Protein AF-A0A1G8CGW4-F1 (afdb_monomer)

pLDDT: mean 90.84, std 11.84, range [31.55, 98.88]

Solvent-accessible surface area (backbone atoms only — not comparable to full-atom values): 29692 Å² total; per-residue (Å²): 132,90,88,74,92,79,82,89,87,81,94,85,67,89,87,60,102,64,40,67,22,37,55,49,38,66,64,34,34,50,25,34,24,39,78,62,74,44,86,91,69,63,57,94,56,52,45,51,52,45,38,72,76,63,40,30,22,38,37,41,40,33,54,54,66,86,44,53,74,89,82,52,40,70,70,52,55,58,46,53,51,51,54,52,48,50,33,44,75,48,68,31,45,45,38,43,44,34,28,82,80,83,76,54,65,69,58,52,49,53,51,50,53,50,52,51,64,73,42,61,93,42,64,80,48,25,42,26,81,45,55,48,44,51,72,75,78,75,28,77,46,48,67,46,48,31,53,48,50,55,54,48,50,54,61,46,46,74,81,40,73,76,42,38,33,37,45,51,25,43,61,48,9,24,67,90,22,55,87,41,61,40,67,76,58,75,70,38,57,31,32,26,41,27,28,40,53,42,70,60,50,56,65,25,40,14,25,68,46,81,93,20,48,87,33,47,39,51,78,45,69,70,44,73,72,61,41,48,54,47,50,52,53,54,50,55,49,48,57,52,32,73,78,35,77,74,56,32,45,30,32,61,30,34,49,40,34,55,39,51,42,95,91,61,65,71,86,46,16,39,42,66,51,22,45,40,44,54,45,13,52,51,34,33,53,31,58,77,69,66,34,17,34,17,38,36,30,44,57,69,61,34,34,48,31,39,81,91,76,73,43,68,44,61,69,51,49,41,21,56,76,60,41,63,87,82,68,89,52,30,42,76,79,39,70,57,61,48,58,45,75,38,40,52,77,31,70,47,70,54,51,40,28,25,32,57,41,82,44,74,46,50,28,35,58,38,83,92,79,73,44,78,41,79,62,80,72,52,49,74,47,78,43,80,44,98,87,68,34,29,37,40,36,42,28,50,73,57,58,36,49,94,85,55,83,58,73,40,44,31,37,42,39,36,22,16,80,89,78,68,43,56,41,69,50,54,62,20,32,35,37,70,34,88,62,76,56,71,31,42,78,71,42,62,46,54,65,60,48,77,34,45,59,74,32,62,44,72,58,59,36,27,24,34,46,39,77,49,73,45,36,29,38,46,55,95,95,40,77,41,86,42,46,88,68,34,52,71,48,76,46,68,58,96,47,33,28,37,42,37,38,32,39,82,55,53,37,50,81,90,52,55,61,70,42,33,32,34,44,41,33,34,14,79,64,70,42,75,34,66,42,54,62,21,38,38,41,55,38,53,77,81,54,59,82,77,110

InterPro domains:
  IPR001547 Glycoside hydrolase, family 5 [PF00150] (42-298)
  IPR017853 Glycoside hydrolase superfamily [SSF51445] (27-311)
  IPR050386 Glycosyl Hydrolase 5 (Cellulase A) [PTHR31297] (39-300)

Mean predicted aligned error: 7.2 Å

Organism: NCBI:txid861298

Secondary structure (DSSP, 8-state):
-PPP---S----S-SS---HHHHHHHHH-EEEEEES--TTT--TTHHHHHHHHT--EEEEE---GGG--SS--TTHHHHHHHHHHHHHHTT-EEEEE--S--S-HHHHHHHHHHHHHHTTT-TT-EEES-SS--TTTT-SSHHHHHHHHHHHHHHHHHH-TT--EEEE-HHHH-GGGGGG--HHHHT-TTEEEEEEE--SHHHHTTTSSGGGGGGTT------HHHHHHHHHHHHHHHHHHHH-TT--EEEEEE----S--TTS-GGGSPPHHHHHHHHHHHHHHHHHHT-EEEES-SSSSS-SEETTTTEE-HHHHHHHHS-----S--EEEE---SEEEEETTS--EEEEEEES--EEEEEEEETTTTEEEE--SEEEEEEE-TTS-EEEEEEESS---TTS-SSEEEEEEEE-TTT--EEEPPPEEEEEESSPPPPEEEEPPPSEEEEETTS--EEEEEEESEEEEEEEEEETTEEEE-GGGEEEEEEEETTEEEEEEEESS---GGG-S-EEEEEEEEETTS-EEEPPPEEEEEE-HHHHTT-

Radius of gyration: 27.42 Å; Cα contacts (8 Å, |Δi|>4): 1152; chains: 1; bounding box: 69×53×90 Å

Nearest PDB structures (foldseek):
  6ujf-assembly1_A  TM=8.740E-01  e=1.408E-23  Clostridioides difficile
  6eg1-assembly1_B  TM=3.807E-01  e=9.665E-10  Drosophila melanogaster
  8fax-assembly1_A  TM=4.239E-01  e=7.892E-08  Homo sapiens
  9ii9-assembly1_A  TM=4.288E-01  e=3.610E-06  Homo sapiens
  8gv0-assembly4_G  TM=4.431E-01  e=1.536E-05  Homo sapiens

Sequence (547 aa):
MKLKNIEPNKINIRADDLTPAQIRNSAMGQGINLDHPSDNVIDDHYFNIIKEAGFSNVRLAIEWQSYWNGSDFGKLETTAIDIVKDAINSGLYVIVDLHHFIGDVETFITIWSAIQTLFVDYPDVMFEPLNEPRPYDEFTDGQSWAYYLEAFYSLIRDREAERIIIAGTLNWNQASGLDDLPDIVNNDEYTIVSLHQYAPQTFTHQGTDSQYDNTLGSTWSATETQRGVVDGVIDEIKEYIELYPNMPINIGEFGVYHKVHDGFEPYNATPEYSRRRWVEYNALCFKNNNFSSCYWEFEKGFGIYNPNAGVLDEVMVDAILYPQEIPLVPTITTNIDEVDYAIINSKYSVSLTAENADEFQLQQYDSETGSWNTLTNYNQTITENEDGTVTVRFQTSSIASSSWASPSAFRILATNSETGETIESNVMVRKVVSEIPAPSVVNDLPETSTVELGRKYSLSASFSDAVSARIFSVKDDTSTDSTKSYKFTEYTIDGIYYVEFESYNEAEESWSSPLTFYIEATGYDGTTVQTSPTVRTVVGVEEALMV

Structure (mmCIF, N/CA/C/O backbone):
data_AF-A0A1G8CGW4-F1
#
_entry.id   AF-A0A1G8CGW4-F1
#
loop_
_atom_site.group_PDB
_atom_site.id
_atom_site.type_symbol
_atom_site.label_atom_id
_atom_site.label_alt_id
_atom_site.label_comp_id
_atom_site.label_asym_id
_atom_site.label_entity_id
_atom_site.label_seq_id
_atom_site.pdbx_PDB_ins_code
_atom_site.Cartn_x
_atom_site.Cartn_y
_atom_site.Cartn_z
_atom_site.occupancy
_atom_site.B_iso_or_equiv
_atom_site.auth_seq_id
_atom_site.auth_comp_id
_atom_site.auth_asym_id
_atom_site.auth_atom_id
_atom_site.pdbx_PDB_model_num
ATOM 1 N N . MET A 1 1 ? -14.783 -2.019 -31.075 1.00 35.62 1 MET A N 1
ATOM 2 C CA . MET A 1 1 ? -15.016 -1.948 -32.540 1.00 35.62 1 MET A CA 1
ATOM 3 C C . MET A 1 1 ? -14.163 -3.041 -33.187 1.00 35.62 1 MET A C 1
ATOM 5 O O . MET A 1 1 ? -12.988 -3.108 -32.872 1.00 35.62 1 MET A O 1
ATOM 9 N N . LYS A 1 2 ? -14.731 -3.977 -33.965 1.00 31.55 2 LYS A N 1
ATOM 10 C CA . LYS A 1 2 ? -13.983 -5.137 -34.504 1.00 31.55 2 LYS A CA 1
ATOM 11 C C . LYS A 1 2 ? -13.010 -4.699 -35.609 1.00 31.55 2 LYS A C 1
ATOM 13 O O . LYS A 1 2 ? -13.472 -4.237 -36.651 1.00 31.55 2 LYS A O 1
ATOM 18 N N . LEU A 1 3 ? -11.706 -4.889 -35.405 1.00 33.28 3 LEU A N 1
ATOM 19 C CA . LEU A 1 3 ? -10.679 -4.693 -36.434 1.00 33.28 3 LEU A CA 1
ATOM 20 C C . LEU A 1 3 ? -10.740 -5.838 -37.459 1.00 33.28 3 LEU A C 1
ATOM 22 O O . LEU A 1 3 ? -10.772 -7.015 -37.103 1.00 33.28 3 LEU A O 1
ATOM 26 N N . LYS A 1 4 ? -10.820 -5.480 -38.744 1.00 37.94 4 LYS A N 1
ATOM 27 C CA . LYS A 1 4 ? -10.759 -6.400 -39.888 1.00 37.94 4 LYS A CA 1
ATOM 28 C C . LYS A 1 4 ? -9.350 -6.384 -40.484 1.00 37.94 4 LYS A C 1
ATOM 30 O O . LYS A 1 4 ? -8.773 -5.316 -40.637 1.00 37.94 4 LYS A O 1
ATOM 35 N N . ASN A 1 5 ? -8.895 -7.577 -40.872 1.00 41.81 5 ASN A N 1
ATOM 36 C CA . ASN A 1 5 ? -7.714 -7.916 -41.674 1.00 41.81 5 ASN A CA 1
ATOM 37 C C . ASN A 1 5 ? -7.188 -6.797 -42.592 1.00 41.81 5 ASN A C 1
ATOM 39 O O . ASN A 1 5 ? -7.919 -6.328 -43.468 1.00 41.81 5 ASN A O 1
ATOM 43 N N . ILE A 1 6 ? -5.896 -6.481 -42.465 1.00 37.69 6 ILE A N 1
ATOM 44 C CA . ILE A 1 6 ? -5.139 -5.642 -43.402 1.00 37.69 6 ILE A CA 1
ATOM 45 C C . ILE A 1 6 ? -4.110 -6.527 -44.121 1.00 37.69 6 ILE A C 1
ATOM 47 O O . ILE A 1 6 ? -3.376 -7.281 -43.484 1.00 37.69 6 ILE A O 1
ATOM 51 N N . GLU A 1 7 ? -4.099 -6.464 -45.456 1.00 33.66 7 GLU A N 1
ATOM 52 C CA . GLU A 1 7 ? -3.117 -7.146 -46.306 1.00 33.66 7 GLU A CA 1
ATOM 53 C C . GLU A 1 7 ? -1.731 -6.474 -46.251 1.00 33.66 7 GLU A C 1
ATOM 55 O O . GLU A 1 7 ? -1.641 -5.247 -46.149 1.00 33.66 7 GLU A O 1
ATOM 60 N N . PRO A 1 8 ? -0.641 -7.254 -46.383 1.00 42.47 8 PRO A N 1
ATOM 61 C CA . PRO A 1 8 ? 0.718 -6.746 -46.307 1.00 42.47 8 PRO A CA 1
ATOM 62 C C . PRO A 1 8 ? 1.143 -6.101 -47.633 1.00 42.47 8 PRO A C 1
ATOM 64 O O . PRO A 1 8 ? 0.877 -6.624 -48.713 1.00 42.47 8 PRO A O 1
ATOM 67 N N . ASN A 1 9 ? 1.911 -5.016 -47.519 1.00 40.41 9 ASN A N 1
ATOM 68 C CA . ASN A 1 9 ? 2.594 -4.263 -48.581 1.00 40.41 9 ASN A CA 1
ATOM 69 C C . ASN A 1 9 ? 1.833 -3.070 -49.171 1.00 40.41 9 ASN A C 1
ATOM 71 O O . ASN A 1 9 ? 1.398 -3.087 -50.321 1.00 40.41 9 ASN A O 1
ATOM 75 N N . LYS A 1 10 ? 1.823 -1.982 -48.389 1.00 33.41 10 LYS A N 1
ATOM 76 C CA . LYS A 1 10 ? 2.100 -0.595 -48.817 1.00 33.41 10 LYS A CA 1
ATOM 77 C C . LYS A 1 10 ? 2.357 0.265 -47.570 1.00 33.41 10 LYS A C 1
ATOM 79 O O . LYS A 1 10 ? 1.479 0.974 -47.099 1.00 33.41 10 LYS A O 1
ATOM 84 N N . ILE A 1 11 ? 3.568 0.169 -47.022 1.00 50.47 11 ILE A N 1
ATOM 85 C CA . ILE A 1 11 ? 4.045 1.036 -45.936 1.00 50.47 11 ILE A CA 1
ATOM 86 C C . ILE A 1 11 ? 4.674 2.269 -46.589 1.00 50.47 11 ILE A C 1
ATOM 88 O O . ILE A 1 11 ? 5.804 2.212 -47.068 1.00 50.47 11 ILE A O 1
ATOM 92 N N . ASN A 1 12 ? 3.893 3.342 -46.714 1.00 42.72 12 ASN A N 1
ATOM 93 C CA . ASN A 1 12 ? 4.389 4.720 -46.771 1.00 42.72 12 ASN A CA 1
ATOM 94 C C . ASN A 1 12 ? 3.206 5.693 -46.713 1.00 42.72 12 ASN A C 1
ATOM 96 O O . ASN A 1 12 ? 2.657 6.068 -47.746 1.00 42.72 12 ASN A O 1
ATOM 100 N N . ILE A 1 13 ? 2.809 5.993 -45.477 1.00 37.25 13 ILE A N 1
ATOM 101 C CA . ILE A 1 13 ? 2.200 7.194 -44.878 1.00 37.25 13 ILE A CA 1
ATOM 102 C C . ILE A 1 13 ? 2.085 6.787 -43.393 1.00 37.25 13 ILE A C 1
ATOM 104 O O . ILE A 1 13 ? 1.598 5.686 -43.137 1.00 37.25 13 ILE A O 1
ATOM 108 N N . ARG A 1 14 ? 2.596 7.590 -42.441 1.00 44.84 14 ARG A N 1
ATOM 109 C CA . ARG A 1 14 ? 2.376 7.393 -40.990 1.00 44.84 14 ARG A CA 1
ATOM 110 C C . ARG A 1 14 ? 0.876 7.187 -40.782 1.00 44.84 14 ARG A C 1
ATOM 112 O O . ARG A 1 14 ? 0.108 8.114 -41.012 1.00 44.84 14 ARG A O 1
ATOM 119 N N . ALA A 1 15 ? 0.465 5.954 -40.512 1.00 43.00 15 ALA A N 1
ATOM 120 C CA . ALA A 1 15 ? -0.952 5.626 -40.435 1.00 43.00 15 ALA A CA 1
ATOM 121 C C . ALA A 1 15 ? -1.546 6.032 -39.084 1.00 43.00 15 ALA A C 1
ATOM 123 O O . ALA A 1 15 ? -2.742 6.281 -39.037 1.00 43.00 15 ALA A O 1
ATOM 124 N N . ASP A 1 16 ? -0.716 6.207 -38.054 1.00 54.06 16 ASP A N 1
ATOM 125 C CA . ASP A 1 16 ? -1.124 6.639 -36.723 1.00 54.06 16 ASP A CA 1
ATOM 126 C C . ASP A 1 16 ? -0.026 7.584 -36.196 1.00 54.06 16 ASP A C 1
ATOM 128 O O . ASP A 1 16 ? 1.145 7.210 -36.207 1.00 54.06 16 ASP A O 1
ATOM 132 N N . ASP A 1 17 ? -0.350 8.819 -35.805 1.00 78.12 17 ASP A N 1
ATOM 133 C CA . ASP A 1 17 ? 0.593 9.852 -35.321 1.00 78.12 17 ASP A CA 1
ATOM 134 C C . ASP A 1 17 ? 1.232 9.521 -33.941 1.00 78.12 17 ASP A C 1
ATOM 136 O O . ASP A 1 17 ? 1.467 10.418 -33.138 1.00 78.12 17 ASP A O 1
ATOM 140 N N . LEU A 1 18 ? 1.495 8.242 -33.640 1.00 90.56 18 LEU A N 1
ATOM 141 C CA . LEU A 1 18 ? 2.011 7.760 -32.354 1.00 90.56 18 LEU A CA 1
ATOM 142 C C . LEU A 1 18 ? 3.529 7.523 -32.380 1.00 90.56 18 LEU A C 1
ATOM 144 O O . LEU A 1 18 ? 4.074 7.026 -33.371 1.00 90.56 18 LEU A O 1
ATOM 148 N N . THR A 1 19 ? 4.207 7.825 -31.272 1.00 95.00 19 THR A N 1
ATOM 149 C CA . THR A 1 19 ? 5.624 7.492 -31.054 1.00 95.00 19 THR A CA 1
ATOM 150 C C . THR A 1 19 ? 5.812 5.986 -30.801 1.00 95.00 19 THR A C 1
ATOM 152 O O . THR A 1 19 ? 4.875 5.302 -30.365 1.00 95.00 19 THR A O 1
ATOM 155 N N . PRO A 1 20 ? 7.015 5.425 -31.034 1.00 96.19 20 PRO A N 1
ATOM 156 C CA . PRO A 1 20 ? 7.344 4.054 -30.639 1.00 96.19 20 PRO A CA 1
ATOM 157 C C . PRO A 1 20 ? 7.037 3.753 -29.167 1.00 96.19 20 PRO A C 1
ATOM 159 O O . PRO A 1 20 ? 6.495 2.687 -28.865 1.00 96.19 20 PRO A O 1
ATOM 162 N N . ALA A 1 21 ? 7.310 4.701 -28.266 1.00 97.50 21 ALA A N 1
ATOM 163 C CA . ALA A 1 21 ? 6.974 4.573 -26.855 1.00 97.50 21 ALA A CA 1
ATOM 164 C C . ALA A 1 21 ? 5.462 4.441 -26.617 1.00 97.50 21 ALA A C 1
ATOM 166 O O . ALA A 1 21 ? 5.042 3.547 -25.887 1.00 97.50 21 ALA A O 1
ATOM 167 N N . GLN A 1 22 ? 4.622 5.250 -27.275 1.00 97.06 22 GLN A N 1
ATOM 168 C CA . GLN A 1 22 ? 3.159 5.149 -27.147 1.00 97.06 22 GLN A CA 1
ATOM 169 C C . GLN A 1 22 ? 2.623 3.793 -27.632 1.00 97.06 22 GLN A C 1
ATOM 171 O O . GLN A 1 22 ? 1.728 3.210 -27.009 1.00 97.06 22 GLN A O 1
ATOM 176 N N . ILE A 1 23 ? 3.195 3.263 -28.720 1.00 96.56 23 ILE A N 1
ATOM 177 C CA . ILE A 1 23 ? 2.861 1.928 -29.237 1.00 96.56 23 ILE A CA 1
ATOM 178 C C . ILE A 1 23 ? 3.255 0.855 -28.2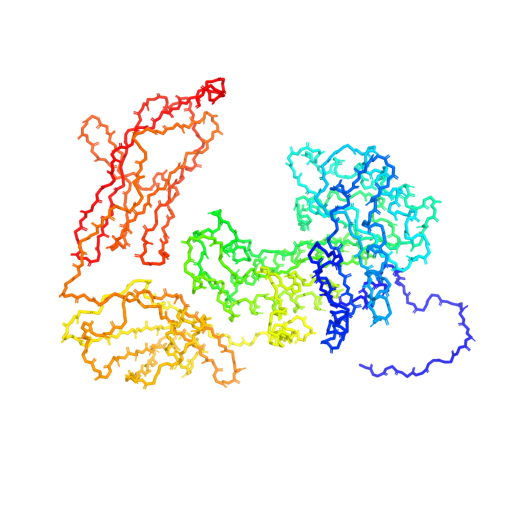17 1.00 96.56 23 ILE A C 1
ATOM 180 O O . ILE A 1 23 ? 2.447 -0.028 -27.919 1.00 96.56 23 ILE A O 1
ATOM 184 N N . ARG A 1 24 ? 4.473 0.935 -27.660 1.00 97.00 24 ARG A N 1
ATOM 185 C CA . ARG A 1 24 ? 4.949 -0.021 -26.653 1.00 97.00 24 ARG A CA 1
ATOM 186 C C . ARG A 1 24 ? 4.099 0.034 -25.386 1.00 97.00 24 ARG A C 1
ATOM 188 O O . ARG A 1 24 ? 3.662 -1.019 -24.941 1.00 97.00 24 ARG A O 1
ATOM 195 N N . ASN A 1 25 ? 3.799 1.223 -24.866 1.00 97.88 25 ASN A N 1
ATOM 196 C CA . ASN A 1 25 ? 2.979 1.421 -23.666 1.00 97.88 25 ASN A CA 1
ATOM 197 C C . ASN A 1 25 ? 1.596 0.779 -23.796 1.00 97.88 25 ASN A C 1
ATOM 199 O O . ASN A 1 25 ? 1.167 0.000 -22.948 1.00 97.88 25 ASN A O 1
ATOM 203 N N . SER A 1 26 ? 0.936 1.032 -24.928 1.00 95.88 26 SER A N 1
ATOM 204 C CA . SER A 1 26 ? -0.380 0.459 -25.225 1.00 95.88 26 SER A CA 1
ATOM 205 C C . SER A 1 26 ? -0.345 -1.071 -25.310 1.00 95.88 26 SER A C 1
ATOM 207 O O . SER A 1 26 ? -1.317 -1.731 -24.952 1.00 95.88 26 SER A O 1
ATOM 209 N N . ALA A 1 27 ? 0.761 -1.643 -25.796 1.00 95.31 27 ALA A N 1
ATOM 210 C CA . ALA A 1 27 ? 0.943 -3.088 -25.883 1.00 95.31 27 ALA A CA 1
ATOM 211 C C . ALA A 1 27 ? 1.322 -3.724 -24.535 1.00 95.31 27 ALA A C 1
ATOM 213 O O . ALA A 1 27 ? 0.913 -4.854 -24.272 1.00 95.31 27 ALA A O 1
ATOM 214 N N . MET A 1 28 ? 2.076 -3.012 -23.688 1.00 94.19 28 MET A N 1
ATOM 215 C CA . MET A 1 28 ? 2.449 -3.477 -22.350 1.00 94.19 28 MET A CA 1
ATOM 216 C C . MET A 1 28 ? 1.236 -3.699 -21.459 1.00 94.19 28 MET A C 1
ATOM 218 O O . MET A 1 28 ? 1.255 -4.664 -20.697 1.00 94.19 28 MET A O 1
ATOM 222 N N . GLY A 1 29 ? 0.206 -2.852 -21.560 1.00 95.94 29 GLY A N 1
ATOM 223 C CA . GLY A 1 29 ? -1.029 -2.992 -20.788 1.00 95.94 29 GLY A CA 1
ATOM 224 C C . GLY A 1 29 ? -0.766 -3.128 -19.286 1.00 95.94 29 GLY A C 1
ATOM 225 O O . GLY A 1 29 ? 0.054 -2.403 -18.727 1.00 95.94 29 GLY A O 1
ATOM 226 N N . GLN A 1 30 ? -1.451 -4.070 -18.642 1.00 98.56 30 GLN A N 1
ATOM 227 C CA . GLN A 1 30 ? -1.260 -4.388 -17.230 1.00 98.56 30 GLN A CA 1
ATOM 228 C C . GLN A 1 30 ? -0.218 -5.498 -17.041 1.00 98.56 30 GLN A C 1
ATOM 230 O O . GLN A 1 30 ? -0.213 -6.517 -17.738 1.00 98.56 30 GLN A O 1
ATOM 235 N N . GLY A 1 31 ? 0.643 -5.310 -16.054 1.00 98.50 31 GLY A N 1
ATOM 236 C CA . GLY A 1 31 ? 1.709 -6.221 -15.675 1.00 98.50 31 GLY A CA 1
ATOM 237 C C . GLY A 1 31 ? 1.819 -6.391 -14.173 1.00 98.50 31 GLY A C 1
ATOM 238 O O . GLY A 1 31 ? 0.967 -5.937 -13.404 1.00 98.50 31 GLY A O 1
ATOM 239 N N . ILE A 1 32 ? 2.896 -7.046 -13.760 1.00 98.62 32 ILE A N 1
ATOM 240 C CA . ILE A 1 32 ? 3.156 -7.365 -12.361 1.00 98.62 32 ILE A CA 1
ATOM 241 C C . ILE A 1 32 ? 4.650 -7.302 -12.048 1.00 98.62 32 ILE A C 1
ATOM 243 O O . ILE A 1 32 ? 5.491 -7.644 -12.880 1.00 98.62 32 ILE A O 1
ATOM 247 N N . ASN A 1 33 ? 4.975 -6.848 -10.843 1.00 98.56 33 ASN A N 1
ATOM 248 C CA . ASN A 1 33 ? 6.338 -6.790 -10.343 1.00 98.56 33 ASN A CA 1
ATOM 249 C C . ASN A 1 33 ? 6.765 -8.136 -9.756 1.00 98.56 33 ASN A C 1
ATOM 251 O O . ASN A 1 33 ? 6.014 -8.770 -9.008 1.00 98.56 33 ASN A O 1
ATOM 255 N N . LEU A 1 34 ? 8.000 -8.534 -10.054 1.00 95.69 34 LEU A N 1
ATOM 256 C CA . LEU A 1 34 ? 8.711 -9.572 -9.322 1.00 95.69 34 LEU A CA 1
ATOM 257 C C . LEU A 1 34 ? 9.774 -8.896 -8.460 1.00 95.69 34 LEU A C 1
ATOM 259 O O . LEU A 1 34 ? 10.700 -8.266 -8.972 1.00 95.69 34 LEU A O 1
ATOM 263 N N . ASP A 1 35 ? 9.615 -9.047 -7.150 1.00 92.50 35 ASP A N 1
ATOM 264 C CA . ASP A 1 35 ? 10.443 -8.395 -6.146 1.00 92.50 35 ASP A CA 1
ATOM 265 C C . ASP A 1 35 ? 11.740 -9.184 -5.883 1.00 92.50 35 ASP A C 1
ATOM 267 O O . ASP A 1 35 ? 11.699 -10.283 -5.317 1.00 92.50 35 ASP A O 1
ATOM 271 N N . HIS A 1 36 ? 12.896 -8.625 -6.257 1.00 87.44 36 HIS A N 1
ATOM 272 C CA . HIS A 1 36 ? 14.228 -9.230 -6.084 1.00 87.44 36 HIS A CA 1
ATOM 273 C C . HIS A 1 36 ? 14.319 -10.680 -6.594 1.00 87.44 36 HIS A C 1
ATOM 275 O O . HIS A 1 36 ? 14.647 -11.599 -5.828 1.00 87.44 36 HIS A O 1
ATOM 281 N N . PRO A 1 37 ? 14.012 -10.926 -7.880 1.00 80.62 37 PRO A N 1
ATOM 282 C CA . PRO A 1 37 ? 13.985 -12.273 -8.413 1.00 80.62 37 PRO A CA 1
ATOM 283 C C . PRO A 1 37 ? 15.392 -12.892 -8.417 1.00 80.62 37 PRO A C 1
ATOM 285 O O . PRO A 1 37 ? 16.364 -12.269 -8.841 1.00 80.62 37 PRO A O 1
ATOM 288 N N . SER A 1 38 ? 15.518 -14.134 -7.941 1.00 68.12 38 SER A N 1
ATOM 289 C CA . SER A 1 38 ? 16.794 -14.864 -7.892 1.00 68.12 38 SER A CA 1
ATOM 290 C C . SER A 1 38 ? 16.610 -16.358 -8.181 1.00 68.12 38 SER A C 1
ATOM 292 O O . SER A 1 38 ? 15.500 -16.875 -8.050 1.00 68.12 38 SER A O 1
ATOM 294 N N . ASP A 1 39 ? 17.703 -17.058 -8.525 1.00 53.38 39 ASP A N 1
ATOM 295 C CA . ASP A 1 39 ? 17.737 -18.486 -8.923 1.00 53.38 39 ASP A CA 1
ATOM 296 C C . ASP A 1 39 ? 17.001 -19.450 -7.970 1.00 53.38 39 ASP A C 1
ATOM 298 O O . ASP A 1 39 ? 16.648 -20.556 -8.363 1.00 53.38 39 ASP A O 1
ATOM 302 N N . ASN A 1 40 ? 16.817 -19.077 -6.698 1.00 49.56 40 ASN A N 1
ATOM 303 C CA . ASN A 1 40 ? 16.177 -19.929 -5.689 1.00 49.56 40 ASN A CA 1
ATOM 304 C C . ASN A 1 40 ? 14.715 -19.538 -5.394 1.00 49.56 40 ASN A C 1
ATOM 306 O O . ASN A 1 40 ? 14.128 -20.111 -4.477 1.00 49.56 40 ASN A O 1
ATOM 310 N N . VAL A 1 41 ? 14.168 -18.538 -6.097 1.00 55.56 41 VAL A N 1
ATOM 311 C CA . VAL A 1 41 ? 12.887 -17.883 -5.766 1.00 55.56 41 VAL A CA 1
ATOM 312 C C . VAL A 1 41 ? 11.896 -17.897 -6.934 1.00 55.56 41 VAL A C 1
ATOM 314 O O . VAL A 1 41 ? 10.705 -18.040 -6.687 1.00 55.56 41 VAL A O 1
ATOM 317 N N . ILE A 1 42 ? 12.345 -17.821 -8.192 1.00 64.06 42 ILE A N 1
ATOM 318 C CA . ILE A 1 42 ? 11.430 -17.976 -9.334 1.00 64.06 42 ILE A CA 1
ATOM 319 C C . ILE A 1 42 ? 11.294 -19.458 -9.677 1.00 64.06 42 ILE A C 1
ATOM 321 O O . ILE A 1 42 ? 12.237 -20.078 -10.160 1.00 64.06 42 ILE A O 1
ATOM 325 N N . ASP A 1 43 ? 10.107 -20.015 -9.445 1.00 67.94 43 ASP A N 1
ATOM 326 C CA . ASP A 1 43 ? 9.713 -21.298 -10.027 1.00 67.94 43 ASP A CA 1
ATOM 327 C C . ASP A 1 43 ? 9.524 -21.115 -11.545 1.00 67.94 43 ASP A C 1
ATOM 329 O O . ASP A 1 43 ? 8.898 -20.141 -11.980 1.00 67.94 43 ASP A O 1
ATOM 333 N N . ASP A 1 44 ? 10.021 -22.060 -12.351 1.00 66.12 44 ASP A N 1
ATOM 334 C CA . ASP A 1 44 ? 9.898 -22.101 -13.820 1.00 66.12 44 ASP A CA 1
ATOM 335 C C . ASP A 1 44 ? 8.449 -21.867 -14.315 1.00 66.12 44 ASP A C 1
ATOM 337 O O . ASP A 1 44 ? 8.201 -21.522 -15.475 1.00 66.12 44 ASP A O 1
ATOM 341 N N . HIS A 1 45 ? 7.451 -22.065 -13.449 1.00 80.31 45 HIS A N 1
ATOM 342 C CA . HIS A 1 45 ? 6.041 -21.866 -13.757 1.00 80.31 45 HIS A CA 1
ATOM 343 C C . HIS A 1 45 ? 5.506 -20.441 -13.544 1.00 80.31 45 HIS A C 1
ATOM 345 O O . HIS A 1 45 ? 4.414 -20.156 -14.037 1.00 80.31 45 HIS A O 1
ATOM 351 N N . TYR A 1 46 ? 6.231 -19.525 -12.892 1.00 91.38 46 TYR A N 1
ATOM 352 C CA . TYR A 1 46 ? 5.703 -18.194 -12.542 1.00 91.38 46 TYR A CA 1
ATOM 353 C C . TYR A 1 46 ? 5.264 -17.396 -13.764 1.00 91.38 46 TYR A C 1
ATOM 355 O O . TYR A 1 46 ? 4.142 -16.900 -13.807 1.00 91.38 46 TYR A O 1
ATOM 363 N N . PHE A 1 47 ? 6.093 -17.334 -14.805 1.00 94.44 47 PHE A N 1
ATOM 364 C CA . PHE A 1 47 ? 5.743 -16.594 -16.017 1.00 94.44 47 PHE A CA 1
ATOM 365 C C . PHE A 1 47 ? 4.565 -17.207 -16.778 1.00 94.44 47 PHE A C 1
ATOM 367 O O . PHE A 1 47 ? 3.795 -16.470 -17.393 1.00 94.44 47 PHE A O 1
ATOM 374 N N . ASN A 1 48 ? 4.367 -18.525 -16.682 1.00 93.75 48 ASN A N 1
ATOM 375 C CA . ASN A 1 48 ? 3.176 -19.173 -17.228 1.00 93.75 48 ASN A CA 1
ATOM 376 C C . ASN A 1 48 ? 1.931 -18.785 -16.426 1.00 93.75 48 ASN A C 1
ATOM 378 O O . ASN A 1 48 ? 0.946 -18.383 -17.032 1.00 93.75 48 ASN A O 1
ATOM 382 N N . ILE A 1 49 ? 1.992 -18.818 -15.089 1.00 95.38 49 ILE A N 1
ATOM 383 C CA . ILE A 1 49 ? 0.887 -18.390 -14.212 1.00 95.38 49 ILE A CA 1
ATOM 384 C C . ILE A 1 49 ? 0.517 -16.929 -14.498 1.00 95.38 49 ILE A C 1
ATOM 386 O O . ILE A 1 49 ? -0.644 -16.620 -14.749 1.00 95.38 49 ILE A O 1
ATOM 390 N N . ILE A 1 50 ? 1.514 -16.041 -14.532 1.00 97.50 50 ILE A N 1
ATOM 391 C CA . ILE A 1 50 ? 1.344 -14.612 -14.827 1.00 97.50 50 ILE A CA 1
ATOM 392 C C . ILE A 1 50 ? 0.693 -14.425 -16.204 1.00 97.50 50 ILE A C 1
ATOM 394 O O . ILE A 1 50 ? -0.266 -13.663 -16.349 1.00 97.50 50 ILE A O 1
ATOM 398 N N . LYS A 1 51 ? 1.176 -15.144 -17.223 1.00 97.25 51 LYS A N 1
ATOM 399 C CA . LYS A 1 51 ? 0.626 -15.039 -18.574 1.00 97.25 51 LYS A CA 1
ATOM 400 C C . LYS A 1 51 ? -0.800 -15.578 -18.674 1.00 97.25 51 LYS A C 1
ATOM 402 O O . LYS A 1 51 ? -1.631 -14.961 -19.340 1.00 97.25 51 LYS A O 1
ATOM 407 N N . GLU A 1 52 ? -1.072 -16.724 -18.057 1.00 96.94 52 GLU A N 1
ATOM 408 C CA . GLU A 1 52 ? -2.381 -17.382 -18.062 1.00 96.94 52 GLU A CA 1
ATOM 409 C C . GLU A 1 52 ? -3.437 -16.560 -17.316 1.00 96.94 52 GLU A C 1
ATOM 411 O O . GLU A 1 52 ? -4.574 -16.495 -17.782 1.00 96.94 52 GLU A O 1
ATOM 416 N N . ALA A 1 53 ? -3.049 -15.869 -16.238 1.00 97.56 53 ALA A N 1
ATOM 417 C CA . ALA A 1 53 ? -3.905 -14.919 -15.527 1.00 97.56 53 ALA A CA 1
ATOM 418 C C . ALA A 1 53 ? -4.319 -13.723 -16.407 1.00 97.56 53 ALA A C 1
ATOM 420 O O . ALA A 1 53 ? -5.403 -13.169 -16.240 1.00 97.56 53 ALA A O 1
ATOM 421 N N . GLY A 1 54 ? -3.488 -13.357 -17.390 1.00 98.06 54 GLY A N 1
ATOM 422 C CA . GLY A 1 54 ? -3.797 -12.335 -18.394 1.00 98.06 54 GLY A CA 1
ATOM 423 C C . GLY A 1 54 ? -2.872 -11.120 -18.388 1.00 98.06 54 GLY A C 1
ATOM 424 O O . GLY A 1 54 ? -3.079 -10.215 -19.197 1.00 98.06 54 GLY A O 1
ATOM 425 N N . PHE A 1 55 ? -1.836 -11.100 -17.545 1.00 98.62 55 PHE A N 1
ATOM 426 C CA . PHE A 1 55 ? -0.824 -10.045 -17.566 1.00 98.62 55 PHE A CA 1
ATOM 427 C C . PHE A 1 55 ? -0.002 -10.086 -18.866 1.00 98.62 55 PHE A C 1
ATOM 429 O O . PHE A 1 55 ? 0.273 -11.146 -19.444 1.00 98.62 55 PHE A O 1
ATOM 436 N N . SER A 1 56 ? 0.405 -8.913 -19.347 1.00 98.19 56 SER A N 1
ATOM 437 C CA . SER A 1 56 ? 1.160 -8.761 -20.599 1.00 98.19 56 SER A CA 1
ATOM 438 C C . SER A 1 56 ? 2.616 -8.366 -20.401 1.00 98.19 56 SER A C 1
ATOM 440 O O . SER A 1 56 ? 3.403 -8.513 -21.337 1.00 98.19 56 SER A O 1
ATOM 442 N N . ASN A 1 57 ? 2.995 -7.906 -19.212 1.00 98.50 57 ASN A N 1
ATOM 443 C CA . ASN A 1 57 ? 4.365 -7.525 -18.909 1.00 98.50 57 ASN A CA 1
ATOM 444 C C . ASN A 1 57 ? 4.770 -7.902 -17.475 1.00 98.50 57 ASN A C 1
ATOM 446 O O . ASN A 1 57 ? 3.915 -8.134 -16.618 1.00 98.50 57 ASN A O 1
ATOM 450 N N . VAL A 1 58 ? 6.079 -7.975 -17.249 1.00 98.25 58 VAL A N 1
ATOM 451 C CA . VAL A 1 58 ? 6.693 -8.106 -15.929 1.00 98.25 58 VAL A CA 1
ATOM 452 C C . VAL A 1 58 ? 7.758 -7.038 -15.739 1.00 98.25 58 VAL A C 1
ATOM 454 O O . VAL A 1 58 ? 8.538 -6.749 -16.653 1.00 98.25 58 VAL A O 1
ATOM 457 N N . ARG A 1 59 ? 7.815 -6.492 -14.527 1.00 98.69 59 ARG A N 1
ATOM 458 C CA . ARG A 1 59 ? 8.895 -5.621 -14.071 1.00 98.69 59 ARG A CA 1
ATOM 459 C C . ARG A 1 59 ? 9.754 -6.373 -13.064 1.00 98.69 59 ARG A C 1
ATOM 461 O O . ARG A 1 59 ? 9.234 -6.964 -12.121 1.00 98.69 59 ARG A O 1
ATOM 468 N N . LEU A 1 60 ? 11.058 -6.409 -13.312 1.00 97.50 60 LEU A N 1
ATOM 469 C CA . LEU A 1 60 ? 12.031 -7.127 -12.498 1.00 97.50 60 LEU A CA 1
ATOM 470 C C . LEU A 1 60 ? 12.799 -6.109 -11.653 1.00 97.50 60 LEU A C 1
ATOM 472 O O . LEU A 1 60 ? 13.639 -5.396 -12.199 1.00 97.50 60 LEU A O 1
ATOM 476 N N . ALA A 1 61 ? 12.512 -6.068 -10.349 1.00 96.12 61 ALA A N 1
ATOM 477 C CA . ALA A 1 61 ? 13.224 -5.233 -9.382 1.00 96.12 61 ALA A CA 1
ATOM 478 C C . ALA A 1 61 ? 14.556 -5.902 -9.005 1.00 96.12 61 ALA A C 1
ATOM 480 O O . ALA A 1 61 ? 14.569 -6.859 -8.228 1.00 96.12 61 ALA A O 1
ATOM 481 N N . ILE A 1 62 ? 15.672 -5.470 -9.599 1.00 95.44 62 ILE A N 1
ATOM 482 C CA . ILE A 1 62 ? 16.981 -6.129 -9.476 1.00 95.44 62 ILE A CA 1
ATOM 483 C C . ILE A 1 62 ? 17.998 -5.221 -8.766 1.00 95.44 62 ILE A C 1
ATOM 485 O O . ILE A 1 62 ? 18.408 -4.174 -9.267 1.00 95.44 62 ILE A O 1
ATOM 489 N N . GLU A 1 63 ? 18.514 -5.691 -7.628 1.00 93.75 63 GLU A N 1
ATOM 490 C CA . GLU A 1 63 ? 19.614 -5.058 -6.884 1.00 93.75 63 GLU A CA 1
ATOM 491 C C . GLU A 1 63 ? 20.990 -5.350 -7.507 1.00 93.75 63 GLU A C 1
ATOM 493 O O . GLU A 1 63 ? 21.823 -6.066 -6.943 1.00 9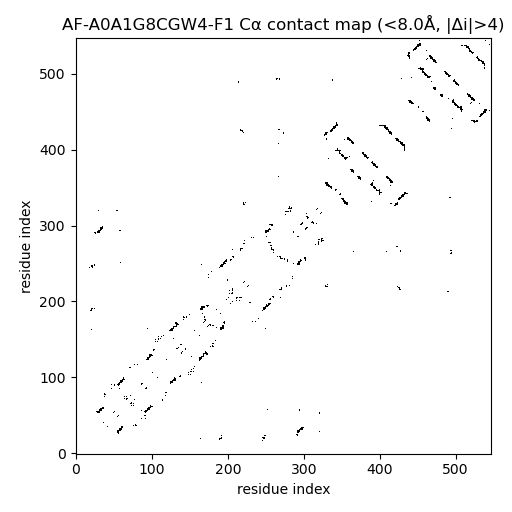3.75 63 GLU A O 1
ATOM 498 N N . TRP A 1 64 ? 21.269 -4.795 -8.687 1.00 96.31 64 TRP A N 1
ATOM 499 C CA . TRP A 1 64 ? 22.549 -5.021 -9.377 1.00 96.31 64 TRP A CA 1
ATOM 500 C C . TRP A 1 64 ? 23.763 -4.598 -8.546 1.00 96.31 64 TRP A C 1
ATOM 502 O O . TRP A 1 64 ? 24.791 -5.280 -8.552 1.00 96.31 64 TRP A O 1
ATOM 512 N N . GLN A 1 65 ? 23.657 -3.481 -7.819 1.00 95.06 65 GLN A N 1
ATOM 513 C CA . GLN A 1 65 ? 24.780 -2.917 -7.071 1.00 95.06 65 GLN A CA 1
ATOM 514 C C . GLN A 1 65 ? 25.290 -3.867 -5.979 1.00 95.06 65 GLN A C 1
ATOM 516 O O . GLN A 1 65 ? 26.502 -3.977 -5.792 1.00 95.06 65 GLN A O 1
ATOM 521 N N . SER A 1 66 ? 24.399 -4.617 -5.325 1.00 94.31 66 SER A N 1
ATOM 522 C CA . SER A 1 66 ? 24.752 -5.616 -4.306 1.00 94.31 66 SER A CA 1
ATOM 523 C C . SER A 1 66 ? 25.663 -6.733 -4.841 1.00 94.31 66 SER A C 1
ATOM 525 O O . SER A 1 66 ? 26.378 -7.374 -4.068 1.00 94.31 66 SER A O 1
ATOM 527 N N . TYR A 1 67 ? 25.673 -6.959 -6.159 1.00 94.50 67 TYR A N 1
ATOM 528 C CA . TYR A 1 67 ? 26.482 -7.980 -6.835 1.00 94.50 67 TYR A CA 1
ATOM 529 C C . TYR A 1 67 ? 27.673 -7.405 -7.608 1.00 94.50 67 TYR A C 1
ATOM 531 O O . TYR A 1 67 ? 28.478 -8.166 -8.150 1.00 94.50 67 TYR A O 1
ATOM 539 N N . TRP A 1 68 ? 27.813 -6.080 -7.655 1.00 95.88 68 TRP A N 1
ATOM 540 C CA . TRP A 1 68 ? 28.861 -5.417 -8.416 1.00 95.88 68 TRP A CA 1
ATOM 541 C C . TRP A 1 68 ? 30.238 -5.602 -7.770 1.00 95.88 68 TRP A C 1
ATOM 543 O O . TRP A 1 68 ? 30.473 -5.201 -6.630 1.00 95.88 68 TRP A O 1
ATOM 553 N N . ASN A 1 69 ? 31.187 -6.170 -8.517 1.00 93.56 69 ASN A N 1
ATOM 554 C CA . ASN A 1 69 ? 32.562 -6.389 -8.042 1.00 93.56 69 ASN A CA 1
ATOM 555 C C . ASN A 1 69 ? 33.603 -5.426 -8.646 1.00 93.56 69 ASN A C 1
ATOM 557 O O . ASN A 1 69 ? 34.805 -5.595 -8.422 1.00 93.56 69 ASN A O 1
ATOM 561 N N . GLY A 1 70 ? 33.151 -4.421 -9.403 1.00 91.88 70 GLY A N 1
ATOM 562 C CA . GLY A 1 70 ? 33.999 -3.483 -10.142 1.00 91.88 70 GLY A CA 1
ATOM 563 C C . GLY A 1 70 ? 34.186 -3.823 -11.624 1.00 91.88 70 GLY A C 1
ATOM 564 O O . GLY A 1 70 ? 34.703 -2.982 -12.359 1.00 91.88 70 GLY A O 1
ATOM 565 N N . SER A 1 71 ? 33.773 -5.014 -12.074 1.00 91.06 71 SER A N 1
ATOM 566 C CA . SER A 1 71 ? 33.802 -5.398 -13.493 1.00 91.06 71 SER A CA 1
ATOM 567 C C . SER A 1 71 ? 32.559 -6.132 -13.994 1.00 91.06 71 SER A C 1
ATOM 569 O O . SER A 1 71 ? 32.205 -5.945 -15.155 1.00 91.06 71 SER A O 1
ATOM 571 N N . ASP A 1 72 ? 31.933 -6.966 -13.163 1.00 94.44 72 ASP A N 1
ATOM 572 C CA . ASP A 1 72 ? 30.778 -7.801 -13.514 1.00 94.44 72 ASP A CA 1
ATOM 573 C C . ASP A 1 72 ? 29.845 -8.014 -12.303 1.00 94.44 72 ASP A C 1
ATOM 575 O O . ASP A 1 72 ? 30.132 -7.546 -11.192 1.00 94.44 72 ASP A O 1
ATOM 579 N N . PHE A 1 73 ? 28.728 -8.721 -12.527 1.00 95.88 73 PHE A N 1
ATOM 580 C CA . PHE A 1 73 ? 27.741 -9.071 -11.489 1.00 95.88 73 PHE A CA 1
ATOM 581 C C . PHE A 1 73 ? 27.817 -10.543 -11.032 1.00 95.88 73 PHE A C 1
ATOM 583 O O . PHE A 1 73 ? 26.922 -11.063 -10.355 1.00 95.88 73 PHE A O 1
ATOM 590 N N . GLY A 1 74 ? 28.875 -11.266 -11.410 1.00 93.94 74 GLY A N 1
ATOM 591 C CA . GLY A 1 74 ? 29.056 -12.676 -11.077 1.00 93.94 74 GLY A CA 1
ATOM 592 C C . GLY A 1 74 ? 27.897 -13.568 -11.543 1.00 93.94 74 GLY A C 1
ATOM 593 O O . GLY A 1 74 ? 27.554 -13.615 -12.719 1.00 93.94 74 GLY A O 1
ATOM 594 N N . LYS A 1 75 ? 27.303 -14.334 -10.617 1.00 90.88 75 LYS A N 1
ATOM 595 C CA . LYS A 1 75 ? 26.217 -15.276 -10.953 1.00 90.88 75 LYS A CA 1
ATOM 596 C C . LYS A 1 75 ? 24.929 -14.581 -11.396 1.00 90.88 75 LYS A C 1
ATOM 598 O O . LYS A 1 75 ? 24.212 -15.162 -12.206 1.00 90.88 75 LYS A O 1
ATOM 603 N N . LEU A 1 76 ? 24.685 -13.356 -10.917 1.00 92.56 76 LEU A N 1
ATOM 604 C CA . LEU A 1 76 ? 23.472 -12.602 -11.231 1.00 92.56 76 LEU A CA 1
ATOM 605 C C . LEU A 1 76 ? 23.304 -12.406 -12.742 1.00 92.56 76 LEU A C 1
ATOM 607 O O . LEU A 1 76 ? 22.184 -12.417 -13.229 1.00 92.56 76 LEU A O 1
ATOM 611 N N . GLU A 1 77 ? 24.397 -12.296 -13.500 1.00 93.94 77 GLU A N 1
ATOM 612 C CA . GLU A 1 77 ? 24.341 -12.136 -14.957 1.00 93.94 77 GLU A CA 1
ATOM 613 C C . GLU A 1 77 ? 23.606 -13.289 -15.646 1.00 93.94 77 GLU A C 1
ATOM 615 O O . GLU A 1 77 ? 22.759 -13.069 -16.508 1.00 93.94 77 GLU A O 1
ATOM 620 N N . THR A 1 78 ? 23.920 -14.528 -15.253 1.00 92.88 78 THR A N 1
ATOM 621 C CA . THR A 1 78 ? 23.286 -15.715 -15.844 1.00 92.88 78 THR A CA 1
ATOM 622 C C . THR A 1 78 ? 21.838 -15.827 -15.378 1.00 92.88 78 THR A C 1
ATOM 624 O O . THR A 1 78 ? 20.955 -16.012 -16.209 1.00 92.88 78 THR A O 1
ATOM 627 N N . THR A 1 79 ? 21.597 -15.619 -14.081 1.00 91.50 79 THR A N 1
ATOM 628 C CA . THR A 1 79 ? 20.261 -15.583 -13.469 1.00 91.50 79 THR A CA 1
ATOM 629 C C . THR A 1 79 ? 19.338 -14.595 -14.174 1.00 91.50 79 THR A C 1
ATOM 631 O O . THR A 1 79 ? 18.269 -14.968 -14.646 1.00 91.50 79 THR A O 1
ATOM 634 N N . ALA A 1 80 ? 19.762 -13.338 -14.304 1.00 93.50 80 ALA A N 1
ATOM 635 C CA . ALA A 1 80 ? 18.960 -12.281 -14.901 1.00 93.50 80 ALA A CA 1
ATOM 636 C C . ALA A 1 80 ? 18.665 -12.564 -16.380 1.00 93.50 80 ALA A C 1
ATOM 638 O O . ALA A 1 80 ? 17.536 -12.377 -16.828 1.00 93.50 80 ALA A O 1
ATOM 639 N N . ILE A 1 81 ? 19.650 -13.068 -17.135 1.00 94.50 81 ILE A N 1
ATOM 640 C CA . ILE A 1 81 ? 19.438 -13.482 -18.525 1.00 94.50 81 ILE A CA 1
ATOM 641 C C . ILE A 1 81 ? 18.399 -14.604 -18.618 1.00 94.50 81 ILE A C 1
ATOM 643 O O . ILE A 1 81 ? 17.534 -14.548 -19.491 1.00 94.50 81 ILE A O 1
ATOM 647 N N . ASP A 1 82 ? 18.495 -15.634 -17.781 1.00 92.44 82 ASP A N 1
ATOM 648 C CA . ASP A 1 82 ? 17.591 -16.782 -17.863 1.00 92.44 82 ASP A CA 1
ATOM 649 C C . ASP A 1 82 ? 16.161 -16.390 -17.456 1.00 92.44 82 ASP A C 1
ATOM 651 O O . ASP A 1 82 ? 15.227 -16.670 -18.204 1.00 92.44 82 ASP A O 1
ATOM 655 N N . ILE A 1 83 ? 16.001 -15.583 -16.403 1.00 92.94 83 ILE A N 1
ATOM 656 C CA . ILE A 1 83 ? 14.712 -14.988 -16.007 1.00 92.94 83 ILE A CA 1
ATOM 657 C C . ILE A 1 83 ? 14.097 -14.173 -17.156 1.00 92.94 83 ILE A C 1
ATOM 659 O O . ILE A 1 83 ? 12.924 -14.343 -17.494 1.00 92.94 83 ILE A O 1
ATOM 663 N N . VAL A 1 84 ? 14.886 -13.301 -17.795 1.00 94.88 84 VAL A N 1
ATOM 664 C CA . VAL A 1 84 ? 14.432 -12.487 -18.933 1.00 94.88 84 VAL A CA 1
ATOM 665 C C . VAL A 1 84 ? 14.013 -13.369 -20.111 1.00 94.88 84 VAL A C 1
ATOM 667 O O . VAL A 1 84 ? 12.970 -13.123 -20.720 1.00 94.88 84 VAL A O 1
ATOM 670 N N . LYS A 1 85 ? 14.784 -14.416 -20.435 1.00 94.06 85 LYS A N 1
ATOM 671 C CA . LYS A 1 85 ? 14.413 -15.368 -21.492 1.00 94.06 85 LYS A CA 1
ATOM 672 C C . LYS A 1 85 ? 13.105 -16.071 -21.172 1.00 94.06 85 LYS A C 1
ATOM 674 O O . LYS A 1 85 ? 12.284 -16.209 -22.073 1.00 94.06 85 LYS A O 1
ATOM 679 N N . ASP A 1 86 ? 12.908 -16.522 -19.941 1.00 93.25 86 ASP A N 1
ATOM 680 C CA . ASP A 1 86 ? 11.716 -17.279 -19.563 1.00 93.25 86 ASP A CA 1
ATOM 681 C C . ASP A 1 86 ? 10.457 -16.409 -19.607 1.00 93.25 86 ASP A C 1
ATOM 683 O O . ASP A 1 86 ? 9.428 -16.832 -20.148 1.00 93.25 86 ASP A O 1
ATOM 687 N N . ALA A 1 87 ? 10.560 -15.150 -19.175 1.00 94.62 87 ALA A N 1
ATOM 688 C CA . ALA A 1 87 ? 9.497 -14.165 -19.340 1.00 94.62 87 ALA A CA 1
ATOM 689 C C . ALA A 1 87 ? 9.170 -13.913 -20.827 1.00 94.62 87 ALA A C 1
ATOM 691 O O . ALA A 1 87 ? 8.007 -13.999 -21.236 1.00 94.62 87 ALA A O 1
ATOM 692 N N . ILE A 1 88 ? 10.189 -13.681 -21.665 1.00 95.12 88 ILE A N 1
ATOM 693 C CA . ILE A 1 88 ? 10.015 -13.460 -23.113 1.00 95.12 88 ILE A CA 1
ATOM 694 C C . ILE A 1 88 ? 9.415 -14.697 -23.796 1.00 95.12 88 ILE A C 1
ATOM 696 O O . ILE A 1 88 ? 8.495 -14.572 -24.607 1.00 95.12 88 ILE A O 1
ATOM 700 N N . ASN A 1 89 ? 9.893 -15.898 -23.462 1.00 94.62 89 ASN A N 1
ATOM 701 C CA . ASN A 1 89 ? 9.392 -17.164 -24.005 1.00 94.62 89 ASN A CA 1
ATOM 702 C C . ASN A 1 89 ? 7.927 -17.415 -23.620 1.00 94.62 89 ASN A C 1
ATOM 704 O O . ASN A 1 89 ? 7.189 -18.028 -24.394 1.00 94.62 89 ASN A O 1
ATOM 708 N N . SER A 1 90 ? 7.496 -16.892 -22.470 1.00 95.31 90 SER A N 1
ATOM 709 C CA . SER A 1 90 ? 6.098 -16.895 -22.021 1.00 95.31 90 SER A CA 1
ATOM 710 C C . SER A 1 90 ? 5.249 -15.807 -22.700 1.00 95.31 90 SER A C 1
ATOM 712 O O . SER A 1 90 ? 4.036 -15.738 -22.511 1.00 95.31 90 SER A O 1
ATOM 714 N N . GLY A 1 91 ? 5.852 -14.959 -23.540 1.00 95.50 91 GLY A N 1
ATOM 715 C CA . GLY A 1 91 ? 5.164 -13.901 -24.278 1.00 95.50 91 GLY A CA 1
ATOM 716 C C . GLY A 1 91 ? 4.838 -12.675 -23.424 1.00 95.50 91 GLY A C 1
ATOM 717 O O . GLY A 1 91 ? 3.783 -12.060 -23.627 1.00 95.50 91 GLY A O 1
ATOM 718 N N . LEU A 1 92 ? 5.704 -12.356 -22.460 1.00 97.75 92 LEU A N 1
ATOM 719 C CA . LEU A 1 92 ? 5.627 -11.162 -21.621 1.00 97.75 92 LEU A CA 1
ATOM 720 C C . LEU A 1 92 ? 6.628 -10.106 -22.107 1.00 97.75 92 LEU A C 1
ATOM 722 O O . LEU A 1 92 ? 7.743 -10.430 -22.518 1.00 97.75 92 LEU A O 1
ATOM 726 N N . TYR A 1 93 ? 6.235 -8.835 -22.046 1.00 98.56 93 TYR A N 1
ATOM 727 C CA . TYR A 1 93 ? 7.188 -7.725 -22.109 1.00 98.56 93 TYR A CA 1
ATOM 728 C C . TYR A 1 93 ? 7.971 -7.639 -20.795 1.00 98.56 93 TYR A C 1
ATOM 730 O O . TYR A 1 93 ? 7.428 -7.970 -19.745 1.00 98.56 93 TYR A O 1
ATOM 738 N N . VAL A 1 94 ? 9.229 -7.197 -20.845 1.00 98.44 94 VAL A N 1
ATOM 739 C CA . VAL A 1 94 ? 10.116 -7.216 -19.674 1.00 98.44 94 VAL A CA 1
ATOM 740 C C . VAL A 1 94 ? 10.743 -5.848 -19.442 1.00 98.44 94 VAL A C 1
ATOM 742 O O . VAL A 1 94 ? 11.377 -5.295 -20.346 1.00 98.44 94 VAL A O 1
ATOM 745 N N . ILE A 1 95 ? 10.573 -5.332 -18.227 1.00 98.81 95 ILE A N 1
ATOM 746 C CA . ILE A 1 95 ? 11.268 -4.154 -17.704 1.00 98.81 95 ILE A CA 1
ATOM 747 C C . ILE A 1 95 ? 12.349 -4.644 -16.738 1.00 98.81 95 ILE A C 1
ATOM 749 O O . ILE A 1 95 ? 12.061 -5.430 -15.835 1.00 98.81 95 ILE A O 1
ATOM 753 N N . VAL A 1 96 ? 13.583 -4.189 -16.943 1.00 98.44 96 VAL A N 1
ATOM 754 C CA . VAL A 1 96 ? 14.713 -4.388 -16.028 1.00 98.44 96 VAL A CA 1
ATOM 755 C C . VAL A 1 96 ? 15.092 -3.033 -15.453 1.00 98.44 96 VAL A C 1
ATOM 757 O O . VAL A 1 96 ? 15.373 -2.103 -16.216 1.00 98.44 96 VAL A O 1
ATOM 760 N N . ASP A 1 97 ? 15.112 -2.933 -14.129 1.00 97.56 97 ASP A N 1
ATOM 761 C CA . ASP A 1 97 ? 15.503 -1.716 -13.427 1.00 97.56 97 ASP A CA 1
ATOM 762 C C . ASP A 1 97 ? 16.921 -1.794 -12.848 1.00 97.56 97 ASP A C 1
ATOM 764 O O . ASP A 1 97 ? 17.637 -2.793 -12.992 1.00 97.56 97 ASP A O 1
ATOM 768 N N . LEU A 1 98 ? 17.312 -0.704 -12.190 1.00 97.12 98 LEU A N 1
ATOM 769 C CA . LEU A 1 98 ? 18.314 -0.706 -11.137 1.00 97.12 98 LEU A CA 1
ATOM 770 C C . LEU A 1 98 ? 17.622 -0.393 -9.808 1.00 97.12 98 LEU A C 1
ATOM 772 O O . LEU A 1 98 ? 17.206 0.744 -9.581 1.00 97.12 98 LEU A O 1
ATOM 776 N N . HIS A 1 99 ? 17.521 -1.392 -8.934 1.00 95.31 99 HIS A N 1
ATOM 777 C CA . HIS A 1 99 ? 16.882 -1.266 -7.627 1.00 95.31 99 HIS A CA 1
ATOM 778 C C . HIS A 1 99 ? 17.910 -0.943 -6.529 1.00 95.31 99 HIS A C 1
ATOM 780 O O . HIS A 1 99 ? 19.003 -1.513 -6.513 1.00 95.31 99 HIS A O 1
ATOM 786 N N . HIS A 1 100 ? 17.562 -0.025 -5.618 1.00 89.25 100 HIS A N 1
ATOM 787 C CA . HIS A 1 100 ? 18.378 0.384 -4.458 1.00 89.25 100 HIS A CA 1
ATOM 788 C C . HIS A 1 100 ? 19.840 0.762 -4.775 1.00 89.25 100 HIS A C 1
ATOM 790 O O . HIS A 1 100 ? 20.783 0.175 -4.245 1.00 89.25 100 HIS A O 1
ATOM 796 N N . PHE A 1 101 ? 20.042 1.774 -5.620 1.00 93.50 101 PHE A N 1
ATOM 797 C CA . PHE A 1 101 ? 21.375 2.323 -5.878 1.00 93.50 101 PHE A CA 1
ATOM 798 C C . PHE A 1 101 ? 21.760 3.414 -4.872 1.00 93.50 101 PHE A C 1
ATOM 800 O O . PHE A 1 101 ? 20.944 4.275 -4.552 1.00 93.50 101 PHE A O 1
ATOM 807 N N . ILE A 1 102 ? 23.024 3.396 -4.444 1.00 90.94 102 ILE A N 1
ATOM 808 C CA . ILE A 1 102 ? 23.687 4.488 -3.721 1.00 90.94 102 ILE A CA 1
ATOM 809 C C . ILE A 1 102 ? 25.045 4.749 -4.369 1.00 90.94 102 ILE A C 1
ATOM 811 O O . ILE A 1 102 ? 25.899 3.859 -4.407 1.00 90.94 102 ILE A O 1
ATOM 815 N N . GLY A 1 103 ? 25.317 5.963 -4.832 1.00 92.00 103 GLY A N 1
ATOM 816 C CA . GLY A 1 103 ? 26.645 6.294 -5.348 1.00 92.00 103 GLY A CA 1
ATOM 817 C C . GLY A 1 103 ? 26.681 7.508 -6.257 1.00 92.00 103 GLY A C 1
ATOM 818 O O . GLY A 1 103 ? 25.705 8.228 -6.402 1.00 92.00 103 GLY A O 1
ATOM 819 N N . ASP A 1 104 ? 27.840 7.743 -6.875 1.00 93.38 104 ASP A N 1
ATOM 820 C CA . ASP A 1 104 ? 28.005 8.825 -7.842 1.00 93.38 104 ASP A CA 1
ATOM 821 C C . ASP A 1 104 ? 27.600 8.418 -9.270 1.00 93.38 104 ASP A C 1
ATOM 823 O O . ASP A 1 104 ? 27.459 7.239 -9.612 1.00 93.38 104 ASP A O 1
ATOM 827 N N . VAL A 1 105 ? 27.455 9.421 -10.141 1.00 95.50 105 VAL A N 1
ATOM 828 C CA . VAL A 1 105 ? 27.085 9.213 -11.547 1.00 95.50 105 VAL A CA 1
ATOM 829 C C . VAL A 1 105 ? 28.100 8.344 -12.301 1.00 95.50 105 VAL A C 1
ATOM 831 O O . VAL A 1 105 ? 27.727 7.624 -13.221 1.00 95.50 105 VAL A O 1
ATOM 834 N N . GLU A 1 106 ? 29.386 8.374 -11.932 1.00 96.19 106 GLU A N 1
ATOM 835 C CA . GLU A 1 106 ? 30.414 7.561 -12.594 1.00 96.19 106 GLU A CA 1
ATOM 836 C C . GLU A 1 106 ? 30.187 6.072 -12.308 1.00 96.19 106 GLU A C 1
ATOM 838 O O . GLU A 1 106 ? 30.198 5.247 -13.228 1.00 96.19 106 GLU A O 1
ATOM 843 N N . THR A 1 107 ? 29.897 5.735 -11.051 1.00 95.88 107 THR A N 1
ATOM 844 C CA . THR A 1 107 ? 29.527 4.380 -10.635 1.00 95.88 107 THR A CA 1
ATOM 845 C C . THR A 1 107 ? 28.226 3.943 -11.303 1.00 95.88 107 THR A C 1
ATOM 847 O O . THR A 1 107 ? 28.168 2.852 -11.871 1.00 95.88 107 THR A O 1
ATOM 850 N N . PHE A 1 108 ? 27.214 4.813 -11.308 1.00 97.25 108 PHE A N 1
ATOM 851 C CA . PHE A 1 108 ? 25.919 4.563 -11.941 1.00 97.25 108 PHE A CA 1
ATOM 852 C C . PHE A 1 108 ? 26.055 4.219 -13.434 1.00 97.25 108 PHE A C 1
ATOM 854 O O . PHE A 1 108 ? 25.562 3.189 -13.891 1.00 97.25 108 PHE A O 1
ATOM 861 N N . ILE A 1 109 ? 26.796 5.030 -14.194 1.00 98.12 109 ILE A N 1
ATOM 862 C CA . ILE A 1 109 ? 27.033 4.812 -15.630 1.00 98.12 109 ILE A CA 1
ATOM 863 C C . ILE A 1 109 ? 27.907 3.584 -15.884 1.00 98.12 109 ILE A C 1
ATOM 865 O O . ILE A 1 109 ? 27.705 2.880 -16.874 1.00 98.12 109 ILE A O 1
ATOM 869 N N . THR A 1 110 ? 28.853 3.284 -14.995 1.00 98.12 110 THR A N 1
ATOM 870 C CA . THR A 1 110 ? 29.669 2.068 -15.104 1.00 98.12 110 THR A CA 1
ATOM 871 C C . THR A 1 110 ? 28.809 0.812 -14.955 1.00 98.12 110 THR A C 1
ATOM 873 O O . THR A 1 110 ? 28.915 -0.095 -15.783 1.00 98.12 110 THR A O 1
ATOM 876 N N . ILE A 1 111 ? 27.916 0.783 -13.961 1.00 98.38 111 ILE A N 1
ATOM 877 C CA . ILE A 1 111 ? 26.955 -0.308 -13.757 1.00 98.38 111 ILE A CA 1
ATOM 878 C C . ILE A 1 111 ? 26.020 -0.424 -14.965 1.00 98.38 111 ILE A C 1
ATOM 880 O O . ILE A 1 111 ? 25.899 -1.502 -15.546 1.00 98.38 111 ILE A O 1
ATOM 884 N N . TRP A 1 112 ? 25.427 0.681 -15.422 1.00 98.38 112 TRP A N 1
ATOM 885 C CA . TRP A 1 112 ? 24.524 0.655 -16.574 1.00 98.38 112 TRP A CA 1
ATOM 886 C C . TRP A 1 112 ? 25.197 0.251 -17.883 1.00 98.38 112 TRP A C 1
ATOM 888 O O . TRP A 1 112 ? 24.577 -0.416 -18.704 1.00 98.38 112 TRP A O 1
ATOM 898 N N . SER A 1 113 ? 26.474 0.581 -18.078 1.00 98.12 113 SER A N 1
ATOM 899 C CA . SER A 1 113 ? 27.251 0.112 -19.231 1.00 98.12 113 SER A CA 1
ATOM 900 C C . SER A 1 113 ? 27.415 -1.415 -19.216 1.00 98.12 113 SER A C 1
ATOM 902 O O . SER A 1 113 ? 27.327 -2.067 -20.263 1.00 98.12 113 SER A O 1
ATOM 904 N N . ALA A 1 114 ? 27.602 -2.008 -18.031 1.00 98.00 114 ALA A N 1
ATOM 905 C CA . ALA A 1 114 ? 27.645 -3.459 -17.868 1.00 98.00 114 ALA A CA 1
ATOM 906 C C . ALA A 1 114 ? 26.267 -4.101 -18.121 1.00 98.00 114 ALA A C 1
ATOM 908 O O . ALA A 1 114 ? 26.185 -5.056 -18.892 1.00 98.00 114 ALA A O 1
ATOM 909 N N . ILE A 1 115 ? 25.182 -3.531 -17.579 1.00 98.19 115 ILE A N 1
ATOM 910 C CA . ILE A 1 115 ? 23.800 -3.995 -17.824 1.00 98.19 115 ILE A CA 1
ATOM 911 C C . ILE A 1 115 ? 23.440 -3.901 -19.318 1.00 98.19 115 ILE A C 1
ATOM 913 O O . ILE A 1 115 ? 22.947 -4.865 -19.901 1.00 98.19 115 ILE A O 1
ATOM 917 N N . GLN A 1 116 ? 23.747 -2.775 -19.972 1.00 97.62 116 GLN A N 1
ATOM 918 C CA . GLN A 1 116 ? 23.555 -2.583 -21.415 1.00 97.62 116 GLN A CA 1
ATOM 919 C C . GLN A 1 116 ? 24.275 -3.676 -22.216 1.00 97.62 116 GLN A C 1
ATOM 921 O O . GLN A 1 116 ? 23.704 -4.274 -23.125 1.00 97.62 116 GLN A O 1
ATOM 926 N N . THR A 1 117 ? 25.526 -3.973 -21.852 1.00 96.75 117 THR A N 1
ATOM 927 C CA . THR A 1 117 ? 26.316 -5.026 -22.505 1.00 96.75 117 THR A CA 1
ATOM 928 C C . THR A 1 117 ? 25.684 -6.406 -22.313 1.00 96.75 117 THR A C 1
ATOM 930 O O . THR A 1 117 ? 25.675 -7.204 -23.249 1.00 96.75 117 THR A O 1
ATOM 933 N N . LEU A 1 118 ? 25.129 -6.680 -21.130 1.00 96.69 118 LEU A N 1
ATOM 934 C CA . LEU A 1 118 ? 24.487 -7.952 -20.806 1.00 96.69 118 LEU A CA 1
ATOM 935 C C . LEU A 1 118 ? 23.228 -8.209 -21.653 1.00 96.69 118 LEU A C 1
ATOM 937 O O . LEU A 1 118 ? 23.002 -9.335 -22.098 1.00 96.69 118 LEU A O 1
ATOM 941 N N . PHE A 1 119 ? 22.436 -7.167 -21.920 1.00 97.38 119 PHE A N 1
ATOM 942 C CA . PHE A 1 119 ? 21.160 -7.270 -22.639 1.00 97.38 119 PHE A CA 1
ATOM 943 C C . PHE A 1 119 ? 21.205 -6.792 -24.099 1.00 97.38 119 PHE A C 1
ATOM 945 O O . PHE A 1 119 ? 20.155 -6.570 -24.708 1.00 97.38 119 PHE A O 1
ATOM 952 N N . VAL A 1 120 ? 22.394 -6.673 -24.697 1.00 95.25 120 VAL A N 1
ATOM 953 C CA . VAL A 1 120 ? 22.561 -6.205 -26.087 1.00 95.25 120 VAL A CA 1
ATOM 954 C C . VAL A 1 120 ? 21.831 -7.087 -27.112 1.00 95.25 120 VAL A C 1
ATOM 956 O O . VAL A 1 120 ? 21.266 -6.581 -28.079 1.00 95.25 120 VAL A O 1
ATOM 959 N N . ASP A 1 121 ? 21.771 -8.400 -26.871 1.00 95.25 121 ASP A N 1
ATOM 960 C CA . ASP A 1 121 ? 21.058 -9.363 -27.724 1.00 95.25 121 ASP A CA 1
ATOM 961 C C . ASP A 1 121 ? 19.542 -9.426 -27.425 1.00 95.25 121 ASP A C 1
ATOM 963 O O . ASP A 1 121 ? 18.812 -10.190 -28.060 1.00 95.25 121 ASP A O 1
ATOM 967 N N . TYR A 1 122 ? 19.055 -8.607 -26.484 1.00 96.69 122 TYR A N 1
ATOM 968 C CA . TYR A 1 122 ? 17.653 -8.504 -26.065 1.00 96.69 122 TYR A CA 1
ATOM 969 C C . TYR A 1 122 ? 17.148 -7.054 -26.213 1.00 96.69 122 TYR A C 1
ATOM 971 O O . TYR A 1 122 ? 16.865 -6.380 -25.216 1.00 96.69 122 TYR A O 1
ATOM 979 N N . PRO A 1 123 ? 17.026 -6.538 -27.450 1.00 94.12 123 PRO A N 1
ATOM 980 C CA . PRO A 1 123 ? 16.649 -5.143 -27.704 1.00 94.12 123 PRO A CA 1
ATOM 981 C C . PRO A 1 123 ? 15.211 -4.803 -27.277 1.00 94.12 123 PRO A C 1
ATOM 983 O O . PRO A 1 123 ? 14.878 -3.633 -27.118 1.00 94.12 123 PRO A O 1
ATOM 986 N N . ASP A 1 124 ? 14.360 -5.816 -27.082 1.00 92.50 124 ASP A N 1
ATOM 987 C CA . ASP A 1 124 ? 12.987 -5.656 -26.590 1.00 92.50 124 ASP A CA 1
ATOM 988 C C . ASP A 1 124 ? 12.889 -5.484 -25.065 1.00 92.50 124 ASP A C 1
ATOM 990 O O . ASP A 1 124 ? 11.816 -5.131 -24.572 1.00 92.50 124 ASP A O 1
ATOM 994 N N . VAL A 1 125 ? 13.976 -5.731 -24.320 1.00 98.12 125 VAL A N 1
ATOM 995 C CA . VAL A 1 125 ? 14.032 -5.453 -22.878 1.00 98.12 125 VAL A CA 1
ATOM 996 C C . VAL A 1 125 ? 14.080 -3.946 -22.668 1.00 98.12 125 VAL A C 1
ATOM 998 O O . VAL A 1 125 ? 14.882 -3.236 -23.279 1.00 98.12 125 VAL A O 1
ATOM 1001 N N . MET A 1 126 ? 13.222 -3.458 -21.789 1.00 98.75 126 MET A N 1
ATOM 1002 C CA . MET A 1 126 ? 13.106 -2.038 -21.482 1.00 98.75 126 MET A CA 1
ATOM 1003 C C . MET A 1 126 ? 13.941 -1.737 -20.243 1.00 98.75 126 MET A C 1
ATOM 1005 O O . MET A 1 126 ? 13.972 -2.550 -19.319 1.00 98.75 126 MET A O 1
ATOM 1009 N N . PHE A 1 127 ? 14.631 -0.599 -20.231 1.00 98.88 127 PHE A N 1
ATOM 1010 C CA . PHE A 1 127 ? 15.481 -0.213 -19.102 1.00 98.88 127 PHE A CA 1
ATOM 1011 C C . PHE A 1 127 ? 14.831 0.882 -18.274 1.00 98.88 127 PHE A C 1
ATOM 1013 O O . PHE A 1 127 ? 14.483 1.933 -18.812 1.00 98.88 127 PHE A O 1
ATOM 1020 N N . GLU A 1 128 ? 14.728 0.656 -16.971 1.00 98.81 128 GLU A N 1
ATOM 1021 C CA . GLU A 1 128 ? 14.353 1.673 -15.994 1.00 98.81 128 GLU A CA 1
ATOM 1022 C C . GLU A 1 128 ? 15.601 2.164 -15.248 1.00 98.81 128 GLU A C 1
ATOM 1024 O O . GLU A 1 128 ? 16.187 1.376 -14.510 1.00 98.81 128 GLU A O 1
ATOM 1029 N N . PRO A 1 129 ? 16.040 3.429 -15.420 1.00 98.38 129 PRO A N 1
ATOM 1030 C CA . PRO A 1 129 ? 17.347 3.893 -14.950 1.00 98.38 129 PRO A CA 1
ATOM 1031 C C . PRO A 1 129 ? 17.585 3.725 -13.446 1.00 98.38 129 PRO A C 1
ATOM 1033 O O . PRO A 1 129 ? 18.705 3.426 -13.036 1.00 98.38 129 PRO A O 1
ATOM 1036 N N . LEU A 1 130 ? 16.566 3.979 -12.626 1.00 97.81 130 LEU A N 1
ATOM 1037 C CA . LEU A 1 130 ? 16.643 3.862 -11.175 1.00 97.81 130 LEU A CA 1
ATOM 1038 C C . LEU A 1 130 ? 15.238 3.814 -10.580 1.00 97.81 130 LEU A C 1
ATOM 1040 O O . LEU A 1 130 ? 14.426 4.704 -10.844 1.00 97.81 130 LEU A O 1
ATOM 1044 N N . ASN A 1 131 ? 15.002 2.812 -9.740 1.00 97.56 131 ASN A N 1
ATOM 1045 C CA . ASN A 1 131 ? 13.842 2.750 -8.867 1.00 97.56 131 ASN A CA 1
ATOM 1046 C C . ASN A 1 131 ? 13.926 3.809 -7.763 1.00 97.56 131 ASN A C 1
ATOM 1048 O O . ASN A 1 131 ? 14.913 3.864 -7.029 1.00 97.56 131 ASN A O 1
ATOM 1052 N N . GLU A 1 132 ? 12.865 4.593 -7.616 1.00 94.88 132 GLU A N 1
ATOM 1053 C CA . GLU A 1 132 ? 12.619 5.518 -6.512 1.00 94.88 132 GLU A CA 1
ATOM 1054 C C . GLU A 1 132 ? 13.827 6.371 -6.079 1.00 94.88 132 GLU A C 1
ATOM 1056 O O . GLU A 1 132 ? 14.257 6.272 -4.927 1.00 94.88 132 GLU A O 1
ATOM 1061 N N . PRO A 1 133 ? 14.374 7.256 -6.939 1.00 93.50 133 PRO A N 1
ATOM 1062 C CA . PRO A 1 133 ? 15.377 8.228 -6.505 1.00 93.50 133 PRO A CA 1
ATOM 1063 C C . PRO A 1 133 ? 14.871 9.022 -5.281 1.00 93.50 133 PRO A C 1
ATOM 1065 O O . PRO A 1 133 ? 13.767 9.584 -5.308 1.00 93.50 133 PRO A O 1
ATOM 1068 N N . ARG A 1 134 ? 15.657 9.046 -4.190 1.00 85.88 134 ARG A N 1
ATOM 1069 C CA . ARG A 1 134 ? 15.248 9.584 -2.872 1.00 85.88 134 ARG A CA 1
ATOM 1070 C C . ARG A 1 134 ? 15.984 10.876 -2.504 1.00 85.88 134 ARG A C 1
ATOM 1072 O O . ARG A 1 134 ? 17.209 10.914 -2.631 1.00 85.88 134 ARG A O 1
ATOM 1079 N N . PRO A 1 135 ? 15.296 11.894 -1.956 1.00 73.50 135 PRO A N 1
ATOM 1080 C CA . PRO A 1 135 ? 15.871 13.215 -1.734 1.00 73.50 135 PRO A CA 1
ATOM 1081 C C . PRO A 1 135 ? 16.700 13.357 -0.443 1.00 73.50 135 PRO A C 1
ATOM 1083 O O . PRO A 1 135 ? 16.395 14.203 0.397 1.00 73.50 135 PRO A O 1
ATOM 1086 N N . TYR A 1 136 ? 17.742 12.534 -0.256 1.00 69.06 136 TYR A N 1
ATOM 1087 C CA . TYR A 1 136 ? 18.570 12.578 0.966 1.00 69.06 136 TYR A CA 1
ATOM 1088 C C . TYR A 1 136 ? 20.087 12.562 0.739 1.00 69.06 136 TYR A C 1
ATOM 1090 O O . TYR A 1 136 ? 20.777 13.358 1.374 1.00 69.06 136 TYR A O 1
ATOM 1098 N N . ASP A 1 137 ? 20.600 11.708 -0.150 1.00 69.38 137 ASP A N 1
ATOM 1099 C CA . ASP A 1 137 ? 22.046 11.477 -0.288 1.00 69.38 137 ASP A CA 1
ATOM 1100 C C . ASP A 1 137 ? 22.631 12.204 -1.515 1.00 69.38 137 ASP A C 1
ATOM 1102 O O . ASP A 1 137 ? 23.129 13.326 -1.411 1.00 69.38 137 ASP A O 1
ATOM 1106 N N . GLU A 1 138 ? 22.548 11.595 -2.698 1.00 78.06 138 GLU A N 1
ATOM 1107 C CA . GLU A 1 138 ? 23.012 12.174 -3.966 1.00 78.06 138 GLU A CA 1
ATOM 1108 C C . GLU A 1 138 ? 21.941 12.975 -4.723 1.00 78.06 138 GLU A C 1
ATOM 1110 O O . GLU A 1 138 ? 22.288 13.745 -5.623 1.00 78.06 138 GLU A O 1
ATOM 1115 N N . PHE A 1 139 ? 20.661 12.824 -4.361 1.00 84.44 139 PHE A N 1
ATOM 1116 C CA . PHE A 1 139 ? 19.536 13.438 -5.074 1.00 84.44 139 PHE A CA 1
ATOM 1117 C C . PHE A 1 139 ? 18.923 14.621 -4.317 1.00 84.44 139 PHE A C 1
ATOM 1119 O O . PHE A 1 139 ? 17.765 14.597 -3.921 1.00 84.44 139 PHE A O 1
ATOM 1126 N N . THR A 1 140 ? 19.694 15.674 -4.066 1.00 79.94 140 THR A N 1
ATOM 1127 C CA . THR A 1 140 ? 19.247 16.794 -3.217 1.00 79.94 140 THR A CA 1
ATOM 1128 C C . THR A 1 140 ? 18.112 17.642 -3.806 1.00 79.94 140 THR A C 1
ATOM 1130 O O . THR A 1 140 ? 17.447 18.359 -3.062 1.00 79.94 140 THR A O 1
ATOM 1133 N N . ASP A 1 141 ? 17.921 17.611 -5.126 1.00 82.81 141 ASP A N 1
ATOM 1134 C CA . ASP A 1 141 ? 16.890 18.360 -5.861 1.00 82.81 141 ASP A CA 1
ATOM 1135 C C . ASP A 1 141 ? 16.612 17.757 -7.255 1.00 82.81 141 ASP A C 1
ATOM 1137 O O . ASP A 1 141 ? 17.302 16.840 -7.703 1.00 82.81 141 ASP A O 1
ATOM 1141 N N . GLY A 1 142 ? 15.629 18.287 -7.988 1.00 82.38 142 GLY A N 1
ATOM 1142 C CA . GLY A 1 142 ? 15.318 17.835 -9.348 1.00 82.38 142 GLY A CA 1
ATOM 1143 C C . GLY A 1 142 ? 16.510 17.856 -10.313 1.00 82.38 142 GLY A C 1
ATOM 1144 O O . GLY A 1 142 ? 16.699 16.938 -11.112 1.00 82.38 142 GLY A O 1
ATOM 1145 N N . GLN A 1 143 ? 17.388 18.856 -10.187 1.00 89.88 143 GLN A N 1
ATOM 1146 C CA . GLN A 1 143 ? 18.558 19.005 -11.053 1.00 89.88 143 GLN A CA 1
ATOM 1147 C C . GLN A 1 143 ? 19.594 17.899 -10.825 1.00 89.88 143 GLN A C 1
ATOM 1149 O O . GLN A 1 143 ? 20.262 17.471 -11.774 1.00 89.88 143 GLN A O 1
ATOM 1154 N N . SER A 1 144 ? 19.730 17.432 -9.585 1.00 91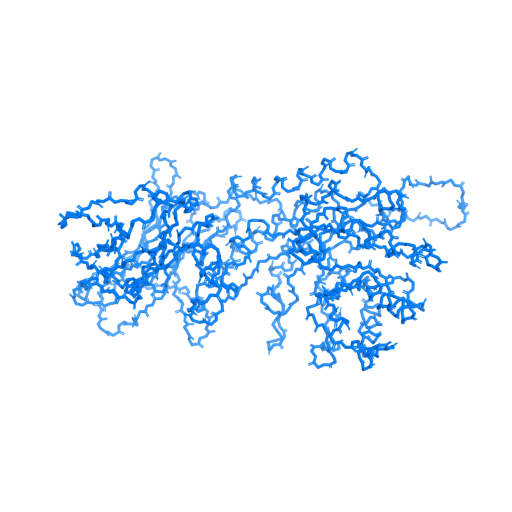.75 144 SER A N 1
ATOM 1155 C CA . SER A 1 144 ? 20.605 16.314 -9.250 1.00 91.75 144 SER A CA 1
ATOM 1156 C C . SER A 1 144 ? 20.140 15.015 -9.911 1.00 91.75 144 SER A C 1
ATOM 1158 O O . SER A 1 144 ? 20.972 14.325 -10.491 1.00 91.75 144 SER A O 1
ATOM 1160 N N . TRP A 1 145 ? 18.833 14.725 -9.958 1.00 95.06 145 TRP A N 1
ATOM 1161 C CA . TRP A 1 145 ? 18.321 13.560 -10.692 1.00 95.06 145 TRP A CA 1
ATOM 1162 C C . TRP A 1 145 ? 18.434 13.728 -12.213 1.00 95.06 145 TRP A C 1
ATOM 1164 O O . TRP A 1 145 ? 18.894 12.819 -12.909 1.00 95.06 145 TRP A O 1
ATOM 1174 N N . ALA A 1 146 ? 18.121 14.918 -12.735 1.00 95.44 146 ALA A N 1
ATOM 1175 C CA . ALA A 1 146 ? 18.274 15.235 -14.153 1.00 95.44 146 ALA A CA 1
ATOM 1176 C C . ALA A 1 146 ? 19.699 14.961 -14.670 1.00 95.44 146 ALA A C 1
ATOM 1178 O O . ALA A 1 146 ? 19.865 14.432 -15.769 1.00 95.44 146 ALA A O 1
ATOM 1179 N N . TYR A 1 147 ? 20.728 15.236 -13.861 1.00 95.88 147 TYR A N 1
ATOM 1180 C CA . TYR A 1 147 ? 22.123 14.959 -14.215 1.00 95.88 147 TYR A CA 1
ATOM 1181 C C . TYR A 1 147 ? 22.411 13.461 -14.437 1.00 95.88 147 TYR A C 1
ATOM 1183 O O . TYR A 1 147 ? 23.138 13.100 -15.366 1.00 95.88 147 TYR A O 1
ATOM 1191 N N . TYR A 1 148 ? 21.812 12.576 -13.635 1.00 97.44 148 TYR A N 1
ATOM 1192 C CA . TYR A 1 148 ? 21.941 11.125 -13.819 1.00 97.44 148 TYR A CA 1
ATOM 1193 C C . TYR A 1 148 ? 21.183 10.653 -15.059 1.00 97.44 148 TYR A C 1
ATOM 1195 O O . TYR A 1 148 ? 21.721 9.861 -15.837 1.00 97.44 148 TYR A O 1
ATOM 1203 N N . LEU A 1 149 ? 19.971 11.171 -15.285 1.00 97.94 149 LEU A N 1
ATOM 1204 C CA . LEU A 1 149 ? 19.185 10.869 -16.482 1.00 97.94 149 LEU A CA 1
ATOM 1205 C C . LEU A 1 149 ? 19.916 11.294 -17.762 1.00 97.94 149 LEU A C 1
ATOM 1207 O O . LEU A 1 149 ? 20.033 10.500 -18.690 1.00 97.94 149 LEU A O 1
ATOM 1211 N N . GLU A 1 150 ? 20.479 12.499 -17.822 1.00 98.00 150 GLU A N 1
ATOM 1212 C CA . GLU A 1 150 ? 21.235 12.966 -18.992 1.00 98.00 150 GLU A CA 1
ATOM 1213 C C . GLU A 1 150 ? 22.443 12.071 -19.307 1.00 98.00 150 GLU A C 1
ATOM 1215 O O . GLU A 1 150 ? 22.686 11.722 -20.471 1.00 98.00 150 GLU A O 1
ATOM 1220 N N . ALA A 1 151 ? 23.181 11.658 -18.273 1.00 98.38 151 ALA A N 1
ATOM 1221 C CA . ALA A 1 151 ? 24.305 10.742 -18.419 1.00 98.38 151 ALA A CA 1
ATOM 1222 C C . ALA A 1 151 ? 23.844 9.351 -18.892 1.00 98.38 151 ALA A C 1
ATOM 1224 O O . ALA A 1 151 ? 24.451 8.774 -19.799 1.00 98.38 151 ALA A O 1
ATOM 1225 N N . PHE A 1 152 ? 22.744 8.838 -18.331 1.00 98.62 152 PHE A N 1
ATOM 1226 C CA . PHE A 1 152 ? 22.158 7.552 -18.706 1.00 98.62 152 PHE A CA 1
ATOM 1227 C C . PHE A 1 152 ? 21.709 7.534 -20.163 1.00 98.62 152 PHE A C 1
ATOM 1229 O O . PHE A 1 152 ? 22.096 6.652 -20.929 1.00 98.62 152 PHE A O 1
ATOM 1236 N N . TYR A 1 153 ? 20.933 8.536 -20.573 1.00 98.69 153 TYR A N 1
ATOM 1237 C CA . TYR A 1 153 ? 20.445 8.650 -21.943 1.00 98.69 153 TYR A CA 1
ATOM 1238 C C . TYR A 1 153 ? 21.604 8.769 -22.929 1.00 98.69 153 TYR A C 1
ATOM 1240 O O . TYR A 1 153 ? 21.587 8.108 -23.966 1.00 98.69 153 TYR A O 1
ATOM 1248 N N . SER A 1 154 ? 22.641 9.542 -22.590 1.00 98.12 154 SER A N 1
ATOM 1249 C CA . SER A 1 154 ? 23.849 9.647 -23.415 1.00 98.12 154 SER A CA 1
ATOM 1250 C C . SER A 1 154 ? 24.534 8.288 -23.607 1.00 98.12 154 SER A C 1
ATOM 1252 O O . SER A 1 154 ? 24.926 7.961 -24.725 1.00 98.12 154 SER A O 1
ATOM 1254 N N . LEU A 1 155 ? 24.641 7.477 -22.548 1.00 98.38 155 LEU A N 1
ATOM 1255 C CA . LEU A 1 155 ? 25.191 6.119 -22.617 1.00 98.38 155 LEU A CA 1
ATOM 1256 C C . LEU A 1 155 ? 24.321 5.188 -23.480 1.00 98.38 155 LEU A C 1
ATOM 1258 O O . LEU A 1 155 ? 24.837 4.496 -24.362 1.00 98.38 155 LEU A O 1
ATOM 1262 N N . ILE A 1 156 ? 23.011 5.137 -23.220 1.00 98.38 156 ILE A N 1
ATOM 1263 C CA . ILE A 1 156 ? 22.122 4.181 -23.887 1.00 98.38 156 ILE A CA 1
ATOM 1264 C C . ILE A 1 156 ? 21.947 4.536 -25.361 1.00 98.38 156 ILE A C 1
ATOM 1266 O O . ILE A 1 156 ? 22.131 3.679 -26.226 1.00 98.38 156 ILE A O 1
ATOM 1270 N N . ARG A 1 157 ? 21.659 5.803 -25.672 1.00 97.56 157 ARG A N 1
ATOM 1271 C CA . ARG A 1 157 ? 21.374 6.250 -27.042 1.00 97.56 157 ARG A CA 1
ATOM 1272 C C . ARG A 1 157 ? 22.598 6.209 -27.963 1.00 97.56 157 ARG A C 1
ATOM 1274 O O . ARG A 1 157 ? 22.406 6.111 -29.172 1.00 97.56 157 ARG A O 1
ATOM 1281 N N . ASP A 1 158 ? 23.827 6.209 -27.433 1.00 96.19 158 ASP A N 1
ATOM 1282 C CA . ASP A 1 158 ? 25.060 6.045 -28.232 1.00 96.19 158 ASP A CA 1
ATOM 1283 C C . ASP A 1 158 ? 25.091 4.713 -29.002 1.00 96.19 158 ASP A C 1
ATOM 1285 O O . ASP A 1 158 ? 25.587 4.644 -30.128 1.00 96.19 158 ASP A O 1
ATOM 1289 N N . ARG A 1 159 ? 24.526 3.649 -28.418 1.00 93.81 159 ARG A N 1
ATOM 1290 C CA . ARG A 1 159 ? 24.567 2.289 -28.987 1.00 93.81 159 ARG A CA 1
ATOM 1291 C C . ARG A 1 159 ? 23.195 1.729 -29.321 1.00 93.81 159 ARG A C 1
ATOM 1293 O O . ARG A 1 159 ? 23.080 0.890 -30.209 1.00 93.81 159 ARG A O 1
ATOM 1300 N N . GLU A 1 160 ? 22.167 2.199 -28.626 1.00 96.19 160 GLU A N 1
ATOM 1301 C CA . GLU A 1 160 ? 20.830 1.618 -28.610 1.00 96.19 160 GLU A CA 1
ATOM 1302 C C . GLU A 1 160 ? 19.768 2.711 -28.733 1.00 96.19 160 GLU A C 1
ATOM 1304 O O . GLU A 1 160 ? 18.961 2.963 -27.835 1.00 96.19 160 GLU A O 1
ATOM 1309 N N . ALA A 1 161 ? 19.796 3.389 -29.882 1.00 95.75 161 ALA A N 1
ATOM 1310 C CA . ALA A 1 161 ? 18.952 4.545 -30.175 1.00 95.75 161 ALA A CA 1
ATOM 1311 C C . ALA A 1 161 ? 17.441 4.272 -30.053 1.00 95.75 161 ALA A C 1
ATOM 1313 O O . ALA A 1 161 ? 16.689 5.204 -29.798 1.00 95.75 161 ALA A O 1
ATOM 1314 N N . GLU A 1 162 ? 17.007 3.018 -30.223 1.00 96.94 162 GLU A N 1
ATOM 1315 C CA . GLU A 1 162 ? 15.591 2.618 -30.210 1.00 96.94 162 GLU A CA 1
ATOM 1316 C C . GLU A 1 162 ? 15.183 1.843 -28.943 1.00 96.94 162 GLU A C 1
ATOM 1318 O O . GLU A 1 162 ? 14.030 1.420 -28.827 1.00 96.94 162 GLU A O 1
ATOM 1323 N N . ARG A 1 163 ? 16.102 1.623 -27.986 1.00 98.25 163 ARG A N 1
ATOM 1324 C CA . ARG A 1 163 ? 15.755 0.914 -26.748 1.00 98.25 163 ARG A CA 1
ATOM 1325 C C . ARG A 1 163 ? 14.771 1.750 -25.941 1.00 98.25 163 ARG A C 1
ATOM 1327 O O . ARG A 1 163 ? 15.049 2.908 -25.628 1.00 98.25 163 ARG A O 1
ATOM 1334 N N . ILE A 1 164 ? 13.652 1.146 -25.560 1.00 98.69 164 ILE A N 1
ATOM 1335 C CA . ILE A 1 164 ? 12.662 1.822 -24.727 1.00 98.69 164 ILE A CA 1
ATOM 1336 C C . ILE A 1 164 ? 13.240 2.055 -23.327 1.00 98.69 164 ILE A C 1
ATOM 1338 O O . ILE A 1 164 ? 13.760 1.126 -22.701 1.00 98.69 164 ILE A O 1
ATOM 1342 N N . ILE A 1 165 ? 13.146 3.299 -22.858 1.00 98.88 165 ILE A N 1
ATOM 1343 C CA . ILE A 1 165 ? 13.536 3.706 -21.505 1.00 98.88 165 ILE A CA 1
ATOM 1344 C C . ILE A 1 165 ? 12.266 3.983 -20.697 1.00 98.88 165 ILE A C 1
ATOM 1346 O O . ILE A 1 165 ? 11.386 4.709 -21.152 1.00 98.88 165 ILE A O 1
ATOM 1350 N N . ILE A 1 166 ? 12.195 3.415 -19.498 1.00 98.75 166 ILE A N 1
ATOM 1351 C CA . ILE A 1 166 ? 11.150 3.631 -18.499 1.00 98.75 166 ILE A CA 1
ATOM 1352 C C . ILE A 1 166 ? 11.696 4.658 -17.497 1.00 98.75 166 ILE A C 1
ATOM 1354 O O . ILE A 1 166 ? 12.434 4.311 -16.587 1.00 98.75 166 ILE A O 1
ATOM 1358 N N . ALA A 1 167 ? 11.461 5.949 -17.716 1.00 98.56 167 ALA A N 1
ATOM 1359 C CA . ALA A 1 167 ? 12.092 7.022 -16.947 1.00 98.56 167 ALA A CA 1
ATOM 1360 C C . ALA A 1 167 ? 11.270 7.397 -15.710 1.00 98.56 167 ALA A C 1
ATOM 1362 O O . ALA A 1 167 ? 10.181 7.952 -15.833 1.00 98.56 167 ALA A O 1
ATOM 1363 N N . GLY A 1 168 ? 11.808 7.122 -14.525 1.00 97.25 168 GLY A N 1
ATOM 1364 C CA . GLY A 1 168 ? 11.210 7.525 -13.255 1.00 97.25 168 GLY A CA 1
ATOM 1365 C C . GLY A 1 168 ? 11.484 8.985 -12.865 1.00 97.25 168 GLY A C 1
ATOM 1366 O O . GLY A 1 168 ? 12.465 9.591 -13.306 1.00 97.25 168 GLY A O 1
ATOM 1367 N N . THR A 1 169 ? 10.637 9.549 -12.003 1.00 96.62 169 THR A N 1
ATOM 1368 C CA . THR A 1 169 ? 10.812 10.883 -11.392 1.00 96.62 169 THR A CA 1
ATOM 1369 C C . THR A 1 169 ? 11.582 10.823 -10.064 1.00 96.62 169 THR A C 1
ATOM 1371 O O . THR A 1 169 ? 11.769 9.747 -9.494 1.00 96.62 169 THR A O 1
ATOM 1374 N N . LEU A 1 170 ? 12.025 11.975 -9.547 1.00 94.06 170 LEU A N 1
ATOM 1375 C CA . LEU A 1 170 ? 12.514 12.094 -8.165 1.00 94.06 170 LEU A CA 1
ATOM 1376 C C . LEU A 1 170 ? 11.363 11.861 -7.159 1.00 94.06 170 LEU A C 1
ATOM 1378 O O . LEU A 1 170 ? 10.205 11.720 -7.548 1.00 94.06 170 LEU A O 1
ATOM 1382 N N . ASN A 1 171 ? 11.668 11.843 -5.859 1.00 92.12 171 ASN A N 1
ATOM 1383 C CA . ASN A 1 171 ? 10.704 11.684 -4.768 1.00 92.12 171 ASN A CA 1
ATOM 1384 C C . ASN A 1 171 ? 9.984 10.338 -4.836 1.00 92.12 171 ASN A C 1
ATOM 1386 O O . ASN A 1 171 ? 8.759 10.295 -4.830 1.00 92.12 171 ASN A O 1
ATOM 1390 N N . TRP A 1 172 ? 10.738 9.236 -4.868 1.00 94.88 172 TRP A N 1
ATOM 1391 C CA . TRP A 1 172 ? 10.164 7.885 -4.931 1.00 94.88 172 TRP A CA 1
ATOM 1392 C C . TRP A 1 172 ? 9.272 7.663 -6.160 1.00 94.88 172 TRP A C 1
ATOM 1394 O O . TRP A 1 172 ? 8.192 7.091 -6.058 1.00 94.88 172 TRP A O 1
ATOM 1404 N N . ASN A 1 173 ? 9.694 8.181 -7.318 1.00 97.12 173 ASN A N 1
ATOM 1405 C CA . ASN A 1 173 ? 8.916 8.142 -8.559 1.00 97.12 173 ASN A CA 1
ATOM 1406 C C . ASN A 1 173 ? 7.481 8.695 -8.421 1.00 97.12 173 ASN A C 1
ATOM 1408 O O . ASN A 1 173 ? 6.560 8.245 -9.101 1.00 97.12 173 ASN A O 1
ATOM 1412 N N . GLN A 1 174 ? 7.259 9.670 -7.539 1.00 96.25 174 GLN A N 1
ATOM 1413 C CA . GLN A 1 174 ? 5.944 10.289 -7.378 1.00 96.25 174 GLN A CA 1
ATOM 1414 C C . GLN A 1 174 ? 5.648 11.292 -8.499 1.00 96.25 174 GLN A C 1
ATOM 1416 O O . GLN A 1 174 ? 6.554 11.897 -9.081 1.00 96.25 174 GLN A O 1
ATOM 1421 N N . ALA A 1 175 ? 4.357 11.513 -8.765 1.00 96.88 175 ALA A N 1
ATOM 1422 C CA . ALA A 1 175 ? 3.888 12.485 -9.758 1.00 96.88 175 ALA A CA 1
ATOM 1423 C C . ALA A 1 175 ? 4.396 13.915 -9.477 1.00 96.88 175 ALA A C 1
ATOM 1425 O O . ALA A 1 175 ? 4.708 14.646 -10.411 1.00 96.88 175 ALA A O 1
ATOM 1426 N N . SER A 1 176 ? 4.629 14.255 -8.207 1.00 93.81 176 SER A N 1
ATOM 1427 C CA . SER A 1 176 ? 5.207 15.537 -7.779 1.00 93.81 176 SER A CA 1
ATOM 1428 C C . SER A 1 176 ? 6.614 15.828 -8.298 1.00 93.81 176 SER A C 1
ATOM 1430 O O . SER A 1 176 ? 7.058 16.972 -8.244 1.00 93.81 176 SER A O 1
ATOM 1432 N N . GLY A 1 177 ? 7.330 14.819 -8.805 1.00 94.75 177 GLY A N 1
ATOM 1433 C CA . GLY A 1 177 ? 8.636 14.985 -9.442 1.00 94.75 177 GLY A CA 1
ATOM 1434 C C . GLY A 1 177 ? 8.589 15.159 -10.966 1.00 94.75 177 GLY A C 1
ATOM 1435 O O . GLY A 1 177 ? 9.648 15.166 -11.590 1.00 94.75 177 GLY A O 1
ATOM 1436 N N . LEU A 1 178 ? 7.405 15.241 -11.590 1.00 96.69 178 LEU A N 1
ATOM 1437 C CA . LEU A 1 178 ? 7.263 15.339 -13.053 1.00 96.69 178 LEU A CA 1
ATOM 1438 C C . LEU A 1 178 ? 7.861 16.630 -13.628 1.00 96.69 178 LEU A C 1
ATOM 1440 O O . LEU A 1 178 ? 8.496 16.594 -14.683 1.00 96.69 178 LEU A O 1
ATOM 1444 N N . ASP A 1 179 ? 7.709 17.749 -12.917 1.00 93.62 179 ASP A N 1
ATOM 1445 C CA . ASP A 1 179 ? 8.206 19.065 -13.345 1.00 93.62 179 ASP A CA 1
ATOM 1446 C C . ASP A 1 179 ? 9.741 19.142 -13.424 1.00 93.62 179 ASP A C 1
ATOM 1448 O O . ASP A 1 179 ? 10.288 19.999 -14.121 1.00 93.62 179 ASP A O 1
ATOM 1452 N N . ASP A 1 180 ? 10.437 18.225 -12.749 1.00 93.50 180 ASP A N 1
ATOM 1453 C CA . ASP A 1 180 ? 11.898 18.168 -12.688 1.00 93.50 180 ASP A CA 1
ATOM 1454 C C . ASP A 1 180 ? 12.524 17.312 -13.807 1.00 93.50 180 ASP A C 1
ATOM 1456 O O . ASP A 1 180 ? 13.753 17.232 -13.920 1.00 93.50 180 ASP A O 1
ATOM 1460 N N . LEU A 1 181 ? 11.715 16.653 -14.648 1.00 96.81 181 LEU A N 1
ATOM 1461 C CA . LEU A 1 181 ? 12.233 15.818 -15.734 1.00 96.81 181 LEU A CA 1
ATOM 1462 C C . LEU A 1 181 ? 12.930 16.668 -16.815 1.00 96.81 181 LEU A C 1
ATOM 1464 O O . LEU A 1 181 ? 12.331 17.613 -17.338 1.00 96.81 181 LEU A O 1
ATOM 1468 N N . PRO A 1 182 ? 14.171 16.325 -17.217 1.00 96.88 182 PRO A N 1
ATOM 1469 C CA . PRO A 1 182 ? 14.926 17.113 -18.186 1.00 96.88 182 PRO A CA 1
ATOM 1470 C C . PRO A 1 182 ? 14.395 16.974 -19.619 1.00 96.88 182 PRO A C 1
ATOM 1472 O O . PRO A 1 182 ? 13.807 15.963 -20.004 1.00 96.88 182 PRO A O 1
ATOM 1475 N N . ASP A 1 183 ? 14.720 17.955 -20.467 1.00 96.25 183 ASP A N 1
ATOM 1476 C CA . ASP A 1 183 ? 14.324 17.989 -21.883 1.00 96.25 183 ASP A CA 1
ATOM 1477 C C . ASP A 1 183 ? 14.712 16.724 -22.664 1.00 96.25 183 ASP A C 1
ATOM 1479 O O . ASP A 1 183 ? 14.003 16.344 -23.597 1.00 96.25 183 ASP A O 1
ATOM 1483 N N . ILE A 1 184 ? 15.826 16.069 -22.316 1.00 96.50 184 ILE A N 1
ATOM 1484 C CA . ILE A 1 184 ? 16.257 14.831 -22.985 1.00 96.50 184 ILE A CA 1
ATOM 1485 C C . ILE A 1 184 ? 15.259 13.685 -22.783 1.00 96.50 184 ILE A C 1
ATOM 1487 O O . ILE A 1 184 ? 15.105 12.863 -23.675 1.00 96.50 184 ILE A O 1
ATOM 1491 N N . VAL A 1 185 ? 14.561 13.658 -21.646 1.00 97.56 185 VAL A N 1
ATOM 1492 C CA . VAL A 1 185 ? 13.492 12.697 -21.351 1.00 97.56 185 VAL A CA 1
ATOM 1493 C C . VAL A 1 185 ? 12.231 13.134 -22.086 1.00 97.56 185 VAL A C 1
ATOM 1495 O O . VAL A 1 185 ? 11.689 12.374 -22.881 1.00 97.56 185 VAL A O 1
ATOM 1498 N N . ASN A 1 186 ? 11.817 14.390 -21.896 1.00 96.81 186 ASN A N 1
ATOM 1499 C CA . ASN A 1 186 ? 10.550 14.917 -22.413 1.00 96.81 186 ASN A CA 1
ATOM 1500 C C . ASN A 1 186 ? 10.445 14.931 -23.952 1.00 96.81 186 ASN A C 1
ATOM 1502 O O . ASN A 1 186 ? 9.340 14.971 -24.492 1.00 96.81 186 ASN A O 1
ATOM 1506 N N . ASN A 1 187 ? 11.576 14.909 -24.666 1.00 95.69 187 ASN A N 1
ATOM 1507 C CA . ASN A 1 187 ? 11.624 14.970 -26.131 1.00 95.69 187 ASN A CA 1
ATOM 1508 C C . ASN A 1 187 ? 12.039 13.649 -26.814 1.00 95.69 187 ASN A C 1
ATOM 1510 O O . ASN A 1 187 ? 12.189 13.634 -28.038 1.00 95.69 187 ASN A O 1
ATOM 1514 N N . ASP A 1 188 ? 12.247 12.557 -26.073 1.00 97.50 188 ASP A N 1
ATOM 1515 C CA . ASP A 1 188 ? 12.669 11.271 -26.642 1.00 97.50 188 ASP A CA 1
ATOM 1516 C C . ASP A 1 188 ? 11.467 10.400 -27.061 1.00 97.50 188 ASP A C 1
ATOM 1518 O O . ASP A 1 188 ? 10.575 10.099 -26.271 1.00 97.50 188 ASP A O 1
ATOM 1522 N N . GLU A 1 189 ? 11.433 9.965 -28.328 1.00 97.00 189 GLU A N 1
ATOM 1523 C CA . GLU A 1 189 ? 10.313 9.179 -28.883 1.00 97.00 189 GLU A CA 1
ATOM 1524 C C . GLU A 1 189 ? 10.267 7.714 -28.379 1.00 97.00 189 GLU A C 1
ATOM 1526 O O . GLU A 1 189 ? 9.303 6.992 -28.663 1.00 97.00 189 GLU A O 1
ATOM 1531 N N . TYR A 1 190 ? 11.293 7.268 -27.645 1.00 98.44 190 TYR A N 1
ATOM 1532 C CA . TYR A 1 190 ? 11.442 5.922 -27.080 1.00 98.44 190 TYR A CA 1
ATOM 1533 C C . TYR A 1 190 ? 11.367 5.923 -25.545 1.00 98.44 190 TYR A C 1
ATOM 1535 O O . TYR A 1 190 ? 11.714 4.928 -24.907 1.00 98.44 190 TYR A O 1
ATOM 1543 N N . THR A 1 191 ? 10.889 7.011 -24.946 1.00 98.75 191 THR A N 1
ATOM 1544 C CA . THR A 1 191 ? 10.726 7.133 -23.499 1.00 98.75 191 THR A CA 1
ATOM 1545 C C . THR A 1 191 ? 9.278 6.957 -23.071 1.00 98.75 191 THR A C 1
ATOM 1547 O O . THR A 1 191 ? 8.355 7.490 -23.682 1.00 98.75 191 THR A O 1
ATOM 1550 N N . ILE A 1 192 ? 9.101 6.212 -21.985 1.00 98.88 192 ILE A N 1
ATOM 1551 C CA . ILE A 1 192 ? 7.865 6.101 -21.218 1.00 98.88 192 ILE A CA 1
ATOM 1552 C C . ILE A 1 192 ? 8.171 6.623 -19.819 1.00 98.88 192 ILE A C 1
ATOM 1554 O O . ILE A 1 192 ? 9.142 6.177 -19.213 1.00 98.88 192 ILE A O 1
ATOM 1558 N N . VAL A 1 193 ? 7.377 7.556 -19.298 1.00 98.81 193 VAL A N 1
ATOM 1559 C CA . VAL A 1 193 ? 7.558 8.034 -17.919 1.00 98.81 193 VAL A CA 1
ATOM 1560 C C . VAL A 1 193 ? 6.902 7.057 -16.948 1.00 98.81 193 VAL A C 1
ATOM 1562 O O . VAL A 1 193 ? 5.766 6.637 -17.161 1.00 98.81 193 VAL A O 1
ATOM 1565 N N . SER A 1 194 ? 7.63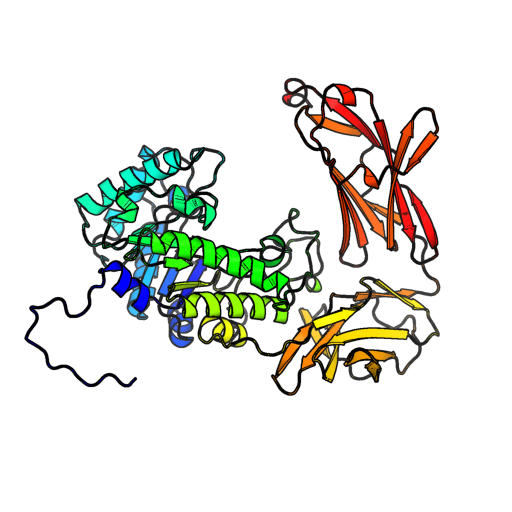2 6.681 -15.899 1.00 98.50 194 SER A N 1
ATOM 1566 C CA . SER A 1 194 ? 7.214 5.726 -14.871 1.00 98.50 194 SER A CA 1
ATOM 1567 C C . SER A 1 194 ? 6.934 6.441 -13.559 1.00 98.50 194 SER A C 1
ATOM 1569 O O . SER A 1 194 ? 7.749 7.249 -13.115 1.00 98.50 194 SER A O 1
ATOM 1571 N N . LEU A 1 195 ? 5.799 6.136 -12.935 1.00 98.75 195 LEU A N 1
ATOM 1572 C CA . LEU A 1 195 ? 5.409 6.680 -11.637 1.00 98.75 195 LEU A CA 1
ATOM 1573 C C . LEU A 1 195 ? 4.967 5.573 -10.686 1.00 98.75 195 LEU A C 1
ATOM 1575 O O . LEU A 1 195 ? 4.436 4.552 -11.125 1.00 98.75 195 LEU A O 1
ATOM 1579 N N . HIS A 1 196 ? 5.148 5.784 -9.388 1.00 98.69 196 HIS A N 1
ATOM 1580 C CA . HIS A 1 196 ? 4.698 4.872 -8.341 1.00 98.69 196 HIS A CA 1
ATOM 1581 C C . HIS A 1 196 ? 3.502 5.478 -7.613 1.00 98.69 196 HIS A C 1
ATOM 1583 O O . HIS A 1 196 ? 3.575 6.578 -7.060 1.00 98.69 196 HIS A O 1
ATOM 1589 N N . GLN A 1 197 ? 2.379 4.762 -7.627 1.00 98.31 197 GLN A N 1
ATOM 1590 C CA . GLN A 1 197 ? 1.142 5.211 -7.007 1.00 98.31 197 GLN A CA 1
ATOM 1591 C C . GLN A 1 197 ? 0.862 4.405 -5.744 1.00 98.31 197 GLN A C 1
ATOM 1593 O O . GLN A 1 197 ? 0.429 3.260 -5.806 1.00 98.31 197 GLN A O 1
ATOM 1598 N N . TYR A 1 198 ? 1.039 5.051 -4.595 1.00 98.31 198 TYR A N 1
ATOM 1599 C CA . TYR A 1 198 ? 0.743 4.487 -3.277 1.00 98.31 198 TYR A CA 1
ATOM 1600 C C . TYR A 1 198 ? -0.137 5.405 -2.424 1.00 98.31 198 TYR A C 1
ATOM 1602 O O . TYR A 1 198 ? -0.327 5.151 -1.235 1.00 98.31 198 TYR A O 1
ATOM 1610 N N . ALA A 1 199 ? -0.676 6.489 -2.990 1.00 96.94 199 ALA A N 1
ATOM 1611 C CA . ALA A 1 199 ? -1.469 7.444 -2.232 1.00 96.94 199 ALA A CA 1
ATOM 1612 C C . ALA A 1 199 ? -2.856 6.878 -1.834 1.00 96.94 199 ALA A C 1
ATOM 1614 O O . ALA A 1 199 ? -3.564 6.309 -2.671 1.00 96.94 199 ALA A O 1
ATOM 1615 N N . PRO A 1 200 ? -3.308 7.084 -0.580 1.00 96.56 200 PRO A N 1
ATOM 1616 C CA . PRO A 1 200 ? -2.535 7.587 0.555 1.00 96.56 200 PRO A CA 1
ATOM 1617 C C . PRO A 1 200 ? -1.621 6.495 1.135 1.00 96.56 200 PRO A C 1
ATOM 1619 O O . PRO A 1 200 ? -2.087 5.397 1.444 1.00 96.56 200 PRO A O 1
ATOM 1622 N N . GLN A 1 201 ? -0.341 6.815 1.357 1.00 95.06 201 GLN A N 1
ATOM 1623 C CA . GLN A 1 201 ? 0.641 5.835 1.849 1.00 95.06 201 GLN A CA 1
ATOM 1624 C C . GLN A 1 201 ? 0.272 5.253 3.214 1.00 95.06 201 GLN A C 1
ATOM 1626 O O . GLN A 1 201 ? 0.491 4.075 3.460 1.00 95.06 201 GLN A O 1
ATOM 1631 N N . THR A 1 202 ? -0.381 6.046 4.066 1.00 94.25 202 THR A N 1
ATOM 1632 C CA . THR A 1 202 ? -0.894 5.577 5.358 1.00 94.25 202 THR A CA 1
ATOM 1633 C C . THR A 1 202 ? -1.884 4.421 5.219 1.00 94.25 202 THR A C 1
ATOM 1635 O O . THR A 1 202 ? -2.003 3.613 6.119 1.00 94.25 202 THR A O 1
ATOM 1638 N N . PHE A 1 203 ? -2.607 4.309 4.102 1.00 97.00 203 PHE A N 1
ATOM 1639 C CA . PHE A 1 203 ? -3.456 3.144 3.856 1.00 97.00 203 PHE A CA 1
ATOM 1640 C C . PHE A 1 203 ? -2.675 2.000 3.202 1.00 97.00 203 PHE A C 1
ATOM 1642 O O . PHE A 1 203 ? -2.811 0.854 3.625 1.00 97.00 203 PHE A O 1
ATOM 1649 N N . THR A 1 204 ? -1.879 2.297 2.170 1.00 97.94 204 THR A N 1
ATOM 1650 C CA . THR A 1 204 ? -1.221 1.273 1.340 1.00 97.94 204 THR A CA 1
ATOM 1651 C C . THR A 1 204 ? -0.056 0.570 2.037 1.00 97.94 204 THR A C 1
ATOM 1653 O O . THR A 1 204 ? 0.240 -0.570 1.688 1.00 97.94 204 THR A O 1
ATOM 1656 N N . HIS A 1 205 ? 0.559 1.216 3.030 1.00 96.75 205 HIS A N 1
ATOM 1657 C CA . HIS A 1 205 ? 1.700 0.708 3.796 1.00 96.75 205 HIS A CA 1
ATOM 1658 C C . HIS A 1 205 ? 1.372 0.444 5.274 1.00 96.75 205 HIS A C 1
ATOM 1660 O O . HIS A 1 205 ? 2.271 0.201 6.077 1.00 96.75 205 HIS A O 1
ATOM 1666 N N . GLN A 1 206 ? 0.094 0.469 5.670 1.00 94.44 206 GLN A N 1
ATOM 1667 C CA . GLN A 1 206 ? -0.272 0.097 7.039 1.00 94.44 206 GLN A CA 1
ATOM 1668 C C . GLN A 1 206 ? 0.310 -1.283 7.387 1.00 94.44 206 GLN A C 1
ATOM 1670 O O . GLN A 1 206 ? 0.190 -2.235 6.615 1.00 94.44 206 GLN A O 1
ATOM 1675 N N . GLY A 1 207 ? 0.982 -1.378 8.533 1.00 89.81 207 GLY A N 1
ATOM 1676 C CA . GLY A 1 207 ? 1.608 -2.617 8.985 1.00 89.81 207 GLY A CA 1
ATOM 1677 C C . GLY A 1 207 ? 2.914 -3.011 8.297 1.00 89.81 207 GLY A C 1
ATOM 1678 O O . GLY A 1 207 ? 3.400 -4.100 8.596 1.00 89.81 207 GLY A O 1
ATOM 1679 N N . THR A 1 208 ? 3.523 -2.183 7.439 1.00 92.06 208 THR A N 1
ATOM 1680 C CA . THR A 1 208 ? 4.875 -2.476 6.917 1.00 92.06 208 THR A CA 1
ATOM 1681 C C . THR A 1 208 ? 5.959 -2.246 7.963 1.00 92.06 208 THR A C 1
ATOM 1683 O O . THR A 1 208 ? 6.906 -3.025 8.049 1.00 92.06 208 THR A O 1
ATOM 1686 N N . ASP A 1 209 ? 5.824 -1.176 8.745 1.00 90.00 209 ASP A N 1
ATOM 1687 C CA . ASP A 1 209 ? 6.752 -0.772 9.795 1.00 90.00 209 ASP A CA 1
ATOM 1688 C C . ASP A 1 209 ? 6.080 0.218 10.765 1.00 90.00 209 ASP A C 1
ATOM 1690 O O . ASP A 1 209 ? 4.957 0.677 10.537 1.00 90.00 209 ASP A O 1
ATOM 1694 N N . SER A 1 210 ? 6.808 0.579 11.826 1.00 86.94 210 SER A N 1
ATOM 1695 C CA . SER A 1 210 ? 6.307 1.407 12.926 1.00 86.94 210 SER A CA 1
ATOM 1696 C C . SER A 1 210 ? 5.753 2.776 12.524 1.00 86.94 210 SER A C 1
ATOM 1698 O O . SER A 1 210 ? 4.924 3.331 13.241 1.00 86.94 210 SER A O 1
ATOM 1700 N N . GLN A 1 211 ? 6.185 3.348 11.395 1.00 87.94 211 GLN A N 1
ATOM 1701 C CA . GLN A 1 211 ? 5.706 4.661 10.958 1.00 87.94 211 GLN A CA 1
ATOM 1702 C C . GLN A 1 211 ? 4.231 4.640 10.525 1.00 87.94 211 GLN A C 1
ATOM 1704 O O . GLN A 1 211 ? 3.594 5.694 10.488 1.00 87.94 211 GLN A O 1
ATOM 1709 N N . TYR A 1 212 ? 3.687 3.458 10.213 1.00 90.81 212 TYR A N 1
ATOM 1710 C CA . TYR A 1 212 ? 2.301 3.276 9.778 1.00 90.81 212 TYR A CA 1
ATOM 1711 C C . TYR A 1 212 ? 1.434 2.518 10.795 1.00 90.81 212 TYR A C 1
ATOM 1713 O O . TYR A 1 212 ? 0.271 2.222 10.503 1.00 90.81 212 TYR A O 1
ATOM 1721 N N . ASP A 1 213 ? 1.952 2.233 11.995 1.00 87.31 213 ASP A N 1
ATOM 1722 C CA . ASP A 1 213 ? 1.225 1.474 13.022 1.00 87.31 213 ASP A CA 1
ATOM 1723 C C . ASP A 1 213 ? -0.101 2.150 13.398 1.00 87.31 213 ASP A C 1
ATOM 1725 O O . ASP A 1 213 ? -1.127 1.486 13.498 1.00 87.31 213 ASP A O 1
ATOM 1729 N N . ASN A 1 214 ? -0.136 3.484 13.479 1.00 88.25 214 ASN A N 1
ATOM 1730 C CA . ASN A 1 214 ? -1.341 4.254 13.821 1.00 88.25 214 ASN A CA 1
ATOM 1731 C C . ASN A 1 214 ? -2.492 4.172 12.795 1.00 88.25 214 ASN A C 1
ATOM 1733 O O . ASN A 1 214 ? -3.561 4.745 13.012 1.00 88.25 214 ASN A O 1
ATOM 1737 N N . THR A 1 215 ? -2.274 3.475 11.681 1.00 90.62 215 THR A N 1
ATOM 1738 C CA . THR A 1 215 ? -3.254 3.251 10.611 1.00 90.62 215 THR A CA 1
ATOM 1739 C C . THR A 1 215 ? -3.544 1.774 10.355 1.00 90.62 215 THR A C 1
ATOM 1741 O O . THR A 1 215 ? -4.235 1.444 9.387 1.00 90.62 215 THR A O 1
ATOM 1744 N N . LEU A 1 216 ? -3.052 0.885 11.223 1.00 91.50 216 LEU A N 1
ATOM 1745 C CA . LEU A 1 216 ? -3.361 -0.542 11.188 1.00 91.50 216 LEU A CA 1
ATOM 1746 C C . LEU A 1 216 ? -4.874 -0.791 11.247 1.00 91.50 216 LEU A C 1
ATOM 1748 O O . LEU A 1 216 ? -5.601 -0.168 12.020 1.00 91.50 216 LEU A O 1
ATOM 1752 N N . GLY A 1 217 ? -5.357 -1.692 10.392 1.00 89.12 217 GLY A N 1
ATOM 1753 C CA . GLY A 1 217 ? -6.780 -1.992 10.232 1.00 89.12 217 GLY A CA 1
ATOM 1754 C C . GLY A 1 217 ? -7.606 -0.879 9.570 1.00 89.12 217 GLY A C 1
ATOM 1755 O O . GLY A 1 217 ? -8.837 -0.983 9.523 1.00 89.12 217 GLY A O 1
ATOM 1756 N N . SER A 1 218 ? -6.980 0.187 9.056 1.00 91.00 218 SER A N 1
ATOM 1757 C CA . SER A 1 218 ? -7.703 1.252 8.357 1.00 91.00 218 SER A CA 1
ATOM 1758 C C . SER A 1 218 ? -8.342 0.739 7.064 1.00 91.00 218 SER A C 1
ATOM 1760 O O . SER A 1 218 ? -7.793 -0.107 6.355 1.00 91.00 218 SER A O 1
ATOM 1762 N N . THR A 1 219 ? -9.528 1.260 6.748 1.00 92.19 219 THR A N 1
ATOM 1763 C CA . THR A 1 219 ? -10.359 0.798 5.627 1.00 92.19 219 THR A CA 1
ATOM 1764 C C . THR A 1 219 ? -10.387 1.796 4.472 1.00 92.19 219 THR A C 1
ATOM 1766 O O . THR A 1 219 ? -10.218 3.007 4.645 1.00 92.19 219 THR A O 1
ATOM 1769 N N . TRP A 1 220 ? -10.662 1.285 3.271 1.00 93.38 220 TRP A N 1
ATOM 1770 C CA . TRP A 1 220 ? -10.825 2.073 2.053 1.00 93.38 220 TRP A CA 1
ATOM 1771 C C . TRP A 1 220 ? -12.082 1.632 1.297 1.00 93.38 220 TRP A C 1
ATOM 1773 O O . TRP A 1 220 ? -12.135 0.575 0.667 1.00 93.38 220 TRP A O 1
ATOM 1783 N N . SER A 1 221 ? -13.122 2.461 1.360 1.00 88.81 221 SER A N 1
ATOM 1784 C CA . SER A 1 221 ? -14.457 2.162 0.818 1.00 88.81 221 SER A CA 1
ATOM 1785 C C . SER A 1 221 ? -14.769 2.973 -0.439 1.00 88.81 221 SER A C 1
ATOM 1787 O O . SER A 1 221 ? -15.924 3.065 -0.841 1.00 88.81 221 SER A O 1
ATOM 1789 N N . ALA A 1 222 ? -13.745 3.572 -1.056 1.00 90.31 222 ALA A N 1
ATOM 1790 C CA . ALA A 1 222 ? -13.880 4.481 -2.187 1.00 90.31 222 ALA A CA 1
ATOM 1791 C C . ALA A 1 222 ? -14.841 5.646 -1.906 1.00 90.31 222 ALA A C 1
ATOM 1793 O O . ALA A 1 222 ? -15.622 6.008 -2.780 1.00 90.31 222 ALA A O 1
ATOM 1794 N N . THR A 1 223 ? -14.830 6.241 -0.708 1.00 88.56 223 THR A N 1
ATOM 1795 C CA . THR A 1 223 ? -15.629 7.456 -0.452 1.00 88.56 223 THR A CA 1
ATOM 1796 C C . THR A 1 223 ? -15.180 8.604 -1.362 1.00 88.56 223 THR A C 1
ATOM 1798 O O . THR A 1 223 ? -14.075 8.578 -1.898 1.00 88.56 223 THR A O 1
ATOM 1801 N N . GLU A 1 224 ? -16.000 9.644 -1.540 1.00 89.06 224 GLU A N 1
ATOM 1802 C CA . GLU A 1 224 ? -15.625 10.800 -2.376 1.00 89.06 224 GLU A CA 1
ATOM 1803 C C . GLU A 1 224 ? -14.285 11.418 -1.947 1.00 89.06 224 GLU A C 1
ATOM 1805 O O . GLU A 1 224 ? -13.428 11.676 -2.785 1.00 89.06 224 GLU A O 1
ATOM 1810 N N . THR A 1 225 ? -14.055 11.563 -0.639 1.00 91.44 225 THR A N 1
ATOM 1811 C CA . THR A 1 225 ? -12.779 12.052 -0.098 1.00 91.44 225 THR A CA 1
ATOM 1812 C C . THR A 1 225 ? -11.617 11.108 -0.406 1.00 91.44 225 THR A C 1
ATOM 1814 O O . THR A 1 225 ? -10.544 11.566 -0.783 1.00 91.44 225 THR A O 1
ATOM 1817 N N . GLN A 1 226 ? -11.820 9.797 -0.262 1.00 94.12 226 GLN A N 1
ATOM 1818 C CA . GLN A 1 226 ? -10.797 8.789 -0.546 1.00 94.12 226 GLN A CA 1
ATOM 1819 C C . GLN A 1 226 ? -10.434 8.730 -2.033 1.00 94.12 226 GLN A C 1
ATOM 1821 O O . GLN A 1 226 ? -9.254 8.653 -2.368 1.00 94.12 226 GLN A O 1
ATOM 1826 N N . ARG A 1 227 ? -11.436 8.806 -2.916 1.00 94.56 227 ARG A N 1
ATOM 1827 C CA . ARG A 1 227 ? -11.238 8.892 -4.367 1.00 94.56 227 ARG A CA 1
ATOM 1828 C C . ARG A 1 227 ? -10.516 10.174 -4.751 1.00 94.56 227 ARG A C 1
ATOM 1830 O O . ARG A 1 227 ? -9.546 10.092 -5.486 1.00 94.56 227 ARG A O 1
ATOM 1837 N N . GLY A 1 228 ? -10.883 11.311 -4.156 1.00 96.38 228 GLY A N 1
ATOM 1838 C CA . GLY A 1 228 ? -10.237 12.599 -4.415 1.00 96.38 228 GLY A CA 1
ATOM 1839 C C . GLY A 1 228 ? -8.720 12.611 -4.178 1.00 96.38 228 GLY A C 1
ATOM 1840 O O . GLY A 1 228 ? -8.011 13.345 -4.858 1.00 96.38 228 GLY A O 1
ATOM 1841 N N . VAL A 1 229 ? -8.200 11.779 -3.264 1.00 97.31 229 VAL A N 1
ATOM 1842 C CA . VAL A 1 229 ? -6.745 11.610 -3.071 1.00 97.31 229 VAL A CA 1
ATOM 1843 C C . VAL A 1 229 ? -6.098 10.934 -4.281 1.00 97.31 229 VAL A C 1
ATOM 1845 O O . VAL A 1 229 ? -5.055 11.383 -4.746 1.00 97.31 229 VAL A O 1
ATOM 1848 N N . VAL A 1 230 ? -6.711 9.867 -4.797 1.00 97.62 230 VAL A N 1
ATOM 1849 C CA . VAL A 1 230 ? -6.227 9.162 -5.992 1.00 97.62 230 VAL A CA 1
ATOM 1850 C C . VAL A 1 230 ? -6.405 10.036 -7.233 1.00 97.62 230 VAL A C 1
ATOM 1852 O O . VAL A 1 230 ? -5.476 10.171 -8.023 1.00 97.62 230 VAL A O 1
ATOM 1855 N N . ASP A 1 231 ? -7.568 10.671 -7.375 1.00 97.75 231 ASP A N 1
ATOM 1856 C CA . ASP A 1 231 ? -7.907 11.535 -8.506 1.00 97.75 231 ASP A CA 1
ATOM 1857 C C . ASP A 1 231 ? -6.944 12.723 -8.608 1.00 97.75 231 ASP A C 1
ATOM 1859 O O . ASP A 1 231 ? -6.503 13.044 -9.705 1.00 97.75 231 ASP A O 1
ATOM 1863 N N . GLY A 1 232 ? -6.532 13.310 -7.478 1.00 98.25 232 GLY A N 1
ATOM 1864 C CA . GLY A 1 232 ? -5.543 14.390 -7.463 1.00 98.25 232 GLY A CA 1
ATOM 1865 C C . GLY A 1 232 ? -4.188 13.987 -8.058 1.00 98.25 232 GLY A C 1
ATOM 1866 O O . GLY A 1 232 ? -3.594 14.771 -8.790 1.00 98.25 232 GLY A O 1
ATOM 1867 N N . VAL A 1 233 ? -3.733 12.750 -7.821 1.00 98.12 233 VAL A N 1
ATOM 1868 C CA . VAL A 1 233 ? -2.510 12.221 -8.456 1.00 98.12 233 VAL A CA 1
ATOM 1869 C C . VAL A 1 233 ? -2.709 12.066 -9.966 1.00 98.12 233 VAL A C 1
ATOM 1871 O O . VAL A 1 233 ? -1.827 12.392 -10.753 1.00 98.12 233 VAL A O 1
ATOM 1874 N N . ILE A 1 234 ? -3.880 11.589 -10.397 1.00 98.44 234 ILE A N 1
ATOM 1875 C CA . ILE A 1 234 ? -4.205 11.450 -11.824 1.00 98.44 234 ILE A CA 1
ATOM 1876 C C . ILE A 1 234 ? -4.278 12.816 -12.518 1.00 98.44 234 ILE A C 1
ATOM 1878 O O . ILE A 1 234 ? -3.845 12.939 -13.665 1.00 98.44 234 ILE A O 1
ATOM 1882 N N . ASP A 1 235 ? -4.815 13.830 -11.844 1.00 98.38 235 ASP A N 1
ATOM 1883 C CA . ASP A 1 235 ? -4.903 15.191 -12.367 1.00 98.38 235 ASP A CA 1
ATOM 1884 C C . ASP A 1 235 ? -3.509 15.818 -12.537 1.00 98.38 235 ASP A C 1
ATOM 1886 O O . ASP A 1 235 ? -3.232 16.380 -13.593 1.00 98.38 235 ASP A O 1
ATOM 1890 N N . GLU A 1 236 ? -2.591 15.615 -11.589 1.00 98.12 236 GLU A N 1
ATOM 1891 C CA . GLU A 1 236 ? -1.187 16.042 -11.715 1.00 98.12 236 GLU A CA 1
ATOM 1892 C C . GLU A 1 236 ? -0.493 15.399 -12.932 1.00 98.12 236 GLU A C 1
ATOM 1894 O O . GLU A 1 236 ? 0.157 16.073 -13.734 1.00 98.12 236 GLU A O 1
ATOM 1899 N N . ILE A 1 237 ? -0.712 14.098 -13.156 1.00 98.50 237 ILE A N 1
ATOM 1900 C CA . ILE A 1 237 ? -0.190 13.397 -14.341 1.00 98.50 237 ILE A CA 1
ATOM 1901 C C . ILE A 1 237 ? -0.780 13.978 -15.635 1.00 98.50 237 ILE A C 1
ATOM 1903 O O . ILE A 1 237 ? -0.084 14.112 -16.644 1.00 98.50 237 ILE A O 1
ATOM 1907 N N . LYS A 1 238 ? -2.071 14.322 -15.637 1.00 97.94 238 LYS A N 1
ATOM 1908 C CA . LYS A 1 238 ? -2.731 14.924 -16.802 1.00 97.94 238 LYS A CA 1
ATOM 1909 C C . LYS A 1 238 ? -2.169 16.295 -17.137 1.00 97.94 238 LYS A C 1
ATOM 1911 O O . LYS A 1 238 ? -1.964 16.559 -18.319 1.00 97.94 238 LYS A O 1
ATOM 1916 N N . GLU A 1 239 ? -1.903 17.133 -16.139 1.00 97.75 239 GLU A N 1
ATOM 1917 C CA . GLU A 1 239 ? -1.271 18.441 -16.342 1.00 97.75 239 GLU A CA 1
ATOM 1918 C C . GLU A 1 239 ? 0.086 18.288 -17.048 1.00 97.75 239 GLU A C 1
ATOM 1920 O O . GLU A 1 239 ? 0.365 18.989 -18.024 1.00 97.75 239 GLU A O 1
ATOM 1925 N N . TYR A 1 240 ? 0.885 17.293 -16.655 1.00 98.12 240 TYR A N 1
ATOM 1926 C CA . TYR A 1 240 ? 2.135 16.965 -17.343 1.00 98.12 240 TYR A CA 1
ATOM 1927 C C . TYR A 1 240 ? 1.918 16.488 -18.794 1.00 98.12 240 TYR A C 1
ATOM 1929 O O . TYR A 1 240 ? 2.595 16.956 -19.713 1.00 98.12 240 TYR A O 1
ATOM 1937 N N . ILE A 1 241 ? 0.943 15.606 -19.046 1.00 96.69 241 ILE A N 1
ATOM 1938 C CA . ILE A 1 241 ? 0.619 15.133 -20.408 1.00 96.69 241 ILE A CA 1
ATOM 1939 C C . ILE A 1 241 ? 0.116 16.279 -21.302 1.00 96.69 241 ILE A C 1
ATOM 1941 O O . ILE A 1 241 ? 0.365 16.270 -22.507 1.00 96.69 241 ILE A O 1
ATOM 1945 N N . GLU A 1 242 ? -0.565 17.290 -20.756 1.00 96.12 242 GLU A N 1
ATOM 1946 C CA . GLU A 1 242 ? -0.961 18.475 -21.529 1.00 96.12 242 GLU A CA 1
ATOM 1947 C C . GLU A 1 242 ? 0.252 19.258 -22.057 1.00 96.12 242 GLU A C 1
ATOM 1949 O O . GLU A 1 242 ? 0.202 19.795 -23.169 1.00 96.12 242 GLU A O 1
ATOM 1954 N N . LEU A 1 243 ? 1.352 19.287 -21.297 1.00 96.00 243 LEU A N 1
ATOM 1955 C CA . LEU A 1 243 ? 2.622 19.887 -21.715 1.00 96.00 243 LEU A CA 1
ATOM 1956 C C . LEU A 1 243 ? 3.387 18.987 -22.697 1.00 96.00 243 LEU A C 1
ATOM 1958 O O . LEU A 1 243 ? 3.985 19.489 -23.654 1.00 96.00 243 LEU A O 1
ATOM 1962 N N . TYR A 1 244 ? 3.320 17.668 -22.501 1.00 96.38 244 TYR A N 1
ATOM 1963 C CA . TYR A 1 244 ? 4.042 16.662 -23.283 1.00 96.38 244 TYR A CA 1
ATOM 1964 C C . TYR A 1 244 ? 3.090 15.591 -23.853 1.00 96.38 244 TYR A C 1
ATOM 1966 O O . TYR A 1 244 ? 3.131 14.430 -23.446 1.00 96.38 244 TYR A O 1
ATOM 1974 N N . PRO A 1 245 ? 2.257 15.923 -24.860 1.00 91.69 245 PRO A N 1
ATOM 1975 C CA . PRO A 1 245 ? 1.159 15.060 -25.327 1.00 91.69 245 PRO A CA 1
ATOM 1976 C C . PRO A 1 245 ? 1.601 13.747 -25.987 1.00 91.69 245 PRO A C 1
ATOM 1978 O O . PRO A 1 245 ? 0.786 12.852 -26.209 1.00 91.69 245 PRO A O 1
ATOM 1981 N N . ASN A 1 246 ? 2.887 13.632 -26.324 1.00 91.38 246 ASN A N 1
ATOM 1982 C CA . ASN A 1 246 ? 3.469 12.421 -26.894 1.00 91.38 246 ASN A CA 1
ATOM 1983 C C . ASN A 1 246 ? 4.086 11.496 -25.837 1.00 91.38 246 ASN A C 1
ATOM 1985 O O . ASN A 1 246 ? 4.560 10.424 -26.212 1.00 91.38 246 ASN A O 1
ATOM 1989 N N . MET A 1 247 ? 4.095 11.897 -24.561 1.00 97.25 247 MET A N 1
ATOM 1990 C CA . MET A 1 247 ? 4.696 11.128 -23.478 1.00 97.25 247 MET A CA 1
ATOM 1991 C C . MET A 1 247 ? 3.701 10.093 -22.936 1.00 97.25 247 MET A C 1
ATOM 1993 O O . MET A 1 247 ? 2.686 10.467 -22.344 1.00 97.25 247 MET A O 1
ATOM 1997 N N . PRO A 1 248 ? 3.939 8.788 -23.136 1.00 98.25 248 PRO A N 1
ATOM 1998 C CA . PRO A 1 248 ? 3.146 7.757 -22.486 1.00 98.25 248 PRO A CA 1
ATOM 1999 C C . PRO A 1 248 ? 3.541 7.598 -21.013 1.00 98.25 248 PRO A C 1
ATOM 2001 O O . PRO A 1 248 ? 4.703 7.773 -20.645 1.00 98.25 248 PRO A O 1
ATOM 2004 N N . ILE A 1 249 ? 2.564 7.202 -20.196 1.00 98.75 249 ILE A N 1
ATOM 2005 C CA . ILE A 1 249 ? 2.739 6.957 -18.763 1.00 98.75 249 ILE A CA 1
ATOM 2006 C C . ILE A 1 249 ? 2.605 5.467 -18.455 1.00 98.75 249 ILE A C 1
ATOM 2008 O O . ILE A 1 249 ? 1.666 4.801 -18.911 1.00 98.75 249 ILE A O 1
ATOM 2012 N N . ASN A 1 250 ? 3.525 4.993 -17.625 1.00 98.88 250 ASN A N 1
ATOM 2013 C CA . ASN A 1 250 ? 3.488 3.718 -16.939 1.00 98.88 250 ASN A CA 1
ATOM 2014 C C . ASN A 1 250 ? 3.365 3.960 -15.430 1.00 98.88 250 ASN A C 1
ATOM 2016 O O . ASN A 1 250 ? 4.099 4.764 -14.865 1.00 98.88 250 ASN A O 1
ATOM 2020 N N . ILE A 1 251 ? 2.476 3.236 -14.760 1.00 98.88 251 ILE A N 1
ATOM 2021 C CA . ILE A 1 251 ? 2.480 3.151 -13.300 1.00 98.88 251 ILE A CA 1
ATOM 2022 C C . ILE A 1 251 ? 3.322 1.937 -12.910 1.00 98.88 251 ILE A C 1
ATOM 2024 O O . ILE A 1 251 ? 2.826 0.810 -12.911 1.00 98.88 251 ILE A O 1
ATOM 2028 N N . GLY A 1 252 ? 4.616 2.159 -12.669 1.00 98.56 252 GLY A N 1
ATOM 2029 C CA . GLY A 1 252 ? 5.616 1.109 -12.430 1.00 98.56 252 GLY A CA 1
ATOM 2030 C C . GLY A 1 252 ? 5.366 0.310 -11.160 1.00 98.56 252 GLY A C 1
ATOM 2031 O O . GLY A 1 252 ? 5.673 -0.880 -11.111 1.00 98.56 252 GLY A O 1
ATOM 2032 N N . GLU A 1 253 ? 4.717 0.929 -10.181 1.00 98.81 253 GLU A N 1
ATOM 2033 C CA . GLU A 1 253 ? 4.260 0.259 -8.978 1.00 98.81 253 GLU A CA 1
ATOM 2034 C C . GLU A 1 253 ? 2.948 0.853 -8.482 1.00 98.81 253 GLU A C 1
ATOM 2036 O O . GLU A 1 253 ? 2.740 2.068 -8.480 1.00 98.81 253 GLU A O 1
ATOM 2041 N N . PHE A 1 254 ? 2.056 -0.027 -8.047 1.00 98.88 254 PHE A N 1
ATOM 2042 C CA . PHE A 1 254 ? 0.907 0.307 -7.220 1.00 98.88 254 PHE A CA 1
ATOM 2043 C C . PHE A 1 254 ? 0.454 -0.955 -6.494 1.00 98.88 254 PHE A C 1
ATOM 2045 O O . PHE A 1 254 ? 0.461 -2.048 -7.064 1.00 98.88 254 PHE A O 1
ATOM 2052 N N . GLY A 1 255 ? 0.037 -0.816 -5.244 1.00 98.38 255 GLY A N 1
ATOM 2053 C CA . GLY A 1 255 ? -0.385 -1.954 -4.447 1.00 98.38 255 GLY A CA 1
ATOM 2054 C C . GLY A 1 255 ? -0.748 -1.556 -3.029 1.00 98.38 255 GLY A C 1
ATOM 2055 O O . GLY A 1 255 ? -0.560 -0.416 -2.609 1.00 98.38 255 GLY A O 1
ATOM 2056 N N . VAL A 1 256 ? -1.277 -2.523 -2.291 1.00 98.31 256 VAL A N 1
ATOM 2057 C CA . VAL A 1 256 ? -1.614 -2.380 -0.876 1.00 98.31 256 VAL A CA 1
ATOM 2058 C C . VAL A 1 256 ? -1.037 -3.573 -0.122 1.00 98.31 256 VAL A C 1
ATOM 2060 O O . VAL A 1 256 ? -1.304 -4.725 -0.494 1.00 98.31 256 VAL A O 1
ATOM 2063 N N . TYR A 1 257 ? -0.246 -3.292 0.914 1.00 96.69 257 TYR A N 1
ATOM 2064 C CA . TYR A 1 257 ? 0.327 -4.299 1.800 1.00 96.69 257 TYR A CA 1
ATOM 2065 C C . TYR A 1 257 ? -0.807 -5.096 2.449 1.00 96.69 257 TYR A C 1
ATOM 2067 O O . TYR A 1 257 ? -1.885 -4.564 2.677 1.00 96.69 257 TYR A O 1
ATOM 2075 N N . HIS A 1 258 ? -0.620 -6.390 2.700 1.00 91.94 258 HIS A N 1
ATOM 2076 C CA . HIS A 1 258 ? -1.680 -7.236 3.288 1.00 91.94 258 HIS A CA 1
ATOM 2077 C C . HIS A 1 258 ? -1.190 -8.107 4.435 1.00 91.94 258 HIS A C 1
ATOM 2079 O O . HIS A 1 258 ? -1.840 -9.075 4.821 1.00 91.94 258 HIS A O 1
ATOM 2085 N N . LYS A 1 259 ? -0.025 -7.768 4.980 1.00 90.56 259 LYS A N 1
ATOM 2086 C CA . LYS A 1 259 ? 0.531 -8.410 6.168 1.00 90.56 259 LYS A CA 1
ATOM 2087 C C . LYS A 1 259 ? 0.628 -7.383 7.290 1.00 90.56 259 LYS A C 1
ATOM 2089 O O . LYS A 1 259 ? 0.223 -6.234 7.143 1.00 90.56 259 LYS A O 1
ATOM 2094 N N . VAL A 1 260 ? 1.175 -7.820 8.410 1.00 89.81 260 VAL A N 1
ATOM 2095 C CA . VAL A 1 260 ? 1.663 -6.949 9.474 1.00 89.81 260 VAL A CA 1
ATOM 2096 C C . VAL A 1 260 ? 3.083 -7.380 9.806 1.00 89.81 260 VAL A C 1
ATOM 2098 O O . VAL A 1 260 ? 3.407 -8.569 9.705 1.00 89.81 260 VAL A O 1
ATOM 2101 N N . HIS A 1 261 ? 3.935 -6.421 10.151 1.00 87.56 261 HIS A N 1
ATOM 2102 C CA . HIS A 1 261 ? 5.269 -6.700 10.671 1.00 87.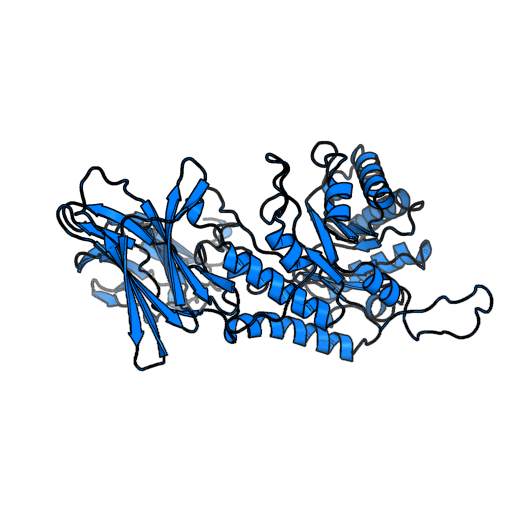56 261 HIS A CA 1
ATOM 2103 C C . HIS A 1 261 ? 5.197 -7.313 12.080 1.00 87.56 261 HIS A C 1
ATOM 2105 O O . HIS A 1 261 ? 4.126 -7.427 12.687 1.00 87.56 261 HIS A O 1
ATOM 2111 N N . ASP A 1 262 ? 6.341 -7.782 12.575 1.00 83.31 262 ASP A N 1
ATOM 2112 C CA . ASP A 1 262 ? 6.422 -8.502 13.844 1.00 83.31 262 ASP A CA 1
ATOM 2113 C C . ASP A 1 262 ? 5.920 -7.646 15.021 1.00 83.31 262 ASP A C 1
ATOM 2115 O O . ASP A 1 262 ? 6.391 -6.536 15.251 1.00 83.31 262 ASP A O 1
ATOM 2119 N N . GLY A 1 263 ? 5.025 -8.210 15.839 1.00 83.44 263 GLY A N 1
ATOM 2120 C CA . GLY A 1 263 ? 4.538 -7.574 17.071 1.00 83.44 263 GLY A CA 1
ATOM 2121 C C . GLY A 1 263 ? 3.042 -7.271 17.096 1.00 83.44 263 GLY A C 1
ATOM 2122 O O . GLY A 1 263 ? 2.529 -6.958 18.169 1.00 83.44 263 GLY A O 1
ATOM 2123 N N . PHE A 1 264 ? 2.348 -7.439 15.969 1.00 88.56 264 PHE A N 1
ATOM 2124 C CA . PHE A 1 264 ? 0.896 -7.297 15.866 1.00 88.56 264 PHE A CA 1
ATOM 2125 C C . PHE A 1 264 ? 0.219 -8.603 15.462 1.00 88.56 264 PHE A C 1
ATOM 2127 O O . PHE A 1 264 ? 0.798 -9.438 14.762 1.00 88.56 264 PHE A O 1
ATOM 2134 N N . GLU A 1 265 ? -1.031 -8.778 15.884 1.00 91.19 265 GLU A N 1
ATOM 2135 C CA . GLU A 1 265 ? -1.810 -9.943 15.470 1.00 91.19 265 GLU A CA 1
ATOM 2136 C C . GLU A 1 265 ? -2.173 -9.877 13.972 1.00 91.19 265 GLU A C 1
ATOM 2138 O O . GLU A 1 265 ? -2.509 -8.800 13.466 1.00 91.19 265 GLU A O 1
ATOM 2143 N N . PRO A 1 266 ? -2.183 -11.010 13.236 1.00 91.31 266 PRO A N 1
ATOM 2144 C CA . PRO A 1 266 ? -2.387 -10.989 11.784 1.00 91.31 266 PRO A CA 1
ATOM 2145 C C . PRO A 1 266 ? -3.760 -10.471 11.338 1.00 91.31 266 PRO A C 1
ATOM 2147 O O . PRO A 1 266 ? -3.916 -10.066 10.191 1.00 91.31 266 PRO A O 1
ATOM 2150 N N . TYR A 1 267 ? -4.761 -10.457 12.224 1.00 91.94 267 TYR A N 1
ATOM 2151 C CA . TYR A 1 267 ? -6.073 -9.884 11.916 1.00 91.94 267 TYR A CA 1
ATOM 2152 C C . TYR A 1 267 ? -6.064 -8.349 11.816 1.00 91.94 267 TYR A C 1
ATOM 2154 O O . TYR A 1 267 ? -7.070 -7.786 11.393 1.00 91.94 267 TYR A O 1
ATOM 2162 N N . ASN A 1 268 ? -4.967 -7.678 12.194 1.00 91.31 268 ASN A N 1
ATOM 2163 C CA . ASN A 1 268 ? -4.772 -6.237 11.981 1.00 91.31 268 ASN A CA 1
ATOM 2164 C C . ASN A 1 268 ? -4.243 -5.906 10.578 1.00 91.31 268 ASN A C 1
ATOM 2166 O O . ASN A 1 268 ? -4.066 -4.730 10.257 1.00 91.31 268 ASN A O 1
ATOM 2170 N N . ALA A 1 269 ? -3.964 -6.924 9.756 1.00 91.88 269 ALA A N 1
ATOM 2171 C CA . ALA A 1 269 ? -3.580 -6.731 8.367 1.00 91.88 269 ALA A CA 1
ATOM 2172 C C . ALA A 1 269 ? -4.635 -5.928 7.604 1.00 91.88 269 ALA A C 1
ATOM 2174 O O . ALA A 1 269 ? -5.814 -5.896 7.973 1.00 91.88 269 ALA A O 1
ATOM 2175 N N . THR A 1 270 ? -4.204 -5.297 6.513 1.00 94.19 270 THR A N 1
ATOM 2176 C CA . THR A 1 270 ? -5.083 -4.468 5.695 1.00 94.19 270 THR A CA 1
ATOM 2177 C C . THR A 1 270 ? -6.337 -5.235 5.280 1.00 94.19 270 THR A C 1
ATOM 2179 O O . THR A 1 270 ? -6.222 -6.310 4.681 1.00 94.19 270 THR A O 1
ATOM 2182 N N . PRO A 1 271 ? -7.535 -4.694 5.555 1.00 93.31 271 PRO A N 1
ATOM 2183 C CA . PRO A 1 271 ? -8.771 -5.419 5.305 1.00 93.31 271 PRO A CA 1
ATOM 2184 C C . PRO A 1 271 ? -8.965 -5.756 3.810 1.00 93.31 271 PRO A C 1
ATOM 2186 O O . PRO A 1 271 ? -8.738 -4.914 2.933 1.00 93.31 271 PRO A O 1
ATOM 2189 N N . GLU A 1 272 ? -9.345 -7.001 3.495 1.00 92.31 272 GLU A N 1
ATOM 2190 C CA . GLU A 1 272 ? -9.233 -7.562 2.138 1.00 92.31 272 GLU A CA 1
ATOM 2191 C C . GLU A 1 272 ? -10.130 -6.871 1.092 1.00 92.31 272 GLU A C 1
ATOM 2193 O O . GLU A 1 272 ? -9.716 -6.661 -0.053 1.00 92.31 272 GLU A O 1
ATOM 2198 N N . TYR A 1 273 ? -11.337 -6.447 1.478 1.00 93.44 273 TYR A N 1
ATOM 2199 C CA . TYR A 1 273 ? -12.257 -5.732 0.598 1.00 93.44 273 TYR A CA 1
ATOM 2200 C C . TYR A 1 273 ? -11.778 -4.302 0.378 1.00 93.44 273 TYR A C 1
ATOM 2202 O O . TYR A 1 273 ? -11.944 -3.765 -0.718 1.00 93.44 273 TYR A O 1
ATOM 2210 N N . SER A 1 274 ? -11.166 -3.692 1.395 1.00 94.88 274 SER A N 1
ATOM 2211 C CA . SER A 1 274 ? -10.525 -2.379 1.269 1.00 94.88 274 SER A CA 1
ATOM 2212 C C . SER A 1 274 ? -9.344 -2.429 0.302 1.00 94.88 274 SER A C 1
ATOM 2214 O O . SER A 1 274 ? -9.250 -1.604 -0.608 1.00 94.88 274 SER A O 1
ATOM 2216 N N . ARG A 1 275 ? -8.483 -3.442 0.463 1.00 96.19 275 ARG A N 1
ATOM 2217 C CA . ARG A 1 275 ? -7.327 -3.712 -0.396 1.00 96.19 275 ARG A CA 1
ATOM 2218 C C . ARG A 1 275 ? -7.745 -3.848 -1.861 1.00 96.19 275 ARG A C 1
ATOM 2220 O O . ARG A 1 275 ? -7.285 -3.077 -2.701 1.00 96.19 275 ARG A O 1
ATOM 2227 N N . ARG A 1 276 ? -8.673 -4.773 -2.150 1.00 95.44 276 ARG A N 1
ATOM 2228 C CA . ARG A 1 276 ? -9.215 -5.009 -3.501 1.00 95.44 276 ARG A CA 1
ATOM 2229 C C . ARG A 1 276 ? -9.754 -3.726 -4.116 1.00 95.44 276 ARG A C 1
ATOM 2231 O O . ARG A 1 276 ? -9.455 -3.418 -5.264 1.00 95.44 276 ARG A O 1
ATOM 2238 N N . ARG A 1 277 ? -10.546 -2.971 -3.354 1.00 94.25 277 ARG A N 1
ATOM 2239 C CA . ARG A 1 277 ? -11.245 -1.794 -3.871 1.00 94.25 277 ARG A CA 1
ATOM 2240 C C . ARG A 1 277 ? -10.295 -0.651 -4.209 1.00 94.25 277 ARG A C 1
ATOM 2242 O O . ARG A 1 277 ? -10.490 0.004 -5.229 1.00 94.25 277 ARG A O 1
ATOM 2249 N N . TRP A 1 278 ? -9.272 -0.418 -3.387 1.00 97.31 278 TRP A N 1
ATOM 2250 C CA . TRP A 1 278 ? -8.248 0.581 -3.700 1.00 97.31 278 TRP A CA 1
ATOM 2251 C C . TRP A 1 278 ? -7.499 0.214 -4.987 1.00 97.31 278 TRP A C 1
ATOM 2253 O O . TRP A 1 278 ? -7.292 1.076 -5.845 1.00 97.31 278 TRP A O 1
ATOM 2263 N N . VAL A 1 279 ? -7.150 -1.069 -5.149 1.00 98.31 279 VAL A N 1
ATOM 2264 C CA . VAL A 1 279 ? -6.470 -1.583 -6.348 1.00 98.31 279 VAL A CA 1
ATOM 2265 C C . VAL A 1 279 ? -7.361 -1.432 -7.581 1.00 98.31 279 VAL A C 1
ATOM 2267 O O . VAL A 1 279 ? -6.915 -0.876 -8.583 1.00 98.31 279 VAL A O 1
ATOM 2270 N N . GLU A 1 280 ? -8.628 -1.845 -7.494 1.00 97.19 280 GLU A N 1
ATOM 2271 C CA . GLU A 1 280 ? -9.593 -1.748 -8.593 1.00 97.19 280 GLU A CA 1
ATOM 2272 C C . GLU A 1 280 ? -9.830 -0.296 -9.025 1.00 97.19 280 GLU A C 1
ATOM 2274 O O . GLU A 1 280 ? -9.846 -0.001 -10.220 1.00 97.19 280 GLU A O 1
ATOM 2279 N N . TYR A 1 281 ? -9.958 0.632 -8.069 1.00 97.62 281 TYR A N 1
ATOM 2280 C CA . TYR A 1 281 ? -10.158 2.046 -8.383 1.00 97.62 281 TYR A CA 1
ATOM 2281 C C . TYR A 1 281 ? -8.955 2.651 -9.114 1.00 97.62 281 TYR A C 1
ATOM 2283 O O . TYR A 1 281 ? -9.122 3.323 -10.131 1.00 97.62 281 TYR A O 1
ATOM 2291 N N . ASN A 1 282 ? -7.735 2.377 -8.643 1.00 98.62 282 ASN A N 1
ATOM 2292 C CA . ASN A 1 282 ? -6.523 2.834 -9.322 1.00 98.62 282 ASN A CA 1
ATOM 2293 C C . ASN A 1 282 ? -6.404 2.214 -10.721 1.00 98.62 282 ASN A C 1
ATOM 2295 O O . ASN A 1 282 ? -6.185 2.936 -11.693 1.00 98.62 282 ASN A O 1
ATOM 2299 N N . ALA A 1 283 ? -6.646 0.908 -10.858 1.00 98.50 283 ALA A N 1
ATOM 2300 C CA . ALA A 1 283 ? -6.641 0.232 -12.153 1.00 98.50 283 ALA A CA 1
ATOM 2301 C C . ALA A 1 283 ? -7.698 0.808 -13.119 1.00 98.50 283 ALA A C 1
ATOM 2303 O O . ALA A 1 283 ? -7.421 0.969 -14.313 1.00 98.50 283 ALA A O 1
ATOM 2304 N N . LEU A 1 284 ? -8.885 1.184 -12.621 1.00 97.88 284 LEU A N 1
ATOM 2305 C CA . LEU A 1 284 ? -9.910 1.887 -13.399 1.00 97.88 284 LEU A CA 1
ATOM 2306 C C . LEU A 1 284 ? -9.401 3.250 -13.881 1.00 97.88 284 LEU A C 1
ATOM 2308 O O . LEU A 1 284 ? -9.537 3.570 -15.065 1.00 97.88 284 LEU A O 1
ATOM 2312 N N . CYS A 1 285 ? -8.784 4.035 -12.995 1.00 98.12 285 CYS A N 1
ATOM 2313 C CA . CYS A 1 285 ? -8.181 5.317 -13.347 1.00 98.12 285 CYS A CA 1
ATOM 2314 C C . CYS A 1 285 ? -7.104 5.152 -14.427 1.00 98.12 285 CYS A C 1
ATOM 2316 O O . CYS A 1 285 ? -7.116 5.881 -15.418 1.00 98.12 285 CYS A O 1
ATOM 2318 N N . PHE A 1 286 ? -6.219 4.164 -14.305 1.00 98.38 286 PHE A N 1
ATOM 2319 C CA . PHE A 1 286 ? -5.159 3.915 -15.288 1.00 98.38 286 PHE A CA 1
ATOM 2320 C C . PHE A 1 286 ? -5.738 3.526 -16.647 1.00 98.38 286 PHE A C 1
ATOM 2322 O O . PHE A 1 286 ? -5.384 4.111 -17.672 1.00 98.38 286 PHE A O 1
ATOM 2329 N N . LYS A 1 287 ? -6.718 2.616 -16.655 1.00 97.31 287 LYS A N 1
ATOM 2330 C CA . LYS A 1 287 ? -7.447 2.206 -17.859 1.00 97.31 287 LYS A CA 1
ATOM 2331 C C . LYS A 1 287 ? -8.139 3.385 -18.544 1.00 97.31 287 LYS A C 1
ATOM 2333 O O . LYS A 1 287 ? -8.041 3.519 -19.761 1.00 97.31 287 LYS A O 1
ATOM 2338 N N . ASN A 1 288 ? -8.805 4.253 -17.783 1.00 96.88 288 ASN A N 1
ATOM 2339 C CA . ASN A 1 288 ? -9.511 5.420 -18.319 1.00 96.88 288 ASN A CA 1
ATOM 2340 C C . ASN A 1 288 ? -8.566 6.477 -18.914 1.00 96.88 288 ASN A C 1
ATOM 2342 O O . ASN A 1 288 ? -8.992 7.259 -19.765 1.00 96.88 288 ASN A O 1
ATOM 2346 N N . ASN A 1 289 ? -7.293 6.476 -18.510 1.00 96.56 289 ASN A N 1
ATOM 2347 C CA . ASN A 1 289 ? -6.269 7.394 -19.007 1.00 96.56 289 ASN A CA 1
ATOM 2348 C C . ASN A 1 289 ? -5.242 6.729 -19.948 1.00 96.56 289 ASN A C 1
ATOM 2350 O O . ASN A 1 289 ? -4.334 7.400 -20.427 1.00 96.56 289 ASN A O 1
ATOM 2354 N N . ASN A 1 290 ? -5.424 5.448 -20.298 1.00 95.94 290 ASN A N 1
ATOM 2355 C CA . ASN A 1 290 ? -4.520 4.651 -21.143 1.00 95.94 290 ASN A CA 1
ATOM 2356 C C . ASN A 1 290 ? -3.084 4.530 -20.599 1.00 95.94 290 ASN A C 1
ATOM 2358 O O . ASN A 1 290 ? -2.121 4.509 -21.370 1.00 95.94 290 ASN A O 1
ATOM 2362 N N . PHE A 1 291 ? -2.936 4.448 -19.279 1.00 98.44 291 PHE A N 1
ATOM 2363 C CA . PHE A 1 291 ? -1.648 4.161 -18.652 1.00 98.44 291 PHE A CA 1
ATOM 2364 C C . PHE A 1 291 ? -1.406 2.649 -18.654 1.00 98.44 291 PHE A C 1
ATOM 2366 O O . PHE A 1 291 ? -2.334 1.874 -18.403 1.00 98.44 291 PHE A O 1
ATOM 2373 N N . SER A 1 292 ? -0.173 2.222 -18.935 1.00 98.75 292 SER A N 1
ATOM 2374 C CA . SER A 1 292 ? 0.248 0.868 -18.567 1.00 98.75 292 SER A CA 1
ATOM 2375 C C . SER A 1 292 ? 0.510 0.825 -17.067 1.00 98.75 292 SER A C 1
ATOM 2377 O O . SER A 1 292 ? 0.651 1.868 -16.423 1.00 98.75 292 SER A O 1
ATOM 2379 N N . SER A 1 293 ? 0.570 -0.366 -16.488 1.00 98.81 293 SER A N 1
ATOM 2380 C CA . SER A 1 293 ? 0.874 -0.497 -15.066 1.00 98.81 293 SER A CA 1
ATOM 2381 C C . SER A 1 293 ? 1.562 -1.810 -14.740 1.00 98.81 293 SER A C 1
ATOM 2383 O O . SER A 1 293 ? 1.446 -2.776 -15.492 1.00 98.81 293 SER A O 1
ATOM 2385 N N . CYS A 1 294 ? 2.244 -1.853 -13.599 1.00 98.75 294 CYS A N 1
ATOM 2386 C CA . CYS A 1 294 ? 2.750 -3.070 -12.981 1.00 98.75 294 CYS A CA 1
ATOM 2387 C C . CYS A 1 294 ? 2.293 -3.113 -11.519 1.00 98.75 294 CYS A C 1
ATOM 2389 O O . CYS A 1 294 ? 2.654 -2.255 -10.717 1.00 98.75 294 CYS A O 1
ATOM 2391 N N . TYR A 1 295 ? 1.478 -4.106 -11.163 1.00 98.88 295 TYR A N 1
ATOM 2392 C CA . TYR A 1 295 ? 1.040 -4.290 -9.779 1.00 98.88 295 TYR A CA 1
ATOM 2393 C C . TYR A 1 295 ? 2.227 -4.685 -8.889 1.00 98.88 295 TYR A C 1
ATOM 2395 O O . TYR A 1 295 ? 3.030 -5.538 -9.273 1.00 98.88 295 TYR A O 1
ATOM 2403 N N . TRP A 1 296 ? 2.351 -4.075 -7.713 1.00 98.62 296 TRP A N 1
ATOM 2404 C CA . TRP A 1 296 ? 3.312 -4.461 -6.681 1.00 98.62 296 TRP A CA 1
ATOM 2405 C C . TRP A 1 296 ? 2.600 -5.325 -5.637 1.00 98.62 296 TRP A C 1
ATOM 2407 O O . TRP A 1 296 ? 1.645 -4.855 -5.027 1.00 98.62 296 TRP A O 1
ATOM 2417 N N . GLU A 1 297 ? 2.969 -6.586 -5.406 1.00 96.75 297 GLU A N 1
ATOM 2418 C CA . GLU A 1 297 ? 3.867 -7.437 -6.205 1.00 96.75 297 GLU A CA 1
ATOM 2419 C C . GLU A 1 297 ? 3.334 -8.878 -6.263 1.00 96.75 297 GLU A C 1
ATOM 2421 O O . GLU A 1 297 ? 2.222 -9.155 -5.812 1.00 96.75 297 GLU A O 1
ATOM 2426 N N . PHE A 1 298 ? 4.066 -9.789 -6.900 1.00 96.19 298 PHE A N 1
ATOM 2427 C CA . PHE A 1 298 ? 3.565 -11.126 -7.196 1.00 96.19 298 PHE A CA 1
ATOM 2428 C C . PHE A 1 298 ? 3.290 -11.991 -5.956 1.00 96.19 298 PHE A C 1
ATOM 2430 O O . PHE A 1 298 ? 2.205 -12.560 -5.884 1.00 96.19 298 PHE A O 1
ATOM 2437 N N . GLU A 1 299 ? 4.181 -12.090 -4.962 1.00 92.56 299 GLU A N 1
ATOM 2438 C CA . GLU A 1 299 ? 4.128 -13.196 -3.981 1.00 92.56 299 GLU A CA 1
ATOM 2439 C C . GLU A 1 299 ? 4.523 -12.895 -2.521 1.00 92.56 299 GLU A C 1
ATOM 2441 O O . GLU A 1 299 ? 4.422 -13.771 -1.653 1.00 92.56 299 GLU A O 1
ATOM 2446 N N . LYS A 1 300 ? 4.966 -11.680 -2.196 1.00 91.62 300 LYS A N 1
ATOM 2447 C CA . LYS A 1 300 ? 5.450 -11.311 -0.857 1.00 91.62 300 LYS A CA 1
ATOM 2448 C C . LYS A 1 300 ? 4.424 -10.492 -0.069 1.00 91.62 300 LYS A C 1
ATOM 2450 O O . LYS A 1 300 ? 3.349 -10.990 0.269 1.00 91.62 300 LYS A O 1
ATOM 2455 N N . GLY A 1 301 ? 4.815 -9.308 0.405 1.00 91.94 301 GLY A N 1
ATOM 2456 C CA . GLY A 1 301 ? 4.057 -8.474 1.341 1.00 91.94 301 GLY A CA 1
ATOM 2457 C C . GLY A 1 301 ? 2.849 -7.787 0.716 1.00 91.94 301 GLY A C 1
ATOM 2458 O O . GLY A 1 301 ? 1.895 -7.477 1.422 1.00 91.94 301 GLY A O 1
ATOM 2459 N N . PHE A 1 302 ? 2.877 -7.618 -0.603 1.00 96.38 302 PHE A N 1
ATOM 2460 C CA . PHE A 1 302 ? 1.775 -7.121 -1.417 1.00 96.38 302 PHE A CA 1
ATOM 2461 C C . PHE A 1 302 ? 1.241 -8.216 -2.362 1.00 96.38 302 PHE A C 1
ATOM 2463 O O . PHE A 1 302 ? 0.353 -7.959 -3.174 1.00 96.38 302 PHE A O 1
ATOM 2470 N N . GLY A 1 303 ? 1.774 -9.435 -2.230 1.00 95.50 303 GLY A N 1
ATOM 2471 C CA . GLY A 1 303 ? 1.540 -10.607 -3.065 1.00 95.50 303 GLY A CA 1
ATOM 2472 C C . GLY A 1 303 ? 0.081 -10.908 -3.391 1.00 95.50 303 GLY A C 1
ATOM 2473 O O . GLY A 1 303 ? -0.798 -10.786 -2.532 1.00 95.50 303 GLY A O 1
ATOM 2474 N N . ILE A 1 304 ? -0.155 -11.376 -4.615 1.00 96.50 304 ILE A N 1
ATOM 2475 C CA . ILE A 1 304 ? -1.422 -11.990 -5.053 1.00 96.50 304 ILE A CA 1
ATOM 2476 C C . ILE A 1 304 ? -1.281 -13.487 -5.320 1.00 96.50 304 ILE A C 1
ATOM 2478 O O . ILE A 1 304 ? -2.271 -14.169 -5.544 1.00 96.50 304 ILE A O 1
ATOM 2482 N N . TYR A 1 305 ? -0.066 -14.019 -5.279 1.00 95.25 305 TYR A N 1
ATOM 2483 C CA . TYR A 1 305 ? 0.236 -15.432 -5.397 1.00 95.25 305 TYR A CA 1
ATOM 2484 C C . TYR A 1 305 ? 0.774 -15.959 -4.068 1.00 95.25 305 TYR A C 1
ATOM 2486 O O . TYR A 1 305 ? 1.650 -15.364 -3.445 1.00 95.25 305 TYR A O 1
ATOM 2494 N N . ASN A 1 306 ? 0.244 -17.092 -3.618 1.00 91.31 306 ASN A N 1
ATOM 2495 C CA . ASN A 1 306 ? 0.758 -17.811 -2.465 1.00 91.31 306 ASN A CA 1
ATOM 2496 C C . ASN A 1 306 ? 1.638 -18.974 -2.951 1.00 91.31 306 ASN A C 1
ATOM 2498 O O . ASN A 1 306 ? 1.087 -20.011 -3.340 1.00 91.31 306 ASN A O 1
ATOM 2502 N N . PRO A 1 307 ? 2.976 -18.868 -2.871 1.00 88.12 307 PRO A N 1
ATOM 2503 C CA . PRO A 1 307 ? 3.877 -19.898 -3.385 1.00 88.12 307 PRO A CA 1
ATOM 2504 C C . PRO A 1 307 ? 3.827 -21.199 -2.575 1.00 88.12 307 PRO A C 1
ATOM 2506 O O . PRO A 1 307 ? 4.088 -22.271 -3.113 1.00 88.12 307 PRO A O 1
ATOM 2509 N N . ASN A 1 308 ? 3.419 -21.148 -1.301 1.00 87.19 308 ASN A N 1
ATOM 2510 C CA . ASN A 1 308 ? 3.271 -22.350 -0.475 1.00 87.19 308 ASN A CA 1
ATOM 2511 C C . ASN A 1 308 ? 2.020 -23.157 -0.845 1.00 87.19 308 ASN A C 1
ATOM 2513 O O . ASN A 1 308 ? 2.023 -24.384 -0.757 1.00 87.19 308 ASN A O 1
ATOM 2517 N N . ALA A 1 309 ? 0.938 -22.468 -1.215 1.00 88.31 309 ALA A N 1
ATOM 2518 C CA . ALA A 1 309 ? -0.321 -23.097 -1.604 1.00 88.31 309 ALA A CA 1
ATOM 2519 C C . ALA A 1 309 ? -0.415 -23.359 -3.117 1.00 88.31 309 ALA A C 1
ATOM 2521 O O . ALA A 1 309 ? -1.224 -24.188 -3.532 1.00 88.31 309 ALA A O 1
ATOM 2522 N N . GLY A 1 310 ? 0.384 -22.659 -3.927 1.00 89.88 310 GLY A N 1
ATOM 2523 C CA . GLY A 1 310 ? 0.263 -22.646 -5.383 1.00 89.88 310 GLY A CA 1
ATOM 2524 C C . GLY A 1 310 ? -1.047 -22.012 -5.854 1.00 89.88 310 GLY A C 1
ATOM 2525 O O . GLY A 1 310 ? -1.665 -22.515 -6.789 1.00 89.88 310 GLY A O 1
ATOM 2526 N N . VAL A 1 311 ? -1.521 -20.971 -5.159 1.00 92.06 311 VAL A N 1
ATOM 2527 C CA . VAL A 1 311 ? -2.838 -20.351 -5.394 1.00 92.06 311 VAL A CA 1
ATOM 2528 C C . VAL A 1 311 ? -2.678 -18.871 -5.705 1.00 92.06 311 VAL A C 1
ATOM 2530 O O . VAL A 1 311 ? -2.010 -18.154 -4.963 1.00 92.06 311 VAL A O 1
ATOM 2533 N N . LEU A 1 312 ? -3.328 -18.431 -6.781 1.00 95.06 312 LEU A N 1
ATOM 2534 C CA . LEU A 1 312 ? -3.466 -17.034 -7.171 1.00 95.06 312 LEU A CA 1
ATOM 2535 C C . LEU A 1 312 ? -4.781 -16.464 -6.614 1.00 95.06 312 LEU A C 1
ATOM 2537 O O . LEU A 1 312 ? -5.814 -17.136 -6.624 1.00 95.06 312 LEU A O 1
ATOM 2541 N N . ASP A 1 313 ? -4.745 -15.231 -6.122 1.00 96.31 313 ASP A N 1
ATOM 2542 C CA . ASP A 1 313 ? -5.919 -14.464 -5.719 1.00 96.31 313 ASP A CA 1
ATOM 2543 C C . ASP A 1 313 ? -6.632 -13.928 -6.966 1.00 96.31 313 ASP A C 1
ATOM 2545 O O . ASP A 1 313 ? -6.389 -12.811 -7.423 1.00 96.31 313 ASP A O 1
ATOM 2549 N N . GLU A 1 314 ? -7.511 -14.756 -7.529 1.00 96.81 314 GLU A N 1
ATOM 2550 C CA . GLU A 1 314 ? -8.295 -14.435 -8.730 1.00 96.81 314 GLU A CA 1
ATOM 2551 C C . GLU A 1 314 ? -9.134 -13.157 -8.566 1.00 96.81 314 GLU A C 1
ATOM 2553 O O . GLU A 1 314 ? -9.348 -12.422 -9.525 1.00 96.81 314 GLU A O 1
ATOM 2558 N N . VAL A 1 315 ? -9.580 -12.851 -7.343 1.00 94.62 315 VAL A N 1
ATOM 2559 C CA . VAL A 1 315 ? -10.370 -11.644 -7.071 1.00 94.62 315 VAL A CA 1
ATOM 2560 C C . VAL A 1 315 ? -9.499 -10.396 -7.216 1.00 94.62 315 VAL A C 1
ATOM 2562 O O . VAL A 1 315 ? -9.946 -9.390 -7.771 1.00 94.62 315 VAL A O 1
ATOM 2565 N N . MET A 1 316 ? -8.250 -10.452 -6.747 1.00 97.62 316 MET A N 1
ATOM 2566 C CA . MET A 1 316 ? -7.299 -9.362 -6.956 1.00 97.62 316 MET A CA 1
ATOM 2567 C C . MET A 1 316 ? -6.838 -9.273 -8.417 1.00 97.62 316 MET A C 1
ATOM 2569 O O . MET A 1 316 ? -6.693 -8.172 -8.944 1.00 97.62 316 MET A O 1
ATOM 2573 N N . VAL A 1 317 ? -6.656 -10.407 -9.100 1.00 98.31 317 VAL A N 1
ATOM 2574 C CA . VAL A 1 317 ? -6.352 -10.432 -10.543 1.00 98.31 317 VAL A CA 1
ATOM 2575 C C . VAL A 1 317 ? -7.447 -9.727 -11.339 1.00 98.31 317 VAL A C 1
ATOM 2577 O O . VAL A 1 317 ? -7.139 -8.859 -12.157 1.00 98.31 317 VAL A O 1
ATOM 2580 N N . ASP A 1 318 ? -8.717 -10.032 -11.064 1.00 97.25 318 ASP A N 1
ATOM 2581 C CA . ASP A 1 318 ? -9.853 -9.378 -11.713 1.00 97.25 318 ASP A CA 1
ATOM 2582 C C . ASP A 1 318 ? -9.884 -7.869 -11.427 1.00 97.25 318 ASP A C 1
ATOM 2584 O O . ASP A 1 318 ? -10.102 -7.078 -12.347 1.00 97.25 318 ASP A O 1
ATOM 2588 N N . ALA A 1 319 ? -9.594 -7.455 -10.188 1.00 96.81 319 ALA A N 1
ATOM 2589 C CA . ALA A 1 319 ? -9.494 -6.042 -9.818 1.00 96.81 319 ALA A CA 1
ATOM 2590 C C . ALA A 1 319 ? -8.400 -5.299 -10.609 1.00 96.81 319 ALA A C 1
ATOM 2592 O O . ALA A 1 319 ? -8.585 -4.140 -10.978 1.00 96.81 319 ALA A O 1
ATOM 2593 N N . ILE A 1 320 ? -7.275 -5.960 -10.902 1.00 98.56 320 ILE A N 1
ATOM 2594 C CA . ILE A 1 320 ? -6.157 -5.370 -11.650 1.00 98.56 320 ILE A CA 1
ATOM 2595 C C . ILE A 1 320 ? -6.436 -5.348 -13.162 1.00 98.56 320 ILE A C 1
ATOM 2597 O O . ILE A 1 320 ? -6.220 -4.330 -13.824 1.00 98.56 320 ILE A O 1
ATOM 2601 N N . LEU A 1 321 ? -6.886 -6.471 -13.729 1.00 98.31 321 LEU A N 1
ATOM 2602 C CA . LEU A 1 321 ? -6.986 -6.666 -15.181 1.00 98.31 321 LEU A CA 1
ATOM 2603 C C . LEU A 1 321 ? -8.325 -6.209 -15.762 1.00 98.31 321 LEU A C 1
ATOM 2605 O O . LEU A 1 321 ? -8.389 -5.726 -16.899 1.00 98.31 321 LEU A O 1
ATOM 2609 N N . TYR A 1 322 ? -9.404 -6.340 -14.994 1.00 96.69 322 TYR A N 1
ATOM 2610 C CA . TYR A 1 322 ? -10.765 -6.077 -15.447 1.00 96.69 322 TYR A CA 1
ATOM 2611 C C . TYR A 1 322 ? -11.513 -5.107 -14.522 1.00 96.69 322 TYR A C 1
ATOM 2613 O O . TYR A 1 322 ? -12.676 -5.372 -14.205 1.00 96.69 322 TYR A O 1
ATOM 2621 N N . PRO A 1 323 ? -10.923 -3.947 -14.164 1.00 95.25 323 PRO A N 1
ATOM 2622 C CA . PRO A 1 323 ? -11.553 -3.019 -13.239 1.00 95.25 323 PRO A CA 1
ATOM 2623 C C . PRO A 1 323 ? -12.877 -2.497 -13.796 1.00 95.25 323 PRO A C 1
ATOM 2625 O O . PRO A 1 323 ? -12.983 -2.150 -14.992 1.00 95.25 323 PRO A O 1
ATOM 2628 N N . GLN A 1 324 ? -13.880 -2.458 -12.921 1.00 88.69 324 GLN A N 1
ATOM 2629 C CA . GLN A 1 324 ? -15.221 -1.966 -13.209 1.00 88.69 324 GLN A CA 1
ATOM 2630 C C . GLN A 1 324 ? -15.461 -0.598 -12.569 1.00 88.69 324 GLN A C 1
ATOM 2632 O O . GLN A 1 324 ? -14.787 -0.193 -11.626 1.00 88.69 324 GLN A O 1
ATOM 2637 N N . GLU A 1 325 ? -16.459 0.116 -13.091 1.00 86.69 325 GLU A N 1
ATOM 2638 C CA . GLU A 1 325 ? -17.032 1.263 -12.387 1.00 86.69 325 GLU A CA 1
ATOM 2639 C C . GLU A 1 325 ? -17.529 0.808 -11.013 1.00 86.69 325 GLU A C 1
ATOM 2641 O O . GLU A 1 325 ? -18.300 -0.150 -10.920 1.00 86.69 325 GLU A O 1
ATOM 2646 N N . ILE A 1 326 ? -17.103 1.502 -9.960 1.00 75.44 326 ILE A N 1
ATOM 2647 C CA . ILE A 1 326 ? -17.455 1.143 -8.588 1.00 75.44 326 ILE A CA 1
ATOM 2648 C C . ILE A 1 326 ? -18.874 1.673 -8.309 1.00 75.44 326 ILE A C 1
ATOM 2650 O O . ILE A 1 326 ? -19.078 2.891 -8.326 1.00 75.44 326 ILE A O 1
ATOM 2654 N N . PRO A 1 327 ? -19.876 0.798 -8.094 1.00 72.06 327 PRO A N 1
ATOM 2655 C CA . PRO A 1 327 ? -21.277 1.203 -7.967 1.00 72.06 327 PRO A CA 1
ATOM 2656 C C . PRO A 1 327 ? -21.560 1.868 -6.606 1.00 72.06 327 PRO A C 1
ATOM 2658 O O . PRO A 1 327 ? -20.643 2.176 -5.852 1.00 72.06 327 PRO A O 1
ATOM 2661 N N . LEU A 1 328 ? -22.836 2.111 -6.271 1.00 66.50 328 LEU A N 1
ATOM 2662 C CA . LEU A 1 328 ? -23.252 2.560 -4.931 1.00 66.50 328 LEU A CA 1
ATOM 2663 C C . LEU A 1 328 ? -22.698 1.604 -3.861 1.00 66.50 328 LEU A C 1
ATOM 2665 O O . LEU A 1 328 ? -23.193 0.490 -3.694 1.00 66.50 328 LEU A O 1
ATOM 2669 N N . VAL A 1 329 ? -21.647 2.043 -3.168 1.00 76.25 329 VAL A N 1
ATOM 2670 C CA . VAL A 1 329 ? -20.923 1.228 -2.189 1.00 76.25 329 VAL A CA 1
ATOM 2671 C C . VAL A 1 329 ? -21.595 1.366 -0.828 1.00 76.25 329 VAL A C 1
ATOM 2673 O O . VAL A 1 329 ? -21.972 2.487 -0.447 1.00 76.25 329 VAL A O 1
ATOM 2676 N N . PRO A 1 330 ? -21.696 0.268 -0.059 1.00 87.56 330 PRO A N 1
ATOM 2677 C CA . PRO A 1 330 ? -21.868 0.366 1.375 1.00 87.56 330 PRO A CA 1
ATOM 2678 C C . PRO A 1 330 ? -20.919 1.406 1.981 1.00 87.56 330 PRO A C 1
ATOM 2680 O O . PRO A 1 330 ? -19.764 1.523 1.574 1.00 87.56 330 PRO A O 1
ATOM 2683 N N . THR A 1 331 ? -21.376 2.165 2.968 1.00 89.56 331 THR A N 1
ATOM 2684 C CA . THR A 1 331 ? -20.504 3.062 3.743 1.00 89.56 331 THR A CA 1
ATOM 2685 C C . THR A 1 331 ? -20.853 2.941 5.211 1.00 89.56 331 THR A C 1
ATOM 2687 O O . THR A 1 331 ? -22.019 3.055 5.567 1.00 89.56 331 THR A O 1
ATOM 2690 N N . ILE A 1 332 ? -19.865 2.714 6.075 1.00 90.56 332 ILE A N 1
ATOM 2691 C CA . ILE A 1 332 ? -20.089 2.672 7.524 1.00 90.56 332 ILE A CA 1
ATOM 2692 C C . ILE A 1 332 ? -20.186 4.101 8.046 1.00 90.56 332 ILE A C 1
ATOM 2694 O O . ILE A 1 332 ? -19.236 4.873 7.935 1.00 90.56 332 ILE A O 1
ATOM 2698 N N . THR A 1 333 ? -21.328 4.440 8.638 1.00 90.12 333 THR A N 1
ATOM 2699 C CA . THR A 1 333 ? -21.577 5.747 9.263 1.00 90.12 333 THR A CA 1
ATOM 2700 C C . THR A 1 333 ? -21.405 5.703 10.776 1.00 90.12 333 THR A C 1
ATOM 2702 O O . THR A 1 333 ? -21.122 6.718 11.408 1.00 90.12 333 THR A O 1
ATOM 2705 N N . THR A 1 334 ? -21.542 4.527 11.390 1.00 92.12 334 THR A N 1
ATOM 2706 C CA . THR A 1 334 ? -21.177 4.285 12.790 1.00 92.12 334 THR A CA 1
ATOM 2707 C C . THR A 1 334 ? -20.573 2.898 12.897 1.00 92.12 334 THR A C 1
ATOM 2709 O O . THR A 1 334 ? -21.243 1.905 12.611 1.00 92.12 334 THR A O 1
ATOM 2712 N N . ASN A 1 335 ? -19.297 2.839 13.269 1.00 89.62 335 ASN A N 1
ATOM 2713 C CA . ASN A 1 335 ? -18.539 1.596 13.310 1.00 89.62 335 ASN A CA 1
ATOM 2714 C C . ASN A 1 335 ? -18.708 0.857 14.645 1.00 89.62 335 ASN A C 1
ATOM 2716 O O . ASN A 1 335 ? -19.373 1.351 15.558 1.00 89.62 335 ASN A O 1
ATOM 2720 N N . ILE A 1 336 ? -18.116 -0.331 14.740 1.00 91.44 336 ILE A N 1
ATOM 2721 C CA . ILE A 1 336 ? -18.038 -1.082 15.993 1.00 91.44 336 ILE A CA 1
ATOM 2722 C C . ILE A 1 336 ? -16.898 -0.537 16.873 1.00 91.44 336 ILE A C 1
ATOM 2724 O O . ILE A 1 336 ? -15.917 0.009 16.365 1.00 91.44 336 ILE A O 1
ATOM 2728 N N . ASP A 1 337 ? -17.021 -0.682 18.194 1.00 89.06 337 ASP A N 1
ATOM 2729 C CA . ASP A 1 337 ? -15.948 -0.306 19.124 1.00 89.06 337 ASP A CA 1
ATOM 2730 C C . ASP A 1 337 ? -14.732 -1.237 18.962 1.00 89.06 337 ASP A C 1
ATOM 2732 O O . ASP A 1 337 ? -14.888 -2.442 18.763 1.00 89.06 337 ASP A O 1
ATOM 2736 N N . GLU A 1 338 ? -13.516 -0.701 19.081 1.00 87.12 338 GLU A N 1
ATOM 2737 C CA . GLU A 1 338 ? -12.268 -1.473 18.920 1.00 87.12 338 GLU A CA 1
ATOM 2738 C C . GLU A 1 338 ? -12.039 -2.468 20.071 1.00 87.12 338 GLU A C 1
ATOM 2740 O O . GLU A 1 338 ? -11.428 -3.522 19.885 1.00 87.12 338 GLU A O 1
ATOM 2745 N N . VAL A 1 339 ? -12.571 -2.174 21.263 1.00 89.50 339 VAL A N 1
ATOM 2746 C CA . VAL A 1 339 ? -12.582 -3.086 22.415 1.00 89.50 339 VAL A CA 1
ATOM 2747 C C . VAL A 1 339 ? -13.983 -3.188 22.977 1.00 89.50 339 VAL A C 1
ATOM 2749 O O . VAL A 1 339 ? -14.690 -2.198 23.134 1.00 89.50 339 VAL A O 1
ATOM 2752 N N . ASP A 1 340 ? -14.353 -4.406 23.350 1.00 88.12 340 ASP A N 1
ATOM 2753 C CA . ASP A 1 340 ? -15.616 -4.681 24.015 1.00 88.12 340 ASP A CA 1
ATOM 2754 C C . ASP A 1 340 ? -15.445 -5.654 25.191 1.00 88.12 340 ASP A C 1
ATOM 2756 O O . ASP A 1 340 ? -14.627 -6.580 25.148 1.00 88.12 340 ASP A O 1
ATOM 2760 N N . TYR A 1 341 ? -16.269 -5.476 26.230 1.00 89.75 341 TYR A N 1
ATOM 2761 C CA . TYR A 1 341 ? -16.322 -6.364 27.391 1.00 89.75 341 TYR A CA 1
ATOM 2762 C C . TYR A 1 341 ? -17.627 -7.156 27.441 1.00 89.75 341 TYR A C 1
ATOM 2764 O O . TYR A 1 341 ? -18.699 -6.641 27.769 1.00 89.75 341 TYR A O 1
ATOM 2772 N N . ALA A 1 342 ? -17.517 -8.470 27.262 1.00 90.50 342 ALA A N 1
ATOM 2773 C CA . ALA A 1 342 ? -18.613 -9.392 27.515 1.00 90.50 342 ALA A CA 1
ATOM 2774 C C . ALA A 1 342 ? -18.622 -9.812 28.993 1.00 90.50 342 ALA A C 1
ATOM 2776 O O . ALA A 1 342 ? -17.904 -10.727 29.406 1.00 90.50 342 ALA A O 1
ATOM 2777 N N . ILE A 1 343 ? -19.466 -9.155 29.794 1.00 91.81 343 ILE A N 1
ATOM 2778 C CA . ILE A 1 343 ? -19.607 -9.456 31.225 1.00 91.81 343 ILE A CA 1
ATOM 2779 C C . ILE A 1 343 ? -20.232 -10.846 31.419 1.00 91.81 343 ILE A C 1
ATOM 2781 O O . ILE A 1 343 ? -21.319 -11.135 30.907 1.00 91.81 343 ILE A O 1
ATOM 2785 N N . ILE A 1 344 ? -19.570 -11.705 32.199 1.00 92.56 344 ILE A N 1
ATOM 2786 C CA . ILE A 1 344 ? -20.033 -13.063 32.516 1.00 92.56 344 ILE A CA 1
ATOM 2787 C C . ILE A 1 344 ? -21.478 -13.034 33.043 1.00 92.56 344 ILE A C 1
ATOM 2789 O O . ILE A 1 344 ? -21.862 -12.183 33.843 1.00 92.56 344 ILE A O 1
ATOM 2793 N N . ASN A 1 345 ? -22.282 -14.007 32.608 1.00 90.38 345 ASN A N 1
ATOM 2794 C CA . ASN A 1 345 ? -23.716 -14.130 32.888 1.00 90.38 345 ASN A CA 1
ATOM 2795 C C . ASN A 1 345 ? -24.611 -13.051 32.249 1.00 90.38 345 ASN A C 1
ATOM 2797 O O . ASN A 1 345 ? -25.803 -13.002 32.558 1.00 90.38 345 ASN A O 1
ATOM 2801 N N . SER A 1 346 ? -24.086 -12.240 31.327 1.00 88.62 346 SER A N 1
ATOM 2802 C CA . SER A 1 346 ? -24.870 -11.270 30.554 1.00 88.62 346 SER A CA 1
ATOM 2803 C C . SER A 1 346 ? -24.982 -11.679 29.087 1.00 88.62 346 SER A C 1
ATOM 2805 O O . SER A 1 346 ? -24.163 -12.435 28.564 1.00 88.62 346 SER A O 1
ATOM 2807 N N . LYS A 1 347 ? -26.024 -11.193 28.405 1.00 85.69 347 LYS A N 1
ATOM 2808 C CA . LYS A 1 347 ? -26.032 -11.180 26.938 1.00 85.69 347 LYS A CA 1
ATOM 2809 C C . LYS A 1 347 ? -25.166 -10.028 26.455 1.00 85.69 347 LYS A C 1
ATOM 2811 O O . LYS A 1 347 ? -25.147 -8.976 27.086 1.00 85.69 347 LYS A O 1
ATOM 2816 N N . TYR A 1 348 ? -24.538 -10.219 25.309 1.00 86.69 348 TYR A N 1
ATOM 2817 C CA . TYR A 1 348 ? -23.743 -9.195 24.650 1.00 86.69 348 TYR A CA 1
ATOM 2818 C C . TYR A 1 348 ? -24.328 -8.894 23.267 1.00 86.69 348 TYR A C 1
ATOM 2820 O O . TYR A 1 348 ? -24.981 -9.751 22.659 1.00 86.69 348 TYR A O 1
ATOM 2828 N N . SER A 1 349 ? -24.103 -7.676 22.777 1.00 90.25 349 SER A N 1
ATOM 2829 C CA . SER A 1 349 ? -24.422 -7.315 21.404 1.00 90.25 349 SER A CA 1
ATOM 2830 C C . SER A 1 349 ? -23.443 -6.317 20.816 1.00 90.25 349 SER A C 1
ATOM 2832 O O . SER A 1 349 ? -23.090 -5.365 21.501 1.00 90.25 349 SER A O 1
ATOM 2834 N N . VAL A 1 350 ? -23.166 -6.468 19.527 1.00 93.25 350 VAL A N 1
ATOM 2835 C CA . VAL A 1 350 ? -22.474 -5.480 18.693 1.00 93.25 350 VAL A CA 1
ATOM 2836 C C . VAL A 1 350 ? -23.442 -4.899 17.678 1.00 93.25 350 VAL A C 1
ATOM 2838 O O . VAL A 1 350 ? -24.373 -5.583 17.239 1.00 93.25 350 VAL A O 1
ATOM 2841 N N . SER A 1 351 ? -23.237 -3.639 17.322 1.00 94.50 351 SER A N 1
ATOM 2842 C CA . SER A 1 351 ? -24.009 -2.965 16.288 1.00 94.50 351 SER A CA 1
ATOM 2843 C C . SER A 1 351 ? -23.131 -2.088 15.422 1.00 94.50 351 SER A C 1
ATOM 2845 O O . SER A 1 351 ? -22.145 -1.546 15.901 1.00 94.50 351 SER A O 1
ATOM 2847 N N . LEU A 1 352 ? -23.552 -1.934 14.176 1.00 96.19 352 LEU A N 1
ATOM 2848 C CA . LEU A 1 352 ? -22.940 -1.081 13.171 1.00 96.19 352 LEU A CA 1
ATOM 2849 C C . LEU A 1 352 ? -24.059 -0.402 12.389 1.00 96.19 352 LEU A C 1
ATOM 2851 O O . LEU A 1 352 ? -25.119 -1.002 12.186 1.00 96.19 352 LEU A O 1
ATOM 2855 N N . THR A 1 353 ? -23.812 0.823 11.945 1.00 96.69 353 THR A N 1
ATOM 2856 C CA . THR A 1 353 ? -24.706 1.560 11.053 1.00 96.69 353 THR A CA 1
ATOM 2857 C C . THR A 1 353 ? -24.008 1.783 9.723 1.00 96.69 353 THR A C 1
ATOM 2859 O O . THR A 1 353 ? -22.859 2.229 9.689 1.00 96.69 353 THR A O 1
ATOM 2862 N N . ALA A 1 354 ? -24.701 1.466 8.633 1.00 95.12 354 ALA A N 1
ATOM 2863 C CA . ALA A 1 354 ? -24.205 1.651 7.280 1.00 95.12 354 ALA A CA 1
ATOM 2864 C C . ALA A 1 354 ? -25.258 2.273 6.361 1.00 95.12 354 ALA A C 1
ATOM 2866 O O . ALA A 1 354 ? -26.456 2.111 6.562 1.00 95.12 354 ALA A O 1
ATOM 2867 N N . GLU A 1 355 ? -24.805 2.953 5.321 1.00 93.56 355 GLU A N 1
ATOM 2868 C CA . GLU A 1 355 ? -25.606 3.344 4.162 1.00 93.56 355 GLU A CA 1
ATOM 2869 C C . GLU A 1 355 ? -25.396 2.346 3.028 1.00 93.56 355 GLU A C 1
ATOM 2871 O O . GLU A 1 355 ? -24.353 1.697 2.967 1.00 93.56 355 GLU A O 1
ATOM 2876 N N . ASN A 1 356 ? -26.373 2.243 2.120 1.00 92.44 356 ASN A N 1
ATOM 2877 C CA . ASN A 1 356 ? -26.311 1.401 0.920 1.00 92.44 356 ASN A CA 1
ATOM 2878 C C . ASN A 1 356 ? -25.970 -0.077 1.197 1.00 92.44 356 ASN A C 1
ATOM 2880 O O . ASN A 1 356 ? -25.329 -0.707 0.363 1.00 92.44 356 ASN A O 1
ATOM 2884 N N . ALA A 1 357 ? -26.377 -0.630 2.341 1.00 94.12 357 ALA A N 1
ATOM 2885 C CA . ALA A 1 357 ? -26.176 -2.034 2.696 1.00 94.12 357 ALA A CA 1
ATOM 2886 C C . ALA A 1 357 ? -27.468 -2.651 3.242 1.00 94.12 357 ALA A C 1
ATOM 2888 O O . ALA A 1 357 ? -28.192 -2.015 4.010 1.00 94.12 357 ALA A O 1
ATOM 2889 N N . ASP A 1 358 ? -27.735 -3.900 2.869 1.00 94.25 358 ASP A N 1
ATOM 2890 C CA . ASP A 1 358 ? -28.940 -4.648 3.247 1.00 94.25 358 ASP A CA 1
ATOM 2891 C C . ASP A 1 358 ? -28.635 -6.046 3.813 1.00 94.25 358 ASP A C 1
ATOM 2893 O O . ASP A 1 358 ? -29.446 -6.606 4.558 1.00 94.25 358 ASP A O 1
ATOM 2897 N N . GLU A 1 359 ? -27.439 -6.575 3.557 1.00 95.62 359 GLU A N 1
ATOM 2898 C CA . GLU A 1 359 ? -26.955 -7.842 4.089 1.00 95.62 359 GLU A CA 1
ATOM 2899 C C . GLU A 1 359 ? -25.766 -7.625 5.026 1.00 95.62 359 GLU A C 1
ATOM 2901 O O . GLU A 1 359 ? -24.851 -6.853 4.744 1.00 95.62 359 GLU A O 1
ATOM 2906 N N . PHE A 1 360 ? -25.757 -8.335 6.158 1.00 96.81 360 PHE A N 1
ATOM 2907 C CA . PHE A 1 360 ? -24.703 -8.197 7.162 1.00 96.81 360 PHE A CA 1
ATOM 2908 C C . PHE A 1 360 ? -24.277 -9.549 7.718 1.00 96.81 360 PHE A C 1
ATOM 2910 O O . PHE A 1 360 ? -25.125 -10.394 8.014 1.00 96.81 360 PHE A O 1
ATOM 2917 N N . GLN A 1 361 ? -22.975 -9.722 7.937 1.00 96.56 361 GLN A N 1
ATOM 2918 C CA . GLN A 1 361 ? -22.400 -10.933 8.523 1.00 96.56 361 GLN A CA 1
ATOM 2919 C C . GLN A 1 361 ? -21.452 -10.579 9.665 1.00 96.56 361 GLN A C 1
ATOM 2921 O O . GLN A 1 361 ? -20.578 -9.737 9.501 1.00 96.56 361 GLN A O 1
ATOM 2926 N N . LEU A 1 362 ? -21.595 -11.248 10.810 1.00 95.81 362 LEU A N 1
ATOM 2927 C CA . LEU A 1 362 ? -20.626 -11.167 11.902 1.00 95.81 362 LEU A CA 1
ATOM 2928 C C . LEU A 1 362 ? -19.587 -12.275 11.727 1.00 95.81 362 LEU A C 1
ATOM 2930 O O . LEU A 1 362 ? -19.951 -13.451 11.663 1.00 95.81 362 LEU A O 1
ATOM 2934 N N . GLN A 1 363 ? -18.310 -11.909 11.691 1.00 95.62 363 GLN A N 1
ATOM 2935 C CA . GLN A 1 363 ? -17.200 -12.848 11.578 1.00 95.62 363 GLN A CA 1
ATOM 2936 C C . GLN A 1 363 ? -16.342 -12.855 12.842 1.00 95.62 363 GLN A C 1
ATOM 2938 O O . GLN A 1 363 ? -16.242 -11.845 13.537 1.00 95.62 363 GLN A O 1
ATOM 2943 N N . GLN A 1 364 ? -15.734 -14.003 13.130 1.00 94.06 364 GLN A N 1
ATOM 2944 C CA . GLN A 1 364 ? -14.717 -14.188 14.161 1.00 94.06 364 GLN A CA 1
ATOM 2945 C C . GLN A 1 364 ? -13.428 -14.679 13.509 1.00 94.06 364 GLN A C 1
ATOM 2947 O O . GLN A 1 364 ? -13.474 -15.565 12.654 1.00 94.06 364 GLN A O 1
ATOM 2952 N N . TYR A 1 365 ? -12.296 -14.124 13.923 1.00 94.62 365 TYR A N 1
ATOM 2953 C CA . TYR A 1 365 ? -10.995 -14.583 13.460 1.00 94.62 365 TYR A CA 1
ATOM 2954 C C . TYR A 1 365 ? -10.589 -15.890 14.151 1.00 94.62 365 TYR A C 1
ATOM 2956 O O . TYR A 1 365 ? -10.737 -16.029 15.368 1.00 94.62 365 TYR A O 1
ATOM 2964 N N . ASP A 1 366 ? -10.074 -16.837 13.373 1.00 92.44 366 ASP A N 1
ATOM 2965 C CA . ASP A 1 366 ? -9.490 -18.087 13.848 1.00 92.44 366 ASP A CA 1
ATOM 2966 C C . ASP A 1 366 ? -7.968 -18.024 13.700 1.00 92.44 366 ASP A C 1
ATOM 2968 O O . ASP A 1 366 ? -7.429 -18.020 12.593 1.00 92.44 366 ASP A O 1
ATOM 2972 N N . SER A 1 367 ? -7.275 -17.958 14.837 1.00 88.06 367 SER A N 1
ATOM 2973 C CA . SER A 1 367 ? -5.817 -17.871 14.899 1.00 88.06 367 SER A CA 1
ATOM 2974 C C . SER A 1 367 ? -5.108 -19.165 14.498 1.00 88.06 367 SER A C 1
ATOM 2976 O O . SER A 1 367 ? -3.925 -19.121 14.179 1.00 88.06 367 SER A O 1
ATOM 2978 N N . GLU A 1 368 ? -5.782 -20.320 14.542 1.00 87.75 368 GLU A N 1
ATOM 2979 C CA . GLU A 1 368 ? -5.174 -21.596 14.143 1.00 87.75 368 GLU A CA 1
ATOM 2980 C C . GLU A 1 368 ? -5.082 -21.708 12.619 1.00 87.75 368 GLU A C 1
ATOM 2982 O O . GLU A 1 368 ? -4.105 -22.240 12.091 1.00 87.75 368 GLU A O 1
ATOM 2987 N N . THR A 1 369 ? -6.097 -21.205 11.913 1.00 88.75 369 THR A N 1
ATOM 2988 C CA . THR A 1 369 ? -6.178 -21.253 10.446 1.00 88.75 369 THR A CA 1
ATOM 2989 C C . THR A 1 369 ? -5.739 -19.954 9.778 1.00 88.75 369 THR A C 1
ATOM 2991 O O . THR A 1 369 ? -5.454 -19.963 8.583 1.00 88.75 369 THR A O 1
ATOM 2994 N N . GLY A 1 370 ? -5.692 -18.848 10.523 1.00 87.69 370 GLY A N 1
ATOM 2995 C CA . GLY A 1 370 ? -5.383 -17.521 10.001 1.00 87.69 370 GLY A CA 1
ATOM 2996 C C . GLY A 1 370 ? -6.507 -16.934 9.144 1.00 87.69 370 GLY A C 1
ATOM 2997 O O . GLY A 1 370 ? -6.234 -16.305 8.126 1.00 87.69 370 GLY A O 1
ATOM 2998 N N . SER A 1 371 ? -7.774 -17.200 9.486 1.00 90.44 371 SER A N 1
ATOM 2999 C CA . SER A 1 371 ? -8.917 -16.865 8.624 1.00 90.44 371 SER A CA 1
ATOM 3000 C C . SER A 1 371 ? -10.134 -16.337 9.381 1.00 90.44 371 SER A C 1
ATOM 3002 O O . SER A 1 371 ? -10.401 -16.729 10.516 1.00 90.44 371 SER A O 1
ATOM 3004 N N . TRP A 1 372 ? -10.946 -15.522 8.706 1.00 94.06 372 TRP A N 1
ATOM 3005 C CA . TRP A 1 372 ? -12.232 -15.044 9.214 1.00 94.06 372 TRP A CA 1
ATOM 3006 C C . TRP A 1 372 ? -13.367 -16.044 8.962 1.00 94.06 372 TRP A C 1
ATOM 3008 O O . TRP A 1 372 ? -13.606 -16.460 7.831 1.00 94.06 372 TRP A O 1
ATOM 3018 N N . ASN A 1 373 ? -14.115 -16.390 10.013 1.00 95.00 373 ASN A N 1
ATOM 3019 C CA . ASN A 1 373 ? -15.231 -17.335 9.964 1.00 95.00 373 ASN A CA 1
ATOM 3020 C C . ASN A 1 373 ? -16.565 -16.658 10.302 1.00 95.00 373 ASN A C 1
ATOM 3022 O O . ASN A 1 373 ? -16.700 -16.021 11.347 1.00 95.00 373 ASN A O 1
ATOM 3026 N N . THR A 1 374 ? -17.585 -16.846 9.462 1.00 95.12 374 THR A N 1
ATOM 3027 C CA . THR A 1 374 ? -18.933 -16.309 9.709 1.00 95.12 374 THR A CA 1
ATOM 3028 C C . THR A 1 374 ? -19.638 -17.041 10.854 1.00 95.12 374 THR A C 1
ATOM 3030 O O . THR A 1 374 ? -19.740 -18.268 10.876 1.00 95.12 374 THR A O 1
ATOM 3033 N N . LEU A 1 375 ? -20.176 -16.275 11.803 1.00 92.00 375 LEU A N 1
ATOM 3034 C CA . LEU A 1 375 ? -20.885 -16.787 12.971 1.00 92.00 375 LEU A CA 1
ATOM 3035 C C . LEU A 1 375 ? -22.379 -16.953 12.700 1.00 92.00 375 LEU A C 1
ATOM 3037 O O . LEU A 1 375 ? -23.050 -16.040 12.228 1.00 92.00 375 LEU A O 1
ATOM 3041 N N . THR A 1 376 ? -22.934 -18.092 13.113 1.00 87.69 376 THR A N 1
ATOM 3042 C CA . THR A 1 376 ? -24.361 -18.410 12.920 1.00 87.69 376 THR A CA 1
ATOM 3043 C C . THR A 1 376 ? -25.190 -18.370 14.207 1.00 87.69 376 THR A C 1
ATOM 3045 O O . THR A 1 376 ? -26.413 -18.422 14.158 1.00 87.69 376 THR A O 1
ATOM 3048 N N . ASN A 1 377 ? -24.555 -18.291 15.381 1.00 84.75 377 ASN A N 1
ATOM 3049 C CA . ASN A 1 377 ? -25.220 -18.440 16.686 1.00 84.75 377 ASN A CA 1
ATOM 3050 C C . ASN A 1 377 ? -25.671 -17.104 17.318 1.00 84.75 377 ASN A C 1
ATOM 3052 O O . ASN A 1 377 ? -25.692 -16.958 18.546 1.00 84.75 377 ASN A O 1
ATOM 3056 N N . TYR A 1 378 ? -26.066 -16.131 16.496 1.00 88.88 378 TYR A N 1
ATOM 3057 C CA . TYR A 1 378 ? -26.487 -14.792 16.921 1.00 88.88 378 TYR A CA 1
ATOM 3058 C C . TYR A 1 378 ? -27.904 -14.476 16.442 1.00 88.88 378 TYR A C 1
ATOM 3060 O O . TYR A 1 378 ? -28.319 -14.896 15.367 1.00 88.88 378 TYR A O 1
ATOM 3068 N N . ASN A 1 379 ? -28.636 -13.702 17.242 1.00 92.19 379 ASN A N 1
ATOM 3069 C CA . ASN A 1 379 ? -29.869 -13.069 16.794 1.00 92.19 379 ASN A CA 1
ATOM 3070 C C . ASN A 1 379 ? -29.504 -11.746 16.127 1.00 92.19 379 ASN A C 1
ATOM 3072 O O . ASN A 1 379 ? -28.879 -10.895 16.763 1.00 92.19 379 ASN A O 1
ATOM 3076 N N . GLN A 1 380 ? -29.896 -11.590 14.870 1.00 95.19 380 GLN A N 1
ATOM 3077 C CA . GLN A 1 380 ? -29.669 -10.383 14.090 1.00 95.19 380 GLN A CA 1
ATOM 3078 C C . GLN A 1 380 ? -30.957 -9.567 14.008 1.00 95.19 380 GLN A C 1
ATOM 3080 O O . GLN A 1 380 ? -32.022 -10.098 13.691 1.00 95.19 380 GLN A O 1
ATOM 3085 N N . THR A 1 381 ? -30.838 -8.269 14.265 1.00 96.38 381 THR A N 1
ATOM 3086 C CA . THR A 1 381 ? -31.898 -7.288 14.035 1.00 96.38 381 THR A CA 1
ATOM 3087 C C . THR A 1 381 ? -31.363 -6.222 13.094 1.00 96.38 381 THR A C 1
ATOM 3089 O O . THR A 1 381 ? -30.301 -5.664 13.354 1.00 96.38 381 THR A O 1
ATOM 3092 N N . ILE A 1 382 ? -32.099 -5.932 12.026 1.00 96.62 382 ILE A N 1
ATOM 3093 C CA . ILE A 1 382 ? -31.794 -4.865 11.069 1.00 96.62 382 ILE A CA 1
ATOM 3094 C C . IL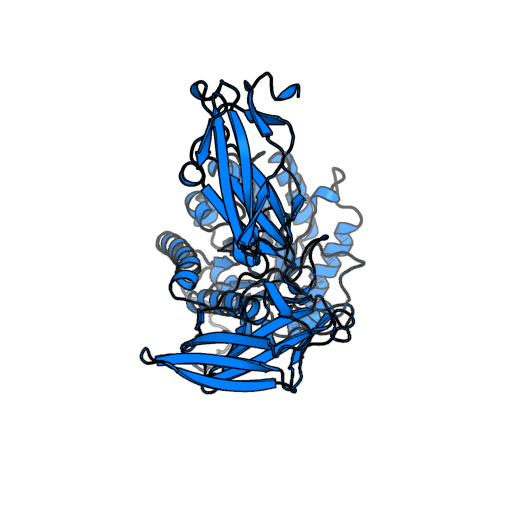E A 1 382 ? -32.888 -3.806 11.209 1.00 96.62 382 ILE A C 1
ATOM 3096 O O . ILE A 1 382 ? -34.069 -4.149 11.269 1.00 96.62 382 ILE A O 1
ATOM 3100 N N . THR A 1 383 ? -32.500 -2.540 11.337 1.00 96.88 383 THR A N 1
ATOM 3101 C CA . THR A 1 383 ? -33.413 -1.403 11.516 1.00 96.88 383 THR A CA 1
ATOM 3102 C C . THR A 1 383 ? -33.028 -0.291 10.553 1.00 96.88 383 THR A C 1
ATOM 3104 O O . THR A 1 383 ? -31.898 0.181 10.592 1.00 96.88 383 THR A O 1
ATOM 3107 N N . GLU A 1 384 ? -33.964 0.129 9.709 1.00 96.56 384 GLU A N 1
ATOM 3108 C CA . GLU A 1 384 ? -33.814 1.312 8.857 1.00 96.56 384 GLU A CA 1
ATOM 3109 C C . GLU A 1 384 ? -34.060 2.576 9.695 1.00 96.56 384 GLU A C 1
ATOM 3111 O O . GLU A 1 384 ? -35.044 2.658 10.438 1.00 96.56 384 GLU A O 1
ATOM 3116 N N . ASN A 1 385 ? -33.139 3.533 9.616 1.00 96.00 385 ASN A N 1
ATOM 3117 C CA . ASN A 1 385 ? -33.179 4.797 10.342 1.00 96.00 385 ASN A CA 1
ATOM 3118 C C . ASN A 1 385 ? -33.876 5.885 9.502 1.00 96.00 385 ASN A C 1
ATOM 3120 O O . ASN A 1 385 ? -34.047 5.756 8.292 1.00 96.00 385 ASN A O 1
ATOM 3124 N N . GLU A 1 386 ? -34.279 6.989 10.139 1.00 95.12 386 GLU A N 1
ATOM 3125 C CA . GLU A 1 386 ? -35.015 8.076 9.463 1.00 95.12 386 GLU A CA 1
ATOM 3126 C C . GLU A 1 386 ? -34.207 8.785 8.361 1.00 95.12 386 GLU A C 1
ATOM 3128 O O . GLU A 1 386 ? -34.795 9.374 7.454 1.00 95.12 386 GLU A O 1
ATOM 3133 N N . ASP A 1 387 ? -32.877 8.734 8.436 1.00 93.62 387 ASP A N 1
ATOM 3134 C CA . ASP A 1 387 ? -31.949 9.304 7.454 1.00 93.62 387 ASP A CA 1
ATOM 3135 C C . ASP A 1 387 ? -31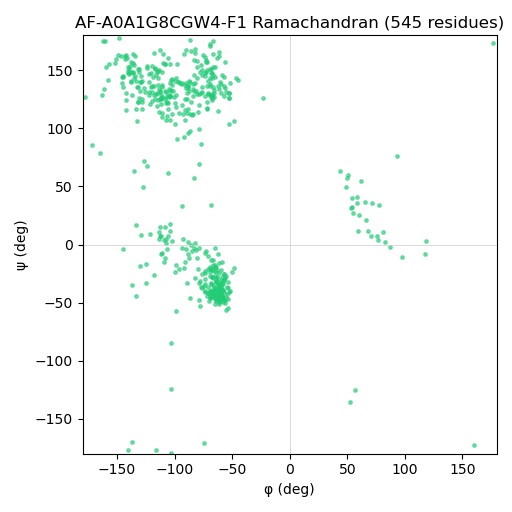.648 8.363 6.272 1.00 93.62 387 ASP A C 1
ATOM 3137 O O . ASP A 1 387 ? -30.918 8.749 5.362 1.00 93.62 387 ASP A O 1
ATOM 3141 N N . GLY A 1 388 ? -32.236 7.160 6.251 1.00 91.38 388 GLY A N 1
ATOM 3142 C CA . GLY A 1 388 ? -32.018 6.146 5.216 1.00 91.38 388 GLY A CA 1
ATOM 3143 C C . GLY A 1 388 ? -30.823 5.224 5.475 1.00 91.38 388 GLY A C 1
ATOM 3144 O O . GLY A 1 388 ? -30.593 4.298 4.698 1.00 91.38 388 GLY A O 1
ATOM 3145 N N . THR A 1 389 ? -30.078 5.430 6.564 1.00 95.62 389 THR A N 1
ATOM 3146 C CA . THR A 1 389 ? -29.050 4.479 7.005 1.00 95.62 389 THR A CA 1
ATOM 3147 C C . THR A 1 389 ? -29.696 3.228 7.618 1.00 95.62 389 THR A C 1
ATOM 3149 O O . THR A 1 389 ? -30.856 3.229 8.033 1.00 95.62 389 THR A O 1
ATOM 3152 N N . VAL A 1 390 ? -28.941 2.139 7.714 1.00 96.88 390 VAL A N 1
ATOM 3153 C CA . VAL A 1 390 ? -29.376 0.855 8.262 1.00 96.88 390 VAL A CA 1
ATOM 3154 C C . VAL A 1 390 ? -28.484 0.474 9.437 1.00 96.88 390 VAL A C 1
ATOM 3156 O O . VAL A 1 390 ? -27.276 0.301 9.291 1.00 96.88 390 VAL A O 1
ATOM 3159 N N . THR A 1 391 ? -29.091 0.300 10.610 1.00 97.44 391 THR A N 1
ATOM 3160 C CA . THR A 1 391 ? -28.422 -0.223 11.804 1.00 97.44 391 THR A CA 1
ATOM 3161 C C . THR A 1 391 ? -28.626 -1.730 11.894 1.00 97.44 391 THR A C 1
ATOM 3163 O O . THR A 1 391 ? -29.758 -2.207 12.042 1.00 97.44 391 THR A O 1
ATOM 3166 N N . VAL A 1 392 ? -27.536 -2.493 11.894 1.00 97.31 392 VAL A N 1
ATOM 3167 C CA . VAL A 1 392 ? -27.546 -3.912 12.260 1.00 97.31 392 VAL A CA 1
ATOM 3168 C C . VAL A 1 392 ? -27.137 -4.080 13.718 1.00 97.31 392 VAL A C 1
ATOM 3170 O O . VAL A 1 392 ? -26.219 -3.427 14.205 1.00 97.31 392 VAL A O 1
ATOM 3173 N N . ARG A 1 393 ? -27.800 -4.992 14.432 1.00 96.31 393 ARG A N 1
ATOM 3174 C CA . ARG A 1 393 ? -27.415 -5.437 15.773 1.00 96.31 393 ARG A CA 1
ATOM 3175 C C . ARG A 1 393 ? -27.349 -6.957 15.827 1.00 96.31 393 ARG A C 1
ATOM 3177 O O . ARG A 1 393 ? -28.360 -7.624 15.615 1.00 96.31 393 ARG A O 1
ATOM 3184 N N . PHE A 1 394 ? -26.194 -7.492 16.202 1.00 95.06 394 PHE A N 1
ATOM 3185 C CA . PHE A 1 394 ? -26.001 -8.904 16.520 1.00 95.06 394 PHE A CA 1
ATOM 3186 C C . PHE A 1 394 ? -26.010 -9.085 18.035 1.00 95.06 394 PHE A C 1
ATOM 3188 O O . PHE A 1 394 ? -25.191 -8.491 18.726 1.00 95.06 394 PHE A O 1
ATOM 3195 N N . GLN A 1 395 ? -26.911 -9.910 18.570 1.00 92.94 395 GLN A N 1
ATOM 3196 C CA . GLN A 1 395 ? -26.963 -10.262 19.993 1.00 92.94 395 GLN A CA 1
ATOM 3197 C C . GLN A 1 395 ? -26.736 -11.760 20.193 1.00 92.94 395 GLN A C 1
ATOM 3199 O O . GLN A 1 395 ? -27.323 -12.589 19.494 1.00 92.94 395 GLN A O 1
ATOM 3204 N N . THR A 1 396 ? -25.929 -12.126 21.187 1.00 88.62 396 THR A N 1
ATOM 3205 C CA . THR A 1 396 ? -25.649 -13.533 21.495 1.00 88.62 396 THR A CA 1
ATOM 3206 C C . THR A 1 396 ? -26.923 -14.293 21.867 1.00 88.62 396 THR A C 1
ATOM 3208 O O . THR A 1 396 ? -27.795 -13.801 22.595 1.00 88.62 396 THR A O 1
ATOM 3211 N N . SER A 1 397 ? -27.035 -15.532 21.383 1.00 85.31 397 SER A N 1
ATOM 3212 C CA . SER A 1 397 ? -28.152 -16.417 21.746 1.00 85.31 397 SER A CA 1
ATOM 3213 C C . SER A 1 397 ? -28.027 -16.954 23.178 1.00 85.31 397 SER A C 1
ATOM 3215 O O . SER A 1 397 ? -29.034 -17.190 23.846 1.00 85.31 397 SER A O 1
ATOM 3217 N N . SER A 1 398 ? -26.794 -17.101 23.666 1.00 85.38 398 SER A N 1
ATOM 3218 C CA . SER A 1 398 ? -26.433 -17.537 25.017 1.00 85.38 398 SER A CA 1
ATOM 3219 C C . SER A 1 398 ? -25.822 -16.397 25.843 1.00 85.38 398 SER A C 1
ATOM 3221 O O . SER A 1 398 ? -25.432 -15.353 25.314 1.00 85.38 398 SER A O 1
ATOM 3223 N N . ILE A 1 399 ? -25.773 -16.593 27.163 1.00 88.88 399 ILE A N 1
ATOM 3224 C CA . ILE A 1 399 ? -25.062 -15.700 28.086 1.00 88.88 399 ILE A CA 1
ATOM 3225 C C . ILE A 1 399 ? -23.553 -15.949 28.007 1.00 88.88 399 ILE A C 1
ATOM 3227 O O . ILE A 1 399 ? -23.127 -17.093 27.825 1.00 88.88 399 ILE A O 1
ATOM 3231 N N . ALA A 1 400 ? -22.764 -14.891 28.174 1.00 86.38 400 ALA A N 1
ATOM 3232 C CA . ALA A 1 400 ? -21.314 -14.978 28.236 1.00 86.38 400 ALA A CA 1
ATOM 3233 C C . ALA A 1 400 ? -20.875 -15.882 29.396 1.00 86.38 400 ALA A C 1
ATOM 3235 O O . ALA A 1 400 ? -21.426 -15.824 30.501 1.00 86.38 400 ALA A O 1
ATOM 3236 N N . SER A 1 401 ? -19.873 -16.721 29.144 1.00 87.00 401 SER A N 1
ATOM 3237 C CA . SER A 1 401 ? -19.309 -17.644 30.129 1.00 87.00 401 SER A CA 1
ATOM 3238 C C . SER A 1 401 ? -17.791 -17.651 30.029 1.00 87.00 401 SER A C 1
ATOM 3240 O O . SER A 1 401 ? -17.251 -17.407 28.955 1.00 87.00 401 SER A O 1
ATOM 3242 N N . SER A 1 402 ? -17.111 -18.040 31.106 1.00 85.38 402 SER A N 1
ATOM 3243 C CA . SER A 1 402 ? -15.649 -18.182 31.129 1.00 85.38 402 SER A CA 1
ATOM 3244 C C . SER A 1 402 ? -15.094 -19.239 30.162 1.00 85.38 402 SER A C 1
ATOM 3246 O O . SER A 1 402 ? -13.885 -19.359 30.031 1.00 85.38 402 SER A O 1
ATOM 3248 N N . SER A 1 403 ? -15.959 -20.033 29.521 1.00 84.19 403 SER A N 1
ATOM 3249 C CA . SER A 1 403 ? -15.566 -21.014 28.500 1.00 84.19 403 SER A CA 1
ATOM 3250 C C . SER A 1 403 ? -15.512 -20.446 27.080 1.00 84.19 403 SER A C 1
ATOM 3252 O O . SER A 1 403 ? -15.081 -21.144 26.168 1.00 84.19 403 SER A O 1
ATOM 3254 N N . TRP A 1 404 ? -15.979 -19.212 26.868 1.00 82.88 404 TRP A N 1
ATOM 3255 C CA . TRP A 1 404 ? -15.839 -18.544 25.576 1.00 82.88 404 TRP A CA 1
ATOM 3256 C C . TRP A 1 404 ? -14.375 -18.163 25.349 1.00 82.88 404 TRP A C 1
ATOM 3258 O O . TRP A 1 404 ? -13.705 -17.731 26.287 1.00 82.88 404 TRP A O 1
ATOM 3268 N N . ALA A 1 405 ? -13.893 -18.311 24.112 1.00 78.06 405 ALA A N 1
ATOM 3269 C CA . ALA A 1 405 ? -12.563 -17.848 23.728 1.00 78.06 405 ALA A CA 1
ATOM 3270 C C . ALA A 1 405 ? -12.427 -16.337 24.004 1.00 78.06 405 ALA A C 1
ATOM 3272 O O . ALA A 1 405 ? -13.367 -15.573 23.769 1.00 78.06 405 ALA A O 1
ATOM 3273 N N . SER A 1 406 ? -11.291 -15.930 24.578 1.00 80.56 406 SER A N 1
ATOM 3274 C CA . SER A 1 406 ? -11.013 -14.548 24.978 1.00 80.56 406 SER A CA 1
ATOM 3275 C C . SER A 1 406 ? -9.498 -14.330 25.173 1.00 80.56 406 SER A C 1
ATOM 3277 O O . SER A 1 406 ? -8.892 -15.126 25.893 1.00 80.56 406 SER A O 1
ATOM 3279 N N . PRO A 1 407 ? -8.904 -13.242 24.640 1.00 82.19 407 PRO A N 1
ATOM 3280 C CA . PRO A 1 407 ? -9.536 -12.293 23.724 1.00 82.19 407 PRO A CA 1
ATOM 3281 C C . PRO A 1 407 ? -9.933 -12.956 22.392 1.00 82.19 407 PRO A C 1
ATOM 3283 O O . PRO A 1 407 ? -9.497 -14.059 22.068 1.00 82.19 407 PRO A O 1
ATOM 3286 N N . SER A 1 408 ? -10.845 -12.338 21.649 1.00 88.00 408 SER A N 1
ATOM 3287 C CA . SER A 1 408 ? -11.239 -12.801 20.312 1.00 88.00 408 SER A CA 1
ATOM 3288 C C . SER A 1 408 ? -11.549 -11.615 19.413 1.00 88.00 408 SER A C 1
ATOM 3290 O O . SER A 1 408 ? -12.247 -10.697 19.845 1.00 88.00 408 SER A O 1
ATOM 3292 N N . ALA A 1 409 ? -11.057 -11.659 18.177 1.00 93.50 409 ALA A N 1
ATOM 3293 C CA . ALA A 1 409 ? -11.269 -10.623 17.175 1.00 93.50 409 ALA A CA 1
ATOM 3294 C C . ALA A 1 409 ? -12.552 -10.877 16.369 1.00 93.50 409 ALA A C 1
ATOM 3296 O O . ALA A 1 409 ? -12.833 -12.008 15.956 1.00 93.50 409 ALA A O 1
ATOM 3297 N N . PHE A 1 410 ? -13.328 -9.817 16.148 1.00 93.81 410 PHE A N 1
ATOM 3298 C CA . PHE A 1 410 ? -14.569 -9.828 15.378 1.00 93.81 410 PHE A CA 1
ATOM 3299 C C . PHE A 1 410 ? -14.593 -8.682 14.370 1.00 93.81 410 PHE A C 1
ATOM 3301 O O . PHE A 1 410 ? -14.058 -7.612 14.639 1.00 93.81 410 PHE A O 1
ATOM 3308 N N . ARG A 1 411 ? -15.295 -8.887 13.256 1.00 95.06 411 ARG A N 1
ATOM 3309 C CA . ARG A 1 411 ? -15.659 -7.824 12.310 1.00 95.06 411 ARG A CA 1
ATOM 3310 C C . ARG A 1 411 ? -17.070 -8.039 11.778 1.00 95.06 411 ARG A C 1
ATOM 3312 O O . ARG A 1 411 ? -17.600 -9.152 11.845 1.00 95.06 411 ARG A O 1
ATOM 3319 N N . ILE A 1 412 ? -17.678 -6.989 11.245 1.00 96.00 412 ILE A N 1
ATOM 3320 C CA . ILE A 1 412 ? -18.949 -7.047 10.528 1.00 96.00 412 ILE A CA 1
ATOM 3321 C C . ILE A 1 412 ? -18.680 -6.766 9.053 1.00 96.00 412 ILE A C 1
ATOM 3323 O O . ILE A 1 412 ? -18.092 -5.744 8.711 1.00 96.00 412 ILE A O 1
ATOM 3327 N N . LEU A 1 413 ? -19.150 -7.658 8.185 1.00 96.12 413 LEU A N 1
ATOM 3328 C CA . LEU A 1 413 ? -19.265 -7.390 6.757 1.00 96.12 413 LEU A CA 1
ATOM 3329 C C . LEU A 1 413 ? -20.628 -6.761 6.480 1.00 96.12 413 LEU A C 1
ATOM 3331 O O . LEU A 1 413 ? -21.639 -7.263 6.978 1.00 96.12 413 LEU A O 1
ATOM 3335 N N . ALA A 1 414 ? -20.654 -5.698 5.683 1.00 95.50 414 ALA A N 1
ATOM 3336 C CA . ALA A 1 414 ? -21.858 -5.037 5.195 1.00 95.50 414 ALA A CA 1
ATOM 3337 C C . ALA A 1 414 ? -21.868 -5.105 3.666 1.00 95.50 414 ALA A C 1
ATOM 3339 O O . ALA A 1 414 ? -20.913 -4.679 3.020 1.00 95.50 414 ALA A O 1
ATOM 3340 N N . THR A 1 415 ? -22.928 -5.668 3.095 1.00 94.75 415 THR A N 1
ATOM 3341 C CA . THR A 1 415 ? -23.046 -5.940 1.660 1.00 94.75 415 THR A CA 1
ATOM 3342 C C . THR A 1 415 ? -24.266 -5.241 1.089 1.00 94.75 415 THR A C 1
ATOM 3344 O O . THR A 1 415 ? -25.328 -5.198 1.715 1.00 94.75 415 THR A O 1
ATOM 3347 N N . ASN A 1 416 ? -24.102 -4.698 -0.110 1.00 93.31 416 ASN A N 1
ATOM 3348 C CA . ASN A 1 416 ? -25.201 -4.282 -0.960 1.00 93.31 416 ASN A CA 1
ATOM 3349 C C . ASN A 1 416 ? -25.582 -5.457 -1.867 1.00 93.31 416 ASN A C 1
ATOM 3351 O O . ASN A 1 416 ? -24.834 -5.792 -2.785 1.00 93.31 416 ASN A O 1
ATOM 3355 N N . SER A 1 417 ? -26.721 -6.100 -1.618 1.00 92.81 417 SER A N 1
ATOM 3356 C CA . SER A 1 417 ? -27.131 -7.284 -2.386 1.00 92.81 417 SER A CA 1
ATOM 3357 C C . SER A 1 417 ? -27.430 -6.999 -3.867 1.00 92.81 417 SER A C 1
ATOM 3359 O O . SER A 1 417 ? -27.339 -7.908 -4.694 1.00 92.81 417 SER A O 1
ATOM 3361 N N . GLU A 1 418 ? -27.760 -5.753 -4.229 1.00 91.00 418 GLU A N 1
ATOM 3362 C CA . GLU A 1 418 ? -28.031 -5.352 -5.616 1.00 91.00 418 GLU A CA 1
ATOM 3363 C C . GLU A 1 418 ? -26.746 -5.277 -6.447 1.00 91.00 418 GLU A C 1
ATOM 3365 O O . GLU A 1 418 ? -26.729 -5.709 -7.602 1.00 91.00 418 GLU A O 1
ATOM 3370 N N . THR A 1 419 ? -25.671 -4.742 -5.866 1.00 88.56 419 THR A N 1
ATOM 3371 C CA . THR A 1 419 ? -24.386 -4.556 -6.557 1.00 88.56 419 THR A CA 1
ATOM 3372 C C . THR A 1 419 ? -23.395 -5.689 -6.298 1.00 88.56 419 THR A C 1
ATOM 3374 O O . THR A 1 419 ? -22.476 -5.881 -7.089 1.00 88.56 419 THR A O 1
ATOM 3377 N N . GLY A 1 420 ? -23.581 -6.445 -5.214 1.00 89.00 420 GLY A N 1
ATOM 3378 C CA . GLY A 1 420 ? -22.632 -7.447 -4.727 1.00 89.00 420 GLY A CA 1
ATOM 3379 C C . GLY A 1 420 ? -21.423 -6.852 -3.997 1.00 89.00 420 GLY A C 1
ATOM 3380 O O . GLY A 1 420 ? -20.527 -7.598 -3.613 1.00 89.00 420 GLY A O 1
ATOM 3381 N N . GLU A 1 421 ? -21.377 -5.532 -3.796 1.00 89.56 421 GLU A N 1
ATOM 3382 C CA . GLU A 1 421 ? -20.260 -4.873 -3.121 1.00 89.56 421 GLU A CA 1
ATOM 3383 C C . GLU A 1 421 ? -20.329 -5.058 -1.605 1.00 89.56 421 GLU A C 1
ATOM 3385 O O . GLU A 1 421 ? -21.345 -4.766 -0.971 1.00 89.56 421 GLU A O 1
ATOM 3390 N N . THR A 1 422 ? -19.208 -5.481 -1.021 1.00 92.19 422 THR A N 1
ATOM 3391 C CA . THR A 1 422 ? -19.055 -5.723 0.418 1.00 92.19 422 THR A CA 1
ATOM 3392 C C . THR A 1 422 ? -17.957 -4.846 1.001 1.00 92.19 422 THR A C 1
ATOM 3394 O O . THR A 1 422 ? -16.871 -4.735 0.432 1.00 92.19 422 THR A O 1
ATOM 3397 N N . ILE A 1 423 ? -18.216 -4.246 2.160 1.00 92.25 423 ILE A N 1
ATOM 3398 C CA . ILE A 1 423 ? -17.205 -3.595 2.997 1.00 92.25 423 ILE A CA 1
ATOM 3399 C C . ILE A 1 423 ? -17.123 -4.289 4.349 1.00 92.25 423 ILE A C 1
ATOM 3401 O O . ILE A 1 423 ? -18.031 -5.013 4.759 1.00 92.25 423 ILE A O 1
ATOM 3405 N N . GLU A 1 424 ? -16.050 -4.007 5.066 1.00 93.31 424 GLU A N 1
ATOM 3406 C CA . GLU A 1 424 ? -15.783 -4.532 6.395 1.00 93.31 424 GLU A CA 1
ATOM 3407 C C . GLU A 1 424 ? -15.640 -3.406 7.420 1.00 93.31 424 GLU A C 1
ATOM 3409 O O . GLU A 1 424 ? -15.207 -2.298 7.099 1.00 93.31 424 GLU A O 1
ATOM 3414 N N . SER A 1 425 ? -16.049 -3.690 8.654 1.00 93.62 425 SER A N 1
ATOM 3415 C CA . SER A 1 425 ? -15.804 -2.834 9.813 1.00 93.62 425 SER A CA 1
ATOM 3416 C C . SER A 1 425 ? -14.327 -2.818 10.206 1.00 93.62 425 SER A C 1
ATOM 3418 O O . SER A 1 425 ? -13.539 -3.641 9.741 1.00 93.62 425 SER A O 1
ATOM 3420 N N . ASN A 1 426 ? -13.975 -1.944 11.152 1.00 91.50 426 ASN A N 1
ATOM 3421 C CA . ASN A 1 426 ? -12.758 -2.152 11.937 1.00 91.50 426 ASN A CA 1
ATOM 3422 C C . ASN A 1 426 ? -12.870 -3.467 12.732 1.00 91.50 426 ASN A C 1
ATOM 3424 O O . ASN A 1 426 ? -13.953 -4.055 12.862 1.00 91.50 426 ASN A O 1
ATOM 3428 N N . VAL A 1 427 ? -11.741 -3.934 13.258 1.00 93.00 427 VAL A N 1
ATOM 3429 C CA . VAL A 1 427 ? -11.703 -5.118 14.114 1.00 93.00 427 VAL A CA 1
ATOM 3430 C C . VAL A 1 427 ? -12.026 -4.728 15.553 1.00 93.00 427 VAL A C 1
ATOM 3432 O O . VAL A 1 427 ? -11.483 -3.773 16.097 1.00 93.00 427 VAL A O 1
ATOM 3435 N N . MET A 1 428 ? -12.897 -5.512 16.181 1.00 92.88 428 MET A N 1
ATOM 3436 C CA . MET A 1 428 ? -13.201 -5.440 17.605 1.00 92.88 428 MET A CA 1
ATOM 3437 C C . MET A 1 428 ? -12.523 -6.591 18.342 1.00 92.88 428 MET A C 1
ATOM 3439 O O . MET A 1 428 ? -12.776 -7.759 18.034 1.00 92.88 428 MET A O 1
ATOM 3443 N N . VAL A 1 429 ? -11.767 -6.281 19.392 1.00 93.12 429 VAL A N 1
ATOM 3444 C CA . VAL A 1 429 ? -11.242 -7.264 20.343 1.00 93.12 429 VAL A CA 1
ATOM 3445 C C . VAL A 1 429 ? -12.202 -7.402 21.521 1.00 93.12 429 VAL A C 1
ATOM 3447 O O . VAL A 1 429 ? -12.351 -6.505 22.352 1.00 93.12 429 VAL A O 1
ATOM 3450 N N . ARG A 1 430 ? -12.847 -8.564 21.636 1.00 91.44 430 ARG A N 1
ATOM 3451 C CA . ARG A 1 430 ? -13.733 -8.874 22.763 1.00 91.44 430 ARG A CA 1
ATOM 3452 C C . ARG A 1 430 ? -12.966 -9.523 23.907 1.00 91.44 430 ARG A C 1
ATOM 3454 O O . ARG A 1 430 ? -12.314 -10.548 23.706 1.00 91.44 430 ARG A O 1
ATOM 3461 N N . LYS A 1 431 ? -13.159 -9.009 25.124 1.00 91.88 431 LYS A N 1
ATOM 3462 C CA . LYS A 1 431 ? -12.655 -9.579 26.382 1.00 91.88 431 LYS A CA 1
ATOM 3463 C C . LYS A 1 431 ? -13.822 -10.094 27.237 1.00 91.88 431 LYS A C 1
ATOM 3465 O O . LYS A 1 431 ? -14.771 -9.366 27.521 1.00 91.88 431 LYS A O 1
ATOM 3470 N N . VAL A 1 432 ? -13.778 -11.357 27.661 1.00 91.94 432 VAL A N 1
ATOM 3471 C CA . VAL A 1 432 ? -14.783 -11.948 28.566 1.00 91.94 432 VAL A CA 1
ATOM 3472 C C . VAL A 1 432 ? -14.326 -11.772 30.009 1.00 91.94 432 VAL A C 1
ATOM 3474 O O . VAL A 1 432 ? -13.316 -12.342 30.417 1.00 91.94 432 VAL A O 1
ATOM 3477 N N . VAL A 1 433 ? -15.079 -11.002 30.796 1.00 92.75 433 VAL A N 1
ATOM 3478 C CA . VAL A 1 433 ? -14.656 -10.561 32.137 1.00 92.75 433 VAL A CA 1
ATOM 3479 C C . VAL A 1 433 ? -15.779 -10.677 33.169 1.00 92.75 433 VAL A C 1
ATOM 3481 O O . VAL A 1 433 ? -16.960 -10.684 32.829 1.00 92.75 433 VAL A O 1
ATOM 3484 N N . SER A 1 434 ? -15.436 -10.780 34.455 1.00 91.56 434 SER A N 1
ATOM 3485 C CA . SER A 1 434 ? -16.427 -10.697 35.543 1.00 91.56 434 SER A CA 1
ATOM 3486 C C . SER A 1 434 ? -16.863 -9.261 35.835 1.00 91.56 434 SER A C 1
ATOM 3488 O O . SER A 1 434 ? -18.001 -9.038 36.236 1.00 91.56 434 SER A O 1
ATOM 3490 N N . GLU A 1 435 ? -15.957 -8.310 35.631 1.00 91.88 435 GLU A N 1
ATOM 3491 C CA . GLU A 1 435 ? -16.145 -6.868 35.766 1.00 91.88 435 GLU A CA 1
ATOM 3492 C C . GLU A 1 435 ? -15.174 -6.161 34.814 1.00 91.88 435 GLU A C 1
ATOM 3494 O O . GLU A 1 435 ? -14.169 -6.757 34.420 1.00 91.88 435 GLU A O 1
ATOM 3499 N N . ILE A 1 436 ? -15.491 -4.931 34.409 1.00 92.69 436 ILE A N 1
ATOM 3500 C CA . ILE A 1 436 ? -14.611 -4.152 33.531 1.00 92.69 436 ILE A CA 1
ATOM 3501 C C . ILE A 1 436 ? -13.343 -3.799 34.328 1.00 92.69 436 ILE A C 1
ATOM 3503 O O . ILE A 1 436 ? -13.474 -3.252 35.425 1.00 92.69 436 ILE A O 1
ATOM 3507 N N . PRO A 1 437 ? -12.142 -4.148 33.834 1.00 93.81 437 PRO A N 1
ATOM 3508 C CA . PRO A 1 437 ? -10.891 -3.838 34.513 1.00 93.81 437 PRO A CA 1
ATOM 3509 C C . PRO A 1 437 ? -10.591 -2.334 34.487 1.00 93.81 437 PRO A C 1
ATOM 3511 O O . PRO A 1 437 ? -10.965 -1.628 33.550 1.00 93.81 437 PRO A O 1
ATOM 3514 N N . ALA A 1 438 ? -9.872 -1.871 35.510 1.00 95.31 438 ALA A N 1
ATOM 3515 C CA . ALA A 1 438 ? -9.273 -0.541 35.521 1.00 95.31 438 ALA A CA 1
ATOM 3516 C C . ALA A 1 438 ? -8.132 -0.463 34.488 1.00 95.31 438 ALA A C 1
ATOM 3518 O O . ALA A 1 438 ? -7.433 -1.465 34.293 1.00 95.31 438 ALA A O 1
ATOM 3519 N N . PRO A 1 439 ? -7.898 0.704 33.864 1.00 96.94 439 PRO A N 1
ATOM 3520 C CA . PRO A 1 439 ? -6.850 0.859 32.871 1.00 96.94 439 PRO A CA 1
ATOM 3521 C C . PRO A 1 439 ? -5.466 0.741 33.517 1.00 96.94 439 PRO A C 1
ATOM 3523 O O . PRO A 1 439 ? -5.268 1.103 34.681 1.00 96.94 439 PRO A O 1
ATOM 3526 N N . SER A 1 440 ? -4.477 0.275 32.754 1.00 97.31 440 SER A N 1
ATOM 3527 C CA . SER A 1 440 ? -3.083 0.225 33.217 1.00 97.31 440 SER A CA 1
ATOM 3528 C C . SER A 1 440 ? -2.087 0.611 32.128 1.00 97.31 440 SER A C 1
ATOM 3530 O O . SER A 1 440 ? -2.343 0.383 30.947 1.00 97.31 440 SER A O 1
ATOM 3532 N N . VAL A 1 441 ? -0.954 1.204 32.519 1.00 98.00 441 VAL A N 1
ATOM 3533 C CA . VAL A 1 441 ? 0.125 1.579 31.590 1.00 98.00 441 VAL A CA 1
ATOM 3534 C C . VAL A 1 441 ? 0.788 0.316 31.042 1.00 98.00 441 VAL A C 1
ATOM 3536 O O . VAL A 1 441 ? 1.209 -0.547 31.812 1.00 98.00 441 VAL A O 1
ATOM 3539 N N . VAL A 1 442 ? 0.875 0.222 29.716 1.00 96.81 442 VAL A N 1
ATOM 3540 C CA . VAL A 1 442 ? 1.534 -0.870 28.986 1.00 96.81 442 VAL A CA 1
ATOM 3541 C C . VAL A 1 442 ? 2.933 -0.427 28.575 1.00 96.81 442 VAL A C 1
ATOM 3543 O O . VAL A 1 442 ? 3.909 -1.033 29.011 1.00 96.81 442 VAL A O 1
ATOM 3546 N N . ASN A 1 443 ? 3.028 0.677 27.828 1.00 95.44 443 ASN A N 1
ATOM 3547 C CA . ASN A 1 443 ? 4.287 1.354 27.529 1.00 95.44 443 ASN A CA 1
ATOM 3548 C C . ASN A 1 443 ? 4.283 2.723 28.201 1.00 95.44 443 ASN A C 1
ATOM 3550 O O . ASN A 1 443 ? 3.466 3.586 27.872 1.00 95.44 443 ASN A O 1
ATOM 3554 N N . ASP A 1 444 ? 5.182 2.890 29.166 1.00 97.19 444 ASP A N 1
ATOM 3555 C CA . ASP A 1 444 ? 5.318 4.127 29.926 1.00 97.19 444 ASP A CA 1
ATOM 3556 C C . ASP A 1 444 ? 6.172 5.155 29.171 1.00 97.19 444 ASP A C 1
ATOM 3558 O O . ASP A 1 444 ? 6.977 4.806 28.303 1.00 97.19 444 ASP A O 1
ATOM 3562 N N . LEU A 1 445 ? 6.018 6.428 29.530 1.00 95.06 445 LEU A N 1
ATOM 3563 C CA . LEU A 1 445 ? 6.910 7.472 29.046 1.00 95.06 445 LEU A CA 1
ATOM 3564 C C . LEU A 1 445 ? 8.296 7.340 29.707 1.00 95.06 445 LEU A C 1
ATOM 3566 O O . LEU A 1 445 ? 8.400 6.904 30.858 1.00 95.06 445 LEU A O 1
ATOM 3570 N N . PRO A 1 446 ? 9.383 7.752 29.030 1.00 93.94 446 PRO A N 1
ATOM 3571 C CA . PRO A 1 446 ? 10.709 7.756 29.643 1.00 93.94 446 PRO A CA 1
ATOM 3572 C C . PRO A 1 446 ? 10.792 8.790 30.778 1.00 93.94 446 PRO A C 1
ATOM 3574 O O . PRO A 1 446 ? 10.137 9.827 30.727 1.00 93.94 446 PRO A O 1
ATOM 3577 N N . GLU A 1 447 ? 11.653 8.576 31.778 1.00 93.62 447 GLU A N 1
ATOM 3578 C CA . GLU A 1 447 ? 11.847 9.554 32.871 1.00 93.62 447 GLU A CA 1
ATOM 3579 C C . GLU A 1 447 ? 12.324 10.923 32.349 1.00 93.62 447 GLU A C 1
ATOM 3581 O O . GLU A 1 447 ? 11.927 11.984 32.839 1.00 93.62 447 GLU A O 1
ATOM 3586 N N . THR A 1 448 ? 13.168 10.909 31.317 1.00 92.19 448 THR A N 1
ATOM 3587 C CA . THR A 1 448 ? 13.673 12.107 30.646 1.00 92.19 448 THR A CA 1
ATOM 3588 C C . THR A 1 448 ? 13.649 11.932 29.141 1.00 92.19 448 THR A C 1
ATOM 3590 O O . THR A 1 448 ? 13.878 10.835 28.639 1.00 92.19 448 THR A O 1
ATOM 3593 N N . SER A 1 449 ? 13.449 13.028 28.422 1.00 91.88 449 SER A N 1
ATOM 3594 C CA . SER A 1 449 ? 13.444 13.046 26.965 1.00 91.88 449 SER A CA 1
ATOM 3595 C C . SER A 1 449 ? 14.041 14.360 26.463 1.00 91.88 449 SER A C 1
ATOM 3597 O O . SER A 1 449 ? 13.888 15.405 27.097 1.00 91.88 449 SER A O 1
ATOM 3599 N N . THR A 1 450 ? 14.756 14.314 25.348 1.00 90.12 450 THR A N 1
ATOM 3600 C CA . THR A 1 450 ? 15.439 15.465 24.751 1.00 90.12 450 THR A CA 1
ATOM 3601 C C . THR A 1 450 ? 14.810 15.807 23.405 1.00 90.12 450 THR A C 1
ATOM 3603 O O . THR A 1 450 ? 14.313 14.935 22.697 1.00 90.12 450 THR A O 1
ATOM 3606 N N . VAL A 1 451 ? 14.834 17.088 23.043 1.00 90.12 451 VAL A N 1
ATOM 3607 C CA . VAL A 1 451 ? 14.530 17.550 21.684 1.00 90.12 451 VAL A CA 1
ATOM 3608 C C . VAL A 1 451 ? 15.595 18.528 21.223 1.00 90.12 451 VAL A C 1
ATOM 3610 O O . VAL A 1 451 ? 16.011 19.412 21.974 1.00 90.12 451 VAL A O 1
ATOM 3613 N N . GLU A 1 452 ? 16.054 18.361 19.992 1.00 89.38 452 GLU A N 1
ATOM 3614 C CA . GLU A 1 452 ? 16.998 19.286 19.375 1.00 89.38 452 GLU A CA 1
ATOM 3615 C C . GLU A 1 452 ? 16.304 20.595 18.985 1.00 89.38 452 GLU A C 1
ATOM 3617 O O . GLU A 1 452 ? 15.150 20.602 18.546 1.00 89.38 452 GLU A O 1
ATOM 3622 N N . LEU A 1 453 ? 17.024 21.714 19.096 1.00 89.56 453 LEU A N 1
ATOM 3623 C CA . LEU A 1 453 ? 16.577 22.986 18.523 1.00 89.56 453 LEU A CA 1
ATOM 3624 C C . LEU A 1 453 ? 16.291 22.837 17.019 1.00 89.56 453 LEU A C 1
ATOM 3626 O O . LEU A 1 453 ? 17.118 22.313 16.277 1.00 89.56 453 LEU A O 1
ATOM 3630 N N . GLY A 1 454 ? 15.133 23.327 16.574 1.00 88.25 454 GLY A N 1
ATOM 3631 C CA . GLY A 1 454 ? 14.677 23.196 15.186 1.00 88.25 454 GLY A CA 1
ATOM 3632 C C . GLY A 1 454 ? 14.044 21.841 14.852 1.00 88.25 454 GLY A C 1
ATOM 3633 O O . GLY A 1 454 ? 13.821 21.543 13.684 1.00 88.25 454 GLY A O 1
ATOM 3634 N N . ARG A 1 455 ? 13.747 20.990 15.846 1.00 90.50 455 ARG A N 1
ATOM 3635 C CA . ARG A 1 455 ? 13.006 19.734 15.642 1.00 90.50 455 ARG A CA 1
ATOM 3636 C C . ARG A 1 455 ? 11.674 19.752 16.369 1.00 90.50 455 ARG A C 1
ATOM 3638 O O . ARG A 1 455 ? 11.551 20.314 17.457 1.00 90.50 455 ARG A O 1
ATOM 3645 N N . LYS A 1 456 ? 10.661 19.119 15.782 1.00 91.31 456 LYS A N 1
ATOM 3646 C CA . LYS A 1 456 ? 9.413 18.840 16.495 1.00 91.31 456 LYS A CA 1
ATOM 3647 C C . LYS A 1 456 ? 9.660 17.825 17.604 1.00 91.31 456 LYS A C 1
ATOM 3649 O O . LYS A 1 456 ? 10.515 16.954 17.488 1.00 91.31 456 LYS A O 1
ATOM 3654 N N . TYR A 1 457 ? 8.900 17.961 18.681 1.00 90.75 457 TYR A N 1
ATOM 3655 C CA . TYR A 1 457 ? 8.967 17.068 19.822 1.00 90.75 457 TYR A CA 1
ATOM 3656 C C . TYR A 1 457 ? 7.856 16.033 19.758 1.00 90.75 457 TYR A C 1
ATOM 3658 O O . TYR A 1 457 ? 6.696 16.429 19.652 1.00 90.75 457 TYR A O 1
ATOM 3666 N N . SER A 1 458 ? 8.190 14.751 19.894 1.00 91.44 458 SER A N 1
ATOM 3667 C CA . SER A 1 458 ? 7.203 13.679 19.963 1.00 91.44 458 SER A CA 1
ATOM 3668 C C . SER A 1 458 ? 7.527 12.636 21.025 1.00 91.44 458 SER A C 1
ATOM 3670 O O . SER A 1 458 ? 8.690 12.372 21.331 1.00 91.44 458 SER A O 1
ATOM 3672 N N . LEU A 1 459 ? 6.474 12.055 21.597 1.00 92.44 459 LEU A N 1
ATOM 3673 C CA . LEU A 1 459 ? 6.531 10.883 22.467 1.00 92.44 459 LEU A CA 1
ATOM 3674 C C . LEU A 1 459 ? 5.249 10.062 22.319 1.00 92.44 459 LEU A C 1
ATOM 3676 O O . LEU A 1 459 ? 4.216 10.563 21.868 1.00 92.44 459 LEU A O 1
ATOM 3680 N N . SER A 1 460 ? 5.325 8.814 22.770 1.00 93.12 460 SER A N 1
ATOM 3681 C CA . SER A 1 460 ? 4.223 7.861 22.756 1.00 93.12 460 SER A CA 1
ATOM 3682 C C . SER A 1 460 ? 4.105 7.128 24.089 1.00 93.12 460 SER A C 1
ATOM 3684 O O . SER A 1 460 ? 5.119 6.787 24.698 1.00 93.12 460 SER A O 1
ATOM 3686 N N . ALA A 1 461 ? 2.879 6.823 24.498 1.00 96.44 461 ALA A N 1
ATOM 3687 C CA . ALA A 1 461 ? 2.573 5.888 25.577 1.00 96.44 461 ALA A CA 1
ATOM 3688 C C . ALA A 1 461 ? 1.443 4.955 25.140 1.00 96.44 461 ALA A C 1
ATOM 3690 O O . ALA A 1 461 ? 0.699 5.261 24.206 1.00 96.44 461 ALA A O 1
ATOM 3691 N N . SER A 1 462 ? 1.285 3.833 25.835 1.00 96.81 462 SER A N 1
ATOM 3692 C CA . SER A 1 462 ? 0.144 2.950 25.604 1.00 96.81 462 SER A CA 1
ATOM 3693 C C . SER A 1 462 ? -0.447 2.402 26.892 1.00 96.81 462 SER A C 1
ATOM 3695 O O . SER A 1 462 ? 0.221 2.292 27.924 1.00 96.81 462 SER A O 1
ATOM 3697 N N . PHE A 1 463 ? -1.731 2.071 26.829 1.00 97.62 463 PHE A N 1
ATOM 3698 C CA . PHE A 1 463 ? -2.553 1.707 27.970 1.00 97.62 463 PHE A CA 1
ATOM 3699 C C . PHE A 1 463 ? -3.431 0.511 27.619 1.00 97.62 463 PHE A C 1
ATOM 3701 O O . PHE A 1 463 ? -4.009 0.425 26.541 1.00 97.62 463 PHE A O 1
ATOM 3708 N N . SER A 1 464 ? -3.579 -0.413 28.555 1.00 95.25 464 SER A N 1
ATOM 3709 C CA . SER A 1 464 ? -4.619 -1.434 28.482 1.00 95.25 464 SER A CA 1
ATOM 3710 C C . SER A 1 464 ? -5.922 -0.855 29.015 1.00 95.25 464 SER A C 1
ATOM 3712 O O . SER A 1 464 ? -5.910 -0.049 29.947 1.00 95.25 464 SER A O 1
ATOM 3714 N N . ASP A 1 465 ? -7.038 -1.286 28.427 1.00 94.25 465 ASP A N 1
ATOM 3715 C CA . ASP A 1 465 ? -8.386 -1.035 28.948 1.00 94.25 465 ASP A CA 1
ATOM 3716 C C . ASP A 1 465 ? -8.755 0.464 29.067 1.00 94.25 465 ASP A C 1
ATOM 3718 O O . ASP A 1 465 ? -9.623 0.840 29.857 1.00 94.25 465 ASP A O 1
ATOM 3722 N N . ALA A 1 466 ? -8.120 1.316 28.252 1.00 95.12 466 ALA A N 1
ATOM 3723 C CA . ALA A 1 466 ? -8.379 2.752 28.139 1.00 95.12 466 ALA A CA 1
ATOM 3724 C C . ALA A 1 466 ? -9.177 3.117 26.874 1.00 95.12 466 ALA A C 1
ATOM 3726 O O . ALA A 1 466 ? -9.155 2.384 25.889 1.00 95.12 466 ALA A O 1
ATOM 3727 N N . VAL A 1 467 ? -9.879 4.256 26.925 1.00 93.75 467 VAL A N 1
ATOM 3728 C CA . VAL A 1 467 ? -10.726 4.795 25.833 1.00 93.75 467 VAL A CA 1
ATOM 3729 C C . VAL A 1 467 ? -10.385 6.216 25.411 1.00 93.75 467 VAL A C 1
ATOM 3731 O O . VAL A 1 467 ? -10.886 6.705 24.406 1.00 93.75 467 VAL A O 1
ATOM 3734 N N . SER A 1 468 ? -9.644 6.938 26.244 1.00 95.19 468 SER A N 1
ATOM 3735 C CA . SER A 1 468 ? -9.281 8.328 25.984 1.00 95.19 468 SER A CA 1
ATOM 3736 C C . SER A 1 468 ? -8.070 8.694 26.815 1.00 95.19 468 SER A C 1
ATOM 3738 O O . SER A 1 468 ? -7.889 8.148 27.910 1.00 95.19 468 SER A O 1
ATOM 3740 N N . ALA A 1 469 ? -7.276 9.647 26.341 1.00 96.56 469 ALA A N 1
ATOM 3741 C CA . ALA A 1 469 ? -6.182 10.196 27.118 1.00 96.56 469 ALA A CA 1
ATOM 3742 C C . ALA A 1 469 ? -6.100 11.720 27.030 1.00 96.56 469 ALA A C 1
ATOM 3744 O O . ALA A 1 469 ? -6.710 12.372 26.183 1.00 96.56 469 ALA A O 1
ATOM 3745 N N . ARG A 1 470 ? -5.355 12.309 27.965 1.00 96.12 470 ARG A N 1
ATOM 3746 C CA . ARG A 1 470 ? -5.022 13.736 27.993 1.00 96.12 470 ARG A CA 1
ATOM 3747 C C . ARG A 1 470 ? -3.588 13.931 28.445 1.00 96.12 470 ARG A C 1
ATOM 3749 O O . ARG A 1 470 ? -3.095 13.191 29.293 1.00 96.12 470 ARG A O 1
ATOM 3756 N N . ILE A 1 471 ? -2.944 14.972 27.926 1.00 94.38 471 ILE A N 1
ATOM 3757 C CA . ILE A 1 471 ? -1.575 15.336 28.306 1.00 94.38 471 ILE A CA 1
ATOM 3758 C C . ILE A 1 471 ? -1.620 16.481 29.302 1.00 94.38 471 ILE A C 1
ATOM 3760 O O . ILE A 1 471 ? -2.159 17.553 29.010 1.00 94.38 471 ILE A O 1
ATOM 3764 N N . PHE A 1 472 ? -0.957 16.311 30.437 1.00 95.25 472 PHE A N 1
ATOM 3765 C CA . PHE A 1 472 ? -0.838 17.344 31.453 1.00 95.25 472 PHE A CA 1
ATOM 3766 C C . PHE A 1 472 ? 0.593 17.844 31.555 1.00 95.25 472 PHE A C 1
ATOM 3768 O O . PHE A 1 472 ? 1.508 17.073 31.816 1.00 95.25 472 PHE A O 1
ATOM 3775 N N . SER A 1 473 ? 0.778 19.155 31.415 1.00 92.62 473 SER A N 1
ATOM 3776 C CA . SER A 1 473 ? 2.045 19.818 31.723 1.00 92.62 473 SER A CA 1
ATOM 3777 C C . SER A 1 473 ? 2.073 20.234 33.191 1.00 92.62 473 SER A C 1
ATOM 3779 O O . SER A 1 473 ? 1.092 20.796 33.687 1.00 92.62 473 SER A O 1
ATOM 3781 N N . VAL A 1 474 ? 3.197 20.012 33.865 1.00 92.94 474 VAL A N 1
ATOM 3782 C CA . VAL A 1 474 ? 3.409 20.337 35.276 1.00 92.94 474 VAL A CA 1
ATOM 3783 C C . VAL A 1 474 ? 4.364 21.518 35.395 1.00 92.94 474 VAL A C 1
ATOM 3785 O O . VAL A 1 474 ? 5.486 21.490 34.885 1.00 92.94 474 VAL A O 1
ATOM 3788 N N . LYS A 1 475 ? 3.921 22.562 36.097 1.00 87.31 475 LYS A N 1
ATOM 3789 C CA . LYS A 1 475 ? 4.734 23.730 36.445 1.00 87.31 475 LYS A CA 1
ATOM 3790 C C . LYS A 1 475 ? 4.376 24.206 37.847 1.00 87.31 475 LYS A C 1
ATOM 3792 O O . LYS A 1 475 ? 3.197 24.382 38.138 1.00 87.31 475 LYS A O 1
ATOM 3797 N N . ASP A 1 476 ? 5.383 24.421 38.695 1.00 86.38 476 ASP A N 1
ATOM 3798 C CA . ASP A 1 476 ? 5.211 24.892 40.079 1.00 86.38 476 ASP A CA 1
ATOM 3799 C C . ASP A 1 476 ? 4.145 24.073 40.847 1.00 86.38 476 A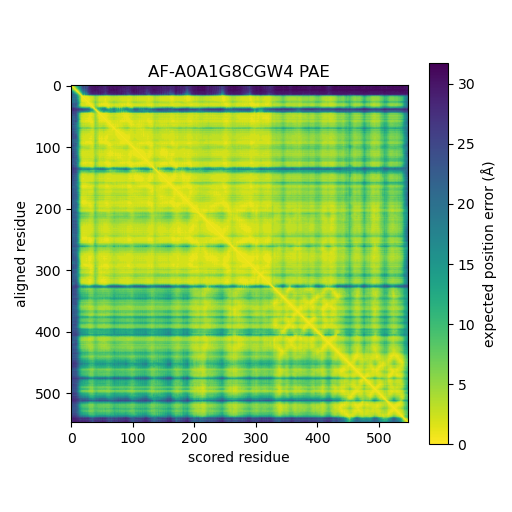SP A C 1
ATOM 3801 O O . ASP A 1 476 ? 3.191 24.621 41.399 1.00 86.38 476 ASP A O 1
ATOM 3805 N N . ASP A 1 477 ? 4.262 22.739 40.789 1.00 83.19 477 ASP A N 1
ATOM 3806 C CA . ASP A 1 477 ? 3.329 21.750 41.365 1.00 83.19 477 ASP A CA 1
ATOM 3807 C C . ASP A 1 477 ? 1.876 21.824 40.851 1.00 83.19 477 ASP A C 1
ATOM 3809 O O . ASP A 1 477 ? 0.974 21.178 41.387 1.00 83.19 477 ASP A O 1
ATOM 3813 N N . THR A 1 478 ? 1.628 22.581 39.781 1.00 89.25 478 THR A N 1
ATOM 3814 C CA . THR A 1 478 ? 0.313 22.706 39.147 1.00 89.25 478 THR A CA 1
ATOM 3815 C C . THR A 1 478 ? 0.292 21.943 37.827 1.00 89.25 478 THR A C 1
ATOM 3817 O O . THR A 1 478 ? 1.085 22.220 36.927 1.00 89.25 478 THR A O 1
ATOM 3820 N N . SER A 1 479 ? -0.643 20.999 37.695 1.00 94.19 479 SER A N 1
ATOM 3821 C CA . SER A 1 479 ? -0.921 20.300 36.434 1.00 94.19 479 SER A CA 1
ATOM 3822 C C . SER A 1 479 ? -1.938 21.083 35.603 1.00 94.19 479 SER A C 1
ATOM 3824 O O . SER A 1 479 ? -2.977 21.493 36.118 1.00 94.19 479 SER A O 1
ATOM 3826 N N . THR A 1 480 ? -1.652 21.280 34.319 1.00 94.88 480 THR A N 1
ATOM 3827 C CA . THR A 1 480 ? -2.546 21.943 33.355 1.00 94.88 480 THR A CA 1
ATOM 3828 C C . THR A 1 480 ? -2.762 21.035 32.153 1.00 94.88 480 THR A C 1
ATOM 3830 O O . THR A 1 480 ? -1.786 20.538 31.595 1.00 94.88 480 THR A O 1
ATOM 3833 N N . ASP A 1 481 ? -4.021 20.841 31.748 1.00 95.00 481 ASP A N 1
ATOM 3834 C CA . ASP A 1 481 ? -4.362 20.120 30.517 1.00 95.00 481 ASP A CA 1
ATOM 3835 C C . ASP A 1 481 ? -3.792 20.881 29.317 1.00 95.00 481 ASP A C 1
ATOM 3837 O O . ASP A 1 481 ? -4.158 22.024 29.030 1.00 95.00 481 ASP A O 1
ATOM 3841 N N . SER A 1 482 ? -2.846 20.234 28.657 1.00 91.62 482 SER A N 1
ATOM 3842 C CA . SER A 1 482 ? -2.057 20.770 27.558 1.00 91.62 482 SER A CA 1
ATOM 3843 C C . SER A 1 482 ? -2.359 20.071 26.236 1.00 91.62 482 SER A C 1
ATOM 3845 O O . SER A 1 482 ? -1.708 20.369 25.242 1.00 91.62 482 SER A O 1
ATOM 3847 N N . THR A 1 483 ? -3.370 19.196 26.193 1.00 91.62 483 THR A N 1
ATOM 3848 C CA . THR A 1 483 ? -3.690 18.344 25.035 1.00 91.62 483 THR A CA 1
ATOM 3849 C C . THR A 1 483 ? -3.842 19.159 23.744 1.00 91.62 483 THR A C 1
ATOM 3851 O O . THR A 1 483 ? -3.300 18.800 22.707 1.00 91.62 483 THR A O 1
ATOM 3854 N N . LYS A 1 484 ? -4.482 20.336 23.813 1.00 90.75 484 LYS A N 1
ATOM 3855 C CA . LYS A 1 484 ? -4.688 21.229 22.652 1.00 90.75 484 LYS A CA 1
ATOM 3856 C C . LYS A 1 484 ? -3.415 21.886 22.108 1.00 90.75 484 LYS A C 1
ATOM 3858 O O . LYS A 1 484 ? -3.462 22.483 21.036 1.00 90.75 484 LYS A O 1
ATOM 3863 N N . SER A 1 485 ? -2.312 21.829 22.847 1.00 88.25 485 SER A N 1
ATOM 3864 C CA . SER A 1 485 ? -1.018 22.385 22.437 1.00 88.25 485 SER A CA 1
ATOM 3865 C C . SER A 1 485 ? -0.213 21.425 21.560 1.00 88.25 485 SER A C 1
ATOM 3867 O O . SER A 1 485 ? 0.842 21.812 21.059 1.00 88.25 485 SER A O 1
ATOM 3869 N N . TYR A 1 486 ? -0.701 20.199 21.374 1.00 91.25 486 TYR A N 1
ATOM 3870 C CA . TYR A 1 486 ? -0.053 19.156 20.593 1.00 91.25 486 TYR A CA 1
ATOM 3871 C C . TYR A 1 486 ? -0.995 18.645 19.503 1.00 91.25 486 TYR A C 1
ATOM 3873 O O . TYR A 1 486 ? -2.223 18.719 19.624 1.00 91.25 486 TYR A O 1
ATOM 3881 N N . LYS A 1 487 ? -0.410 18.136 18.420 1.00 92.38 487 LYS A N 1
ATOM 3882 C CA . LYS A 1 487 ? -1.089 17.197 17.537 1.00 92.38 487 LYS A CA 1
ATOM 3883 C C . LYS A 1 487 ? -1.169 15.885 18.310 1.00 92.38 487 LYS A C 1
ATOM 3885 O O . LYS A 1 487 ? -0.136 15.340 18.683 1.00 92.38 487 LYS A O 1
ATOM 3890 N N . PHE A 1 488 ? -2.385 15.449 18.605 1.00 90.12 488 PHE A N 1
ATOM 3891 C CA . PHE A 1 488 ? -2.665 14.287 19.439 1.00 90.12 488 PHE A CA 1
ATOM 3892 C C . PHE A 1 488 ? -3.272 13.199 18.560 1.00 90.12 488 PHE A C 1
ATOM 3894 O O . PHE A 1 488 ? -4.285 13.452 17.904 1.00 90.12 488 PHE A O 1
ATOM 3901 N N . THR A 1 489 ? -2.625 12.041 18.509 1.00 91.31 489 THR A N 1
ATOM 3902 C CA . THR A 1 489 ? -3.052 10.893 17.709 1.00 91.31 489 THR A CA 1
ATOM 3903 C C . THR A 1 489 ? -3.368 9.748 18.661 1.00 91.31 489 THR A C 1
ATOM 3905 O O . THR A 1 489 ? -2.540 9.374 19.489 1.00 91.31 489 THR A O 1
ATOM 3908 N N . GLU A 1 490 ? -4.576 9.209 18.547 1.00 92.44 490 GLU A N 1
ATOM 3909 C CA . GLU A 1 490 ? -5.097 8.138 19.394 1.00 92.44 490 GLU A CA 1
ATOM 3910 C C . GLU A 1 490 ? -5.592 7.008 18.491 1.00 92.44 490 GLU A C 1
ATOM 3912 O O . GLU A 1 490 ? -6.261 7.274 17.490 1.00 92.44 490 GLU A O 1
ATOM 3917 N N . TYR A 1 491 ? -5.244 5.768 18.823 1.00 91.50 491 TYR A N 1
ATOM 3918 C CA . TYR A 1 491 ? -5.649 4.580 18.070 1.00 91.50 491 TYR A CA 1
ATOM 3919 C C . TYR A 1 491 ? -5.589 3.338 18.966 1.00 91.50 491 TYR A C 1
ATOM 3921 O O . TYR A 1 491 ? -4.831 3.312 19.938 1.00 91.50 491 TYR A O 1
ATOM 3929 N N . THR A 1 492 ? -6.368 2.300 18.656 1.00 91.38 492 THR A N 1
ATOM 3930 C CA . THR A 1 492 ? -6.312 1.024 19.384 1.00 91.38 492 THR A CA 1
ATOM 3931 C C . THR A 1 492 ? -5.927 -0.105 18.448 1.00 91.38 492 THR A C 1
ATOM 3933 O O . THR A 1 492 ? -6.538 -0.293 17.402 1.00 91.38 492 THR A O 1
ATOM 3936 N N . ILE A 1 493 ? -4.959 -0.915 18.867 1.00 89.38 493 ILE A N 1
ATOM 3937 C CA . ILE A 1 493 ? -4.564 -2.139 18.163 1.00 89.38 493 ILE A CA 1
ATOM 3938 C C . ILE A 1 493 ? -4.481 -3.248 19.196 1.00 89.38 493 ILE A C 1
ATOM 3940 O O . ILE A 1 493 ? -3.994 -3.029 20.304 1.00 89.38 493 ILE A O 1
ATOM 3944 N N . ASP A 1 494 ? -5.019 -4.426 18.882 1.00 88.25 494 ASP A N 1
ATOM 3945 C CA . ASP A 1 494 ? -5.020 -5.580 19.795 1.00 88.25 494 ASP A CA 1
ATOM 3946 C C . ASP A 1 494 ? -5.628 -5.295 21.179 1.00 88.25 494 ASP A C 1
ATOM 3948 O O . ASP A 1 494 ? -5.318 -5.919 22.197 1.00 88.25 494 ASP A O 1
ATOM 3952 N N . GLY A 1 495 ? -6.547 -4.331 21.222 1.00 88.12 495 GLY A N 1
ATOM 3953 C CA . GLY A 1 495 ? -7.176 -3.854 22.445 1.00 88.12 495 GLY A CA 1
ATOM 3954 C C . GLY A 1 495 ? -6.236 -3.148 23.424 1.00 88.12 495 GLY A C 1
ATOM 3955 O O . GLY A 1 495 ? -6.555 -3.069 24.620 1.00 88.12 495 GLY A O 1
ATOM 3956 N N . ILE A 1 496 ? -5.104 -2.657 22.917 1.00 92.75 496 ILE A N 1
ATOM 3957 C CA . ILE A 1 496 ? -4.183 -1.732 23.569 1.00 92.75 496 ILE A CA 1
ATOM 3958 C C . ILE A 1 496 ? -4.395 -0.346 22.966 1.00 92.75 496 ILE A C 1
ATOM 3960 O O . ILE A 1 496 ? -4.388 -0.174 21.752 1.00 92.75 496 ILE A O 1
ATOM 3964 N N . TYR A 1 497 ? -4.606 0.632 23.837 1.00 95.44 497 TYR A N 1
ATOM 3965 C CA . TYR A 1 497 ? -4.850 2.022 23.498 1.00 95.44 497 TYR A CA 1
ATOM 3966 C C . TYR A 1 497 ? -3.528 2.777 23.396 1.00 95.44 497 TYR A C 1
ATOM 3968 O O . TYR A 1 497 ? -2.811 2.901 24.392 1.00 95.44 497 TYR A O 1
ATOM 3976 N N . TYR A 1 498 ? -3.199 3.279 22.215 1.00 94.88 498 TYR A N 1
ATOM 3977 C CA . TYR A 1 498 ? -1.972 4.011 21.938 1.00 94.88 498 TYR A CA 1
ATOM 3978 C C . TYR A 1 498 ? -2.249 5.502 21.858 1.00 94.88 498 TYR A C 1
ATOM 3980 O O . TYR A 1 498 ? -3.271 5.954 21.341 1.00 94.88 498 TYR A O 1
ATOM 3988 N N . VAL A 1 499 ? -1.304 6.267 22.391 1.00 95.38 499 VAL A N 1
ATOM 3989 C CA . VAL A 1 499 ? -1.362 7.717 22.433 1.00 95.38 499 VAL A CA 1
ATOM 3990 C C . VAL A 1 499 ? -0.018 8.251 21.984 1.00 95.38 499 VAL A C 1
ATOM 3992 O O . VAL A 1 499 ? 0.993 8.056 22.659 1.00 95.38 499 VAL A O 1
ATOM 3995 N N . GLU A 1 500 ? -0.027 8.969 20.873 1.00 93.25 500 GLU A N 1
ATOM 3996 C CA . GLU A 1 500 ? 1.117 9.702 20.355 1.00 93.25 500 GLU A CA 1
ATOM 3997 C C . GLU A 1 500 ? 0.826 11.192 20.402 1.00 93.25 500 GLU A C 1
ATOM 3999 O O . GLU A 1 500 ? -0.290 11.649 20.134 1.00 93.25 500 GLU A O 1
ATOM 4004 N N . PHE A 1 501 ? 1.850 11.976 20.708 1.00 92.25 501 PHE A N 1
ATOM 4005 C CA . PHE A 1 501 ? 1.740 13.415 20.587 1.00 92.25 501 PHE A CA 1
ATOM 4006 C C . PHE A 1 501 ? 2.957 14.014 19.921 1.00 92.25 501 PHE A C 1
ATOM 4008 O O . PHE A 1 501 ? 4.084 13.592 20.154 1.00 92.25 501 PHE A O 1
ATOM 4015 N N . GLU A 1 502 ? 2.708 15.036 19.113 1.00 93.62 502 GLU A N 1
ATOM 4016 C CA . GLU A 1 502 ? 3.724 15.808 18.416 1.00 93.62 502 GLU A CA 1
ATOM 4017 C C . GLU A 1 502 ? 3.478 17.298 18.660 1.00 93.62 502 GLU A C 1
ATOM 4019 O O . GLU A 1 502 ? 2.340 17.778 18.653 1.00 93.62 502 GLU A O 1
ATOM 4024 N N . SER A 1 503 ? 4.532 18.075 18.876 1.00 91.62 503 SER A N 1
ATOM 4025 C CA . SER A 1 503 ? 4.398 19.525 18.922 1.00 91.62 503 SER A CA 1
ATOM 4026 C C . SER A 1 503 ? 4.081 20.116 17.547 1.00 91.62 503 SER A C 1
ATOM 4028 O O . SER A 1 503 ? 4.687 19.761 16.541 1.00 91.62 503 SER A O 1
ATOM 4030 N N . TYR A 1 504 ? 3.169 21.093 17.501 1.00 90.50 504 TYR A N 1
ATOM 4031 C CA . TYR A 1 504 ? 2.858 21.795 16.246 1.00 90.50 504 TYR A CA 1
ATOM 4032 C C . TYR A 1 504 ? 4.071 22.527 15.663 1.00 90.50 504 TYR A C 1
ATOM 4034 O O . TYR A 1 504 ? 4.258 22.536 14.448 1.00 90.50 504 TYR A O 1
ATOM 4042 N N . ASN A 1 505 ? 4.883 23.121 16.538 1.00 90.31 505 ASN A N 1
ATOM 4043 C CA . ASN A 1 505 ? 6.070 23.884 16.172 1.00 90.31 505 ASN A CA 1
ATOM 4044 C C . ASN A 1 505 ? 7.338 23.114 16.546 1.00 90.31 505 ASN A C 1
ATOM 4046 O O . ASN A 1 505 ? 7.329 22.291 17.468 1.00 90.31 505 ASN A O 1
ATOM 4050 N N . GLU A 1 506 ? 8.425 23.427 15.851 1.00 92.19 506 GLU A N 1
ATOM 4051 C CA . GLU A 1 506 ? 9.772 23.001 16.214 1.00 92.19 506 GLU A CA 1
ATOM 4052 C C . GLU A 1 506 ? 10.206 23.620 17.551 1.00 92.19 506 GLU A C 1
ATOM 4054 O O . GLU A 1 506 ? 9.729 24.684 17.957 1.00 92.19 506 GLU A O 1
ATOM 4059 N N . ALA A 1 507 ? 11.105 22.940 18.258 1.00 88.12 507 ALA A N 1
ATOM 4060 C CA . ALA A 1 507 ? 11.657 23.420 19.510 1.00 88.12 507 ALA A CA 1
ATOM 4061 C C . ALA A 1 507 ? 12.529 24.661 19.274 1.00 88.12 507 ALA A C 1
ATOM 4063 O O . ALA A 1 507 ? 13.469 24.646 18.481 1.00 88.12 507 ALA A O 1
ATOM 4064 N N . GLU A 1 508 ? 12.244 25.729 20.014 1.00 87.25 508 GLU A N 1
ATOM 4065 C CA . GLU A 1 508 ? 12.982 26.993 19.963 1.00 87.25 508 GLU A CA 1
ATOM 4066 C C . GLU A 1 508 ? 13.732 27.245 21.278 1.00 87.25 508 GLU A C 1
ATOM 4068 O O . GLU A 1 508 ? 13.433 26.644 22.310 1.00 87.25 508 GLU A O 1
ATOM 4073 N N . GLU A 1 509 ? 14.656 28.211 21.297 1.00 82.12 509 GLU A N 1
ATOM 4074 C CA . GLU A 1 509 ? 15.406 28.584 22.511 1.00 82.12 509 GLU A CA 1
ATOM 4075 C C . GLU A 1 509 ? 14.493 28.954 23.695 1.00 82.12 509 GLU A C 1
ATOM 4077 O O . GLU A 1 509 ? 14.849 28.765 24.861 1.00 82.12 509 GLU A O 1
ATOM 4082 N N . SER A 1 510 ? 13.282 29.444 23.415 1.00 80.56 510 SER A N 1
ATOM 4083 C CA . SER A 1 510 ? 12.272 29.778 24.425 1.00 80.56 510 SER A CA 1
ATOM 4084 C C . SER A 1 510 ? 11.758 28.557 25.208 1.00 80.56 510 SER A C 1
ATOM 4086 O O . SER A 1 510 ? 11.211 28.716 26.300 1.00 80.56 510 SER A O 1
ATOM 4088 N N . TRP A 1 511 ? 11.972 27.340 24.697 1.00 80.62 511 TRP A N 1
ATOM 4089 C CA . TRP A 1 511 ? 11.624 26.072 25.345 1.00 80.62 511 TRP A CA 1
ATOM 4090 C C . TRP A 1 511 ? 12.729 25.535 26.267 1.00 80.62 511 TRP A C 1
ATOM 4092 O O . TRP A 1 511 ? 12.557 24.472 26.857 1.00 80.62 511 TRP A O 1
ATOM 4102 N N . SER A 1 512 ? 13.838 26.264 26.426 1.00 67.25 512 SER A N 1
ATOM 4103 C CA . SER A 1 512 ? 15.035 25.866 27.190 1.00 67.25 512 SER A CA 1
ATOM 4104 C C . SER A 1 512 ? 14.812 25.546 28.674 1.00 67.25 512 SER A C 1
ATOM 4106 O O . SER A 1 512 ? 15.679 24.948 29.308 1.00 67.25 512 SER A O 1
ATOM 4108 N N . SER A 1 513 ? 13.668 25.918 29.258 1.00 76.00 513 SER A N 1
ATOM 4109 C CA . SER A 1 513 ? 13.316 25.476 30.611 1.00 76.00 513 SER A CA 1
ATOM 4110 C C . SER A 1 513 ? 12.745 24.057 30.574 1.00 76.00 513 SER A C 1
ATOM 4112 O O . SER A 1 513 ? 11.793 23.829 29.822 1.00 76.00 513 SER A O 1
ATOM 4114 N N . PRO A 1 514 ? 13.254 23.125 31.406 1.00 79.44 514 PRO A N 1
ATOM 4115 C CA . PRO A 1 514 ? 12.690 21.790 31.497 1.00 79.44 514 PRO A CA 1
ATOM 4116 C C . PRO A 1 514 ? 11.188 21.848 31.765 1.00 79.44 514 PRO A C 1
ATOM 4118 O O . PRO A 1 514 ? 10.736 22.565 32.662 1.00 79.44 514 PRO A O 1
ATOM 4121 N N . LEU A 1 515 ? 10.420 21.099 30.980 1.00 86.69 515 LEU A N 1
ATOM 4122 C CA . LEU A 1 515 ? 8.979 20.976 31.156 1.00 86.69 515 LEU A CA 1
ATOM 4123 C C . LEU A 1 515 ? 8.673 19.540 31.545 1.00 86.69 515 LEU A C 1
ATOM 4125 O O . LEU A 1 515 ? 9.052 18.613 30.834 1.00 86.69 515 LEU A O 1
ATOM 4129 N N . THR A 1 516 ? 7.999 19.364 32.676 1.00 92.94 516 THR A N 1
ATOM 4130 C CA . THR A 1 516 ? 7.508 18.050 33.087 1.00 92.94 516 THR A CA 1
ATOM 4131 C C . THR A 1 516 ? 6.108 17.838 32.531 1.00 92.94 516 THR A C 1
ATOM 4133 O O . THR A 1 516 ? 5.296 18.763 32.559 1.00 92.94 516 THR A O 1
ATOM 4136 N N . PHE A 1 517 ? 5.801 16.646 32.040 1.00 93.50 517 PHE A N 1
ATOM 4137 C CA . PHE A 1 517 ? 4.444 16.265 31.651 1.00 93.50 517 PHE A CA 1
ATOM 4138 C C . PHE A 1 517 ? 4.200 14.782 31.922 1.00 93.50 517 PHE A C 1
ATOM 4140 O O . PHE A 1 517 ? 5.136 14.013 32.121 1.00 93.50 517 PHE A O 1
ATOM 4147 N N . TYR A 1 518 ? 2.931 14.402 31.956 1.00 95.81 518 TYR A N 1
ATOM 4148 C CA . TYR A 1 518 ? 2.475 13.016 31.992 1.00 95.81 518 TYR A CA 1
ATOM 4149 C C . TYR A 1 518 ? 1.215 12.887 31.138 1.00 95.81 518 TYR A C 1
ATOM 4151 O O . TYR A 1 518 ? 0.557 13.886 30.821 1.00 95.81 518 TYR A O 1
ATOM 4159 N N . ILE A 1 519 ? 0.873 11.655 30.783 1.00 96.94 519 ILE A N 1
ATOM 4160 C CA . ILE A 1 519 ? -0.391 11.323 30.136 1.00 96.94 519 ILE A CA 1
ATOM 4161 C C . ILE A 1 519 ? -1.300 10.677 31.178 1.00 96.94 519 ILE A C 1
ATOM 4163 O O . ILE A 1 519 ? -0.881 9.783 31.911 1.00 96.94 519 ILE A O 1
ATOM 4167 N N . GLU A 1 520 ? -2.544 11.141 31.249 1.00 97.75 520 GLU A N 1
ATOM 4168 C CA . GLU A 1 520 ? -3.615 10.499 32.006 1.00 97.75 520 GLU A CA 1
ATOM 4169 C C . GLU A 1 520 ? -4.570 9.818 31.030 1.00 97.75 520 GLU A C 1
ATOM 4171 O O . GLU A 1 520 ? -5.150 10.482 30.170 1.00 97.75 520 GLU A O 1
ATOM 4176 N N . ALA A 1 521 ? -4.748 8.508 31.176 1.00 97.75 521 ALA A N 1
ATOM 4177 C CA . ALA A 1 521 ? -5.697 7.721 30.404 1.00 97.75 521 ALA A CA 1
ATOM 4178 C C . ALA A 1 521 ? -6.934 7.389 31.248 1.00 97.75 521 ALA A C 1
ATOM 4180 O O . ALA A 1 521 ? -6.815 7.056 32.427 1.00 97.75 521 ALA A O 1
ATOM 4181 N N . THR A 1 522 ? -8.120 7.473 30.644 1.00 97.69 522 THR A N 1
ATOM 4182 C CA . THR A 1 522 ? -9.401 7.080 31.253 1.00 97.69 522 THR A CA 1
ATOM 4183 C C . THR A 1 522 ? -9.835 5.717 30.724 1.00 97.69 522 THR A C 1
ATOM 4185 O O . THR A 1 522 ? -9.829 5.493 29.513 1.00 97.69 522 THR A O 1
ATOM 4188 N N . GLY A 1 523 ? -10.218 4.827 31.637 1.00 95.38 523 GLY A N 1
ATOM 4189 C CA . GLY A 1 523 ? -10.650 3.459 31.375 1.00 95.38 523 GLY A CA 1
ATOM 4190 C C . GLY A 1 523 ? -12.109 3.323 30.963 1.00 95.38 523 GLY A C 1
ATOM 4191 O O . GLY A 1 523 ? -12.923 4.218 31.200 1.00 95.38 523 GLY A O 1
ATOM 4192 N N . TYR A 1 524 ? -12.463 2.156 30.424 1.00 92.25 524 TYR A N 1
ATOM 4193 C CA . TYR A 1 524 ? -13.862 1.784 30.162 1.00 92.25 524 TYR A CA 1
ATOM 4194 C C . TYR A 1 524 ? -14.719 1.725 31.441 1.00 92.25 524 TYR A C 1
ATOM 4196 O O . TYR A 1 524 ? -15.937 1.895 31.382 1.00 92.25 524 TYR A O 1
ATOM 4204 N N . ASP A 1 525 ? -14.103 1.506 32.607 1.00 93.38 525 ASP A N 1
ATOM 4205 C CA . ASP A 1 525 ? -14.762 1.552 33.918 1.00 93.38 525 ASP A CA 1
ATOM 4206 C C . ASP A 1 525 ? -14.923 2.986 34.476 1.00 93.38 525 ASP A C 1
ATOM 4208 O O . ASP A 1 525 ? -15.553 3.189 35.517 1.00 93.38 525 ASP A O 1
ATOM 4212 N N . GLY A 1 526 ? -14.375 3.987 33.777 1.00 94.94 526 GLY A N 1
ATOM 4213 C CA . GLY A 1 526 ? -14.375 5.397 34.160 1.00 94.94 526 GLY A CA 1
ATOM 4214 C C . GLY A 1 526 ? -13.279 5.802 35.152 1.00 94.94 526 GLY A C 1
ATOM 4215 O O . GLY A 1 526 ? -13.250 6.964 35.563 1.00 94.94 526 GLY A O 1
ATOM 4216 N N . THR A 1 527 ? -12.393 4.889 35.559 1.00 97.62 527 THR A N 1
ATOM 4217 C CA . THR A 1 527 ? -11.218 5.218 36.382 1.00 97.62 527 THR A CA 1
ATOM 4218 C C . THR A 1 527 ? -10.070 5.745 35.520 1.00 97.62 527 THR A C 1
ATOM 4220 O O . THR A 1 527 ? -10.131 5.685 34.293 1.00 97.62 527 THR A O 1
ATOM 4223 N N . THR A 1 528 ? -9.032 6.315 36.140 1.00 97.81 528 THR A N 1
ATOM 4224 C CA . THR A 1 528 ? -7.874 6.863 35.419 1.00 97.81 528 THR A CA 1
ATOM 4225 C C . THR A 1 528 ? -6.557 6.248 35.878 1.00 97.81 528 THR A C 1
ATOM 4227 O O . THR A 1 528 ? -6.407 5.847 37.034 1.00 97.81 528 THR A O 1
ATOM 4230 N N . VAL A 1 529 ? -5.588 6.208 34.964 1.00 98.12 529 VAL A N 1
ATOM 4231 C CA . VAL A 1 529 ? -4.192 5.839 35.222 1.00 98.12 529 VAL A CA 1
ATOM 4232 C C . VAL A 1 529 ? -3.269 6.884 34.600 1.00 98.12 529 VAL A C 1
ATOM 4234 O O . VAL A 1 529 ? -3.612 7.496 33.591 1.00 98.12 529 VAL A O 1
ATOM 4237 N N . GLN A 1 530 ? -2.109 7.109 35.211 1.00 97.50 530 GLN A N 1
ATOM 4238 C CA . GLN A 1 530 ? -1.126 8.083 34.744 1.00 97.50 530 GLN A CA 1
ATOM 4239 C C . GLN A 1 530 ? 0.186 7.388 34.394 1.00 97.50 530 GLN A C 1
ATOM 4241 O O . GLN A 1 530 ? 0.589 6.445 35.077 1.00 97.50 530 GLN A O 1
ATOM 4246 N N . THR A 1 531 ? 0.848 7.878 33.350 1.00 97.81 531 THR A N 1
ATOM 4247 C CA . THR A 1 531 ? 2.248 7.546 33.062 1.00 97.81 531 THR A CA 1
ATOM 4248 C C . THR A 1 531 ? 3.159 8.108 34.146 1.00 97.81 531 THR A C 1
ATOM 4250 O O . THR A 1 531 ? 2.791 9.027 34.890 1.00 97.81 531 THR A O 1
ATOM 4253 N N . SER A 1 532 ? 4.392 7.617 34.194 1.00 95.94 532 SER A N 1
ATOM 4254 C CA . SER A 1 532 ? 5.459 8.297 34.918 1.00 95.94 532 SER A CA 1
ATOM 4255 C C . SER A 1 532 ? 5.639 9.730 34.379 1.00 95.94 532 SER A C 1
ATOM 4257 O O . SER A 1 532 ? 5.456 9.967 33.179 1.00 95.94 532 SER A O 1
ATOM 4259 N N . PRO A 1 533 ? 5.968 10.721 35.234 1.00 94.25 533 PRO A N 1
ATOM 4260 C CA . PRO A 1 533 ? 6.293 12.061 34.765 1.00 94.25 533 PRO A CA 1
ATOM 4261 C C . PRO A 1 533 ? 7.586 12.057 33.947 1.00 94.25 533 PRO A C 1
ATOM 4263 O O . PRO A 1 533 ? 8.617 11.578 34.417 1.00 94.25 533 PRO A O 1
ATOM 4266 N N . THR A 1 534 ? 7.548 12.670 32.769 1.00 95.00 534 THR A N 1
ATOM 4267 C CA . THR A 1 534 ? 8.711 12.857 31.899 1.00 95.00 534 THR A CA 1
ATOM 4268 C C . THR A 1 534 ? 9.190 14.287 31.958 1.00 95.00 534 THR A C 1
ATOM 4270 O O . THR A 1 534 ? 8.400 15.221 31.814 1.00 95.00 534 THR A O 1
ATOM 4273 N N . VAL A 1 535 ? 10.498 14.476 32.102 1.00 93.50 535 VAL A N 1
ATOM 4274 C CA . VAL A 1 535 ? 11.132 15.790 31.974 1.00 93.50 535 VAL A CA 1
ATOM 4275 C C . VAL A 1 535 ? 11.673 15.956 30.557 1.00 93.50 535 VAL A C 1
ATOM 4277 O O . VAL A 1 535 ? 12.637 15.288 30.181 1.00 93.50 535 VAL A O 1
ATOM 4280 N N . ARG A 1 536 ? 11.091 16.878 29.779 1.00 91.81 536 ARG A N 1
ATOM 4281 C CA . ARG A 1 536 ? 11.653 17.294 28.486 1.00 91.81 536 ARG A CA 1
ATOM 4282 C C . ARG A 1 536 ? 12.722 18.351 28.676 1.00 91.81 536 ARG A C 1
ATOM 4284 O O . ARG A 1 536 ? 12.461 19.381 29.302 1.00 91.81 536 ARG A O 1
ATOM 4291 N N . THR A 1 537 ? 13.863 18.157 28.032 1.00 89.12 537 THR A N 1
ATOM 4292 C CA . THR A 1 537 ? 14.920 19.159 27.871 1.00 89.12 537 THR A CA 1
ATOM 4293 C C . THR A 1 537 ? 15.127 19.503 26.396 1.00 89.12 537 THR A C 1
ATOM 4295 O O . THR A 1 537 ? 14.870 18.691 25.510 1.00 89.12 537 THR A O 1
ATOM 4298 N N . VAL A 1 538 ? 15.566 20.733 26.126 1.00 87.12 538 VAL A N 1
ATOM 4299 C CA . VAL A 1 538 ? 15.945 21.177 24.777 1.00 87.12 538 VAL A CA 1
ATOM 4300 C C . VAL A 1 538 ? 17.460 21.262 24.719 1.00 87.12 538 VAL A C 1
ATOM 4302 O O . VAL A 1 538 ? 18.057 21.888 25.596 1.00 87.12 538 VAL A O 1
ATOM 4305 N N . VAL A 1 539 ? 18.065 20.633 23.715 1.00 85.44 539 VAL A N 1
ATOM 4306 C CA . VAL A 1 539 ? 19.524 20.577 23.537 1.00 85.44 539 VAL A CA 1
ATOM 4307 C C . VAL A 1 539 ? 19.950 21.297 22.260 1.00 85.44 539 VAL A C 1
ATOM 4309 O O . VAL A 1 539 ? 19.210 21.348 21.273 1.00 85.44 539 VAL A O 1
ATOM 4312 N N . GLY A 1 540 ? 21.146 21.890 22.286 1.00 78.19 540 GLY A N 1
ATOM 4313 C CA . GLY A 1 540 ? 21.749 22.491 21.097 1.00 78.19 540 GLY A CA 1
ATOM 4314 C C . GLY A 1 540 ? 22.231 21.432 20.099 1.00 78.19 540 GLY A C 1
ATOM 4315 O O . GLY A 1 540 ? 22.535 20.306 20.483 1.00 7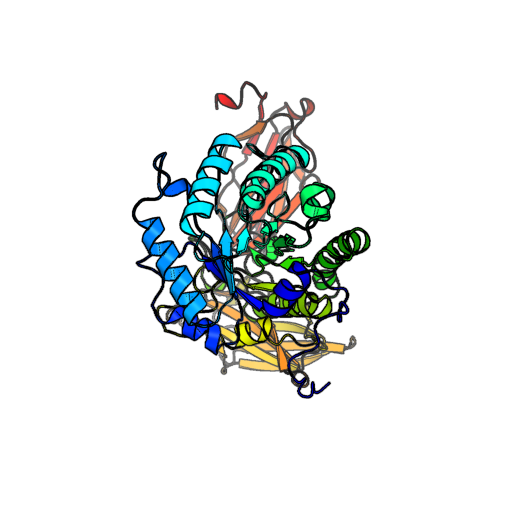8.19 540 GLY A O 1
ATOM 4316 N N . VAL A 1 541 ? 22.361 21.811 18.823 1.00 62.22 541 VAL A N 1
ATOM 4317 C CA . VAL A 1 541 ? 22.756 20.899 17.726 1.00 62.22 541 VAL A CA 1
ATOM 4318 C C . VAL A 1 541 ? 24.123 20.231 17.971 1.00 62.22 541 VAL A C 1
ATOM 4320 O O . VAL A 1 541 ? 24.313 19.072 17.625 1.00 62.22 541 VAL A O 1
ATOM 4323 N N . GLU A 1 542 ? 25.075 20.920 18.616 1.00 58.28 542 GLU A N 1
ATOM 4324 C CA . GLU A 1 542 ? 26.387 20.336 18.961 1.00 58.28 542 GLU A CA 1
ATOM 4325 C C . GLU A 1 542 ? 26.340 19.371 20.162 1.00 58.28 542 GLU A C 1
ATOM 4327 O O . GLU A 1 542 ? 27.188 18.487 20.267 1.00 58.28 542 GLU A O 1
ATOM 4332 N N . GLU A 1 543 ? 25.366 19.519 21.067 1.00 58.03 543 GLU A N 1
ATOM 4333 C CA . GLU A 1 543 ? 25.230 18.668 22.260 1.00 58.03 543 GLU A CA 1
ATOM 4334 C C . GLU A 1 543 ? 24.516 17.348 21.947 1.00 58.03 543 GLU A C 1
ATOM 4336 O O . GLU A 1 543 ? 24.814 16.335 22.575 1.00 58.03 543 GLU A O 1
ATOM 4341 N N . ALA A 1 544 ? 23.627 17.332 20.951 1.00 51.91 544 ALA A N 1
ATOM 4342 C CA . ALA A 1 544 ? 22.857 16.149 20.572 1.00 51.91 544 ALA A CA 1
ATOM 4343 C C . ALA A 1 544 ? 23.706 15.019 19.960 1.00 51.91 544 ALA A C 1
ATOM 4345 O O . ALA A 1 544 ? 23.392 13.853 20.144 1.00 51.91 544 ALA A O 1
ATOM 4346 N N . LEU A 1 545 ? 24.835 15.337 19.315 1.00 44.62 545 LEU A N 1
ATOM 4347 C CA . LEU A 1 545 ? 25.776 14.337 18.779 1.00 44.62 545 LEU A CA 1
ATOM 4348 C C . LEU A 1 545 ? 26.599 13.610 19.868 1.00 44.62 545 LEU A C 1
ATOM 4350 O O . LEU A 1 545 ? 27.384 12.716 19.548 1.00 44.62 545 LEU A O 1
ATOM 4354 N N . MET A 1 546 ? 26.479 14.022 21.136 1.00 45.69 546 MET A N 1
ATOM 4355 C CA . MET A 1 546 ? 27.236 13.484 22.278 1.00 45.69 546 MET A CA 1
ATOM 4356 C C . MET A 1 546 ? 26.377 12.699 23.286 1.00 45.69 546 MET A C 1
ATOM 4358 O O . MET A 1 546 ? 26.944 12.116 24.216 1.00 45.69 546 MET A O 1
ATOM 4362 N N . VAL A 1 547 ? 25.049 12.718 23.135 1.00 42.50 547 VAL A N 1
ATOM 4363 C CA . VAL A 1 547 ? 24.052 12.035 23.984 1.00 42.50 547 VAL A CA 1
ATOM 4364 C C . VAL A 1 547 ? 23.464 10.878 23.194 1.00 42.50 547 VAL A C 1
ATOM 4366 O O . VAL A 1 547 ? 23.302 9.797 23.803 1.00 42.50 547 VAL A O 1
#

Foldseek 3Di:
DDDDDDDDDDPDDCPDPAFPQLVVQLQQAEAFEDEADFPVHDDLCPLVVRVVLPGAAYEYQHQQVVQDPPQASPPVLVGVVVVCVSNVVSRHQYEYEHEDDDDDLVVLLNSLLRVCVSCVVPLSYEYESYAAAECDHQPVDLVSVQVSVVSNCVSCCVRNVQRAYAYAFYHRSALVRLVSHDPSQLVRSRYAYEHADCPVVLFQCQQVDDVNVLSQLPAAQPDPVSLVRLVVSLVSVVVSCVVRVNHAYEHAEDFHFFAHPPPADRVSGRDPLRRLVVLLSNLVSCVVVSGHYHYPHDDPRRHQAPPVVRDGVSSSSCSNNPRDDDPPTKDWPAFWDQEDEQAAQAKDKTKTKIALFDDKFKWWADSVVRDTDTDDQWDWDWDQDPVRIIMIMTIGPDGQHPPDDPQIKMKMWTANPVRRRIDIGGIHGYGYDNDQDFKDWPAFWDQEDEAEAQAKDKDKTKMAQFDDKFKWKDDPNDTDGCRVQWDWRWHDGPRMIMIMTIGPGGDHPVQQDWIKMWMWTAGPVRDIDIGNIYTYHYDYPVVVVVD